Protein AF-0000000084552727 (afdb_homodimer)

Sequence (628 aa):
MKMIDLHCDTIGRLMYTGDKVNLRKNNFSVDVEKLVKSDSMAQFFALYVDLQQVDDPLKYALDMLDRFYNEIQANSDKLRLATNYQELIENTTNNKISAFLTVEEGGVIQGKLSNLRNFYRLGVRLMTLTWNYTNEIGFPNCKSELQNKGLTEFGIDCVREMNNLGMIIDVSHLSDGGFYDVAKYSNKPFVASHSNSRQICHHPRNLNDDMIRVLAEKGGVTGINFEKSFLNNKGRSFAQDIVKHIKHIINIGGSEVVALGTDFDGIDDKGLEIDNIGDMDKLLVALNNEGFSDDIIEKIFYKNALRVIKEVMKMKMIDLHCDTIGRLMYTGDKVNLRKNNFSVDVEKLVKSDSMAQFFALYVDLQQVDDPLKYALDMLDRFYNEIQANSDKLRLATNYQELIENTTNNKISAFLTVEEGGVIQGKLSNLRNFYRLGVRLMTLTWNYTNEIGFPNCKSELQNKGLTEFGIDCVREMNNLGMIIDVSHLSDGGFYDVAKYSNKPFVASHSNSRQICHHPRNLNDDMIRVLAEKGGVTGINFEKSFLNNKGRSFAQDIVKHIKHIINIGGSEVVALGTDFDGIDDKGLEIDNIGDMDKLLVALNNEGFSDDIIEKIFYKNALRVIKEVMK

Foldseek 3Di:
DEFEALEAAVLVVCVVVDPPDAQCDDPFQHHQVLCVLLNYLEYEHELEDDPVPDPALLVSSVVSLVNVVVRCVVVVVAEDEDQFLVVSVVCVVVNHHYYAYEYEALLNLVLDVVSVVVVVVSRHQEYEHHACQAHQFAHFQQDPVRQQTATDPSNLVNLVVSQVQLHAYAPQRPHPNNLVSSLVRHLAQHENSEEFECVQAPDSRHDYLVSLQSNLVRLYAYAYEQAVNRQYDPQADALLSSVVRQVVSCVRRNLLHAEHHHHTPNHDQPRYPSRHSNVCVRNVVNCVVVPDDPVSVCSHGHVSVSVRRHGRGD/DEFEALEAAVLVVCVVVDPPDAQCDDPFQHHQVLCVLLNYLEYEHELEDDPVVDPALLVSSVVSLVNVVVRCVVVVVAEDEDQFLVVSVVCVVVNHHYYAYEYEALLNLVLDVVSVVVVVVSRHQEYEHHACQAHQFAHFQQDPVRQQTATDPSNLVNLVVSQVQLHAYAPQRPHPNNLVSSLVRHLAQHEPSEEFECVQAPDSRHDYLVSLQSNLVRLYAYAYEQAPNRQYDPQADALLSSLVRQVVSCVRRNLLHAEHHHHTPNHDQPRYPSRHSSVCVRNVVNCVVVPDDPVSVCSHGHVSVSVRRNGRGD

Nearest PDB structures (foldseek):
  1itq-assembly1_B  TM=9.344E-01  e=2.991E-28  Homo sapiens
  5lwz-assembly1_A  TM=9.500E-01  e=1.019E-26  Aspergillus fumigatus Af293
  5lx7-assembly1_A-2  TM=9.498E-01  e=1.630E-26  Aspergillus fumigatus
  5lx4-assembly1_A-2  TM=9.483E-01  e=2.320E-26  Aspergillus fumigatus
  5lx1-assembly1_A-2  TM=9.515E-01  e=7.092E-26  Aspergillus fumigatus

InterPro domains:
  IPR008257 Peptidase M19 [PF01244] (1-311)
  IPR008257 Peptidase M19 [PS51365] (1-314)
  IPR008257 Peptidase M19 [PTHR10443] (2-313)
  IPR008257 Peptidase M19 [cd01301] (4-308)
  IPR032466 Metal-dependent hydrolase [SSF51556] (1-313)

Structure (mmCIF, N/CA/C/O backbone):
data_AF-0000000084552727-model_v1
#
loop_
_entity.id
_entity.type
_entity.pdbx_description
1 polymer 'Membrane dipeptidase family protein'
#
loop_
_atom_site.group_PDB
_atom_site.id
_atom_site.type_symbol
_atom_site.label_atom_id
_atom_site.label_alt_id
_atom_site.label_comp_id
_atom_site.label_asym_id
_atom_site.label_entity_id
_atom_site.label_seq_id
_atom_site.pdbx_PDB_ins_code
_atom_site.Cartn_x
_atom_site.Cartn_y
_atom_site.Cartn_z
_atom_site.occupancy
_atom_site.B_iso_or_equiv
_atom_site.auth_seq_id
_atom_site.auth_comp_id
_atom_site.auth_asym_id
_atom_site.auth_atom_id
_atom_site.pdbx_PDB_model_num
ATOM 1 N N . MET A 1 1 ? -5.488 -33.656 1.888 1 90.31 1 MET A N 1
ATOM 2 C CA . MET A 1 1 ? -4.082 -33.281 1.76 1 90.31 1 MET A CA 1
ATOM 3 C C . MET A 1 1 ? -3.93 -31.781 1.555 1 90.31 1 MET A C 1
ATOM 5 O O . MET A 1 1 ? -4.609 -31.203 0.709 1 90.31 1 MET A O 1
ATOM 9 N N . LYS A 1 2 ? -3.033 -31.172 2.367 1 96.75 2 LYS A N 1
ATOM 10 C CA . LYS A 1 2 ? -2.791 -29.75 2.213 1 96.75 2 LYS A CA 1
ATOM 11 C C . LYS A 1 2 ? -2.158 -29.438 0.858 1 96.75 2 LYS A C 1
ATOM 13 O O . LYS A 1 2 ? -1.464 -30.281 0.286 1 96.75 2 LYS A O 1
ATOM 18 N N . MET A 1 3 ? -2.455 -28.25 0.39 1 98.44 3 MET A N 1
ATOM 19 C CA . MET A 1 3 ? -1.839 -27.875 -0.882 1 98.44 3 MET A CA 1
ATOM 20 C C . MET A 1 3 ? -1.602 -26.375 -0.96 1 98.44 3 MET A C 1
ATOM 22 O O . MET A 1 3 ? -2.299 -25.594 -0.305 1 98.44 3 MET A O 1
ATOM 26 N N . ILE A 1 4 ? -0.582 -25.984 -1.678 1 98.94 4 ILE A N 1
ATOM 27 C CA . ILE A 1 4 ? -0.293 -24.594 -2.059 1 98.94 4 ILE A CA 1
ATOM 28 C C . ILE A 1 4 ? -0.26 -24.484 -3.58 1 98.94 4 ILE A C 1
ATOM 30 O O . ILE A 1 4 ? 0.496 -25.188 -4.25 1 98.94 4 ILE A O 1
ATOM 34 N N . ASP A 1 5 ? -1.157 -23.719 -4.129 1 98.94 5 ASP A N 1
ATOM 35 C CA . ASP A 1 5 ? -1.187 -23.422 -5.555 1 98.94 5 ASP A CA 1
ATOM 36 C C . ASP A 1 5 ? -0.564 -22.062 -5.844 1 98.94 5 ASP A C 1
ATOM 38 O O . ASP A 1 5 ? -1.095 -21.031 -5.426 1 98.94 5 ASP A O 1
ATOM 42 N N . LEU A 1 6 ? 0.496 -21.984 -6.633 1 98.94 6 LEU A N 1
ATOM 43 C CA . LEU A 1 6 ? 1.349 -20.812 -6.766 1 98.94 6 LEU A CA 1
ATOM 44 C C . LEU A 1 6 ? 0.744 -19.812 -7.742 1 98.94 6 LEU A C 1
ATOM 46 O O . LEU A 1 6 ? 1.274 -18.703 -7.918 1 98.94 6 LEU A O 1
ATOM 50 N N . HIS A 1 7 ? -0.435 -20.234 -8.383 1 98.94 7 HIS A N 1
ATOM 51 C CA . HIS A 1 7 ? -0.88 -19.25 -9.367 1 98.94 7 HIS A CA 1
ATOM 52 C C . HIS A 1 7 ? -2.34 -19.484 -9.75 1 98.94 7 HIS A C 1
ATOM 54 O O . HIS A 1 7 ? -2.732 -20.594 -10.078 1 98.94 7 HIS A O 1
ATOM 60 N N . CYS A 1 8 ? -3.084 -18.484 -9.695 1 98.88 8 CYS A N 1
ATOM 61 C CA . CYS A 1 8 ? -4.387 -18.422 -10.352 1 98.88 8 CYS A CA 1
ATOM 62 C C . CYS A 1 8 ? -4.707 -17 -10.805 1 98.88 8 CYS A C 1
ATOM 64 O O . CYS A 1 8 ? -4.133 -16.047 -10.297 1 98.88 8 CYS A O 1
ATOM 66 N N . ASP A 1 9 ? -5.586 -16.891 -11.75 1 98.75 9 ASP A N 1
ATOM 67 C CA . ASP A 1 9 ? -5.938 -15.594 -12.305 1 98.75 9 ASP A CA 1
ATOM 68 C C . ASP A 1 9 ? -7.371 -15.211 -11.953 1 98.75 9 ASP A C 1
ATOM 70 O O . ASP A 1 9 ? -8.047 -14.531 -12.727 1 98.75 9 ASP A O 1
ATOM 74 N N . THR A 1 10 ? -7.844 -15.602 -10.859 1 98.81 10 THR A N 1
ATOM 75 C CA . THR A 1 10 ? -9.242 -15.461 -10.477 1 98.81 10 THR A CA 1
ATOM 76 C C . THR A 1 10 ? -9.609 -13.992 -10.273 1 98.81 10 THR A C 1
ATOM 78 O O . THR A 1 10 ? -10.727 -13.578 -10.594 1 98.81 10 THR A O 1
ATOM 81 N N . ILE A 1 11 ? -8.742 -13.18 -9.75 1 98.81 11 ILE A N 1
ATOM 82 C CA . ILE A 1 11 ? -9.031 -11.773 -9.508 1 98.81 11 ILE A CA 1
ATOM 83 C C . ILE A 1 11 ? -9.344 -11.078 -10.836 1 98.81 11 ILE A C 1
ATOM 85 O O . ILE A 1 11 ? -10.258 -10.258 -10.906 1 98.81 11 ILE A O 1
ATOM 89 N N . GLY A 1 12 ? -8.539 -11.453 -11.875 1 98.06 12 GLY A N 1
ATOM 90 C CA . GLY A 1 12 ? -8.82 -10.898 -13.188 1 98.06 12 GLY A CA 1
ATOM 91 C C . GLY A 1 12 ? -10.219 -11.219 -13.688 1 98.06 12 GLY A C 1
ATOM 92 O O . GLY A 1 12 ? -10.891 -10.359 -14.25 1 98.06 12 GLY A O 1
ATOM 93 N N . ARG A 1 13 ? -10.672 -12.414 -13.469 1 97.56 13 ARG A N 1
ATOM 94 C CA . ARG A 1 13 ? -12.016 -12.812 -13.875 1 97.56 13 ARG A CA 1
ATOM 95 C C . ARG A 1 13 ? -13.078 -12.023 -13.117 1 97.56 13 ARG A C 1
ATOM 97 O O . ARG A 1 13 ? -14.086 -11.609 -13.703 1 97.56 13 ARG A O 1
ATOM 104 N N . LEU A 1 14 ? -12.828 -11.852 -11.852 1 98.19 14 LEU A N 1
ATOM 105 C CA . LEU A 1 14 ? -13.766 -11.102 -11.016 1 98.19 14 LEU A CA 1
ATOM 106 C C . LEU A 1 14 ? -13.875 -9.656 -11.484 1 98.19 14 LEU A C 1
ATOM 108 O O . LEU A 1 14 ? -14.953 -9.062 -11.445 1 98.19 14 LEU A O 1
ATOM 112 N N . MET A 1 15 ? -12.766 -9.047 -11.953 1 97.06 15 MET A N 1
ATOM 113 C CA . MET A 1 15 ? -12.766 -7.668 -12.43 1 97.06 15 MET A CA 1
ATOM 114 C C . MET A 1 15 ? -13.719 -7.508 -13.617 1 97.06 15 MET A C 1
ATOM 116 O O . MET A 1 15 ? -14.422 -6.496 -13.719 1 97.06 15 MET A O 1
ATOM 120 N N . TYR A 1 16 ? -13.789 -8.477 -14.438 1 92.88 16 TYR A N 1
ATOM 121 C CA . TYR A 1 16 ? -14.578 -8.406 -15.664 1 92.88 16 TYR A CA 1
ATOM 122 C C . TYR A 1 16 ? -16.078 -8.477 -15.359 1 92.88 16 TYR A C 1
ATOM 124 O O . TYR A 1 16 ? -16.891 -8.008 -16.141 1 92.88 16 TYR A O 1
ATOM 132 N N . THR A 1 17 ? -16.406 -9.039 -14.18 1 92.31 17 THR A N 1
ATOM 133 C CA . THR A 1 17 ? -17.812 -9.25 -13.852 1 92.31 17 THR A CA 1
ATOM 134 C C . THR A 1 17 ? -18.328 -8.148 -12.922 1 92.31 17 THR A C 1
ATOM 136 O O . THR A 1 17 ? -19.516 -8.094 -12.609 1 92.31 17 THR A O 1
ATOM 139 N N . GLY A 1 18 ? -17.453 -7.348 -12.508 1 88.44 18 GLY A N 1
ATOM 140 C CA . GLY A 1 18 ? -17.844 -6.305 -11.578 1 88.44 18 GLY A CA 1
ATOM 141 C C . GLY A 1 18 ? -18.312 -6.84 -10.234 1 88.44 18 GLY A C 1
ATOM 142 O O . GLY A 1 18 ? -17.641 -7.668 -9.625 1 88.44 18 GLY A O 1
ATOM 143 N N . ASP A 1 19 ? -19.516 -6.367 -9.773 1 86.81 19 ASP A N 1
ATOM 144 C CA . ASP A 1 19 ? -20.016 -6.773 -8.461 1 86.81 19 ASP A CA 1
ATOM 145 C C . ASP A 1 19 ? -20.984 -7.941 -8.586 1 86.81 19 ASP A C 1
ATOM 147 O O . ASP A 1 19 ? -21.562 -8.383 -7.586 1 86.81 19 ASP A O 1
ATOM 151 N N . LYS A 1 20 ? -21.141 -8.578 -9.734 1 92.69 20 LYS A N 1
ATOM 152 C CA . LYS A 1 20 ? -22.125 -9.625 -10 1 92.69 20 LYS A CA 1
ATOM 153 C C . LYS A 1 20 ? -21.625 -10.977 -9.469 1 92.69 20 LYS A C 1
ATOM 155 O O . LYS A 1 20 ? -22.438 -11.836 -9.117 1 92.69 20 LYS A O 1
ATOM 160 N N . VAL A 1 21 ? -20.297 -11.141 -9.516 1 96.88 21 VAL A N 1
ATOM 161 C CA . VAL A 1 21 ? -19.688 -12.391 -9.078 1 96.88 21 VAL A CA 1
ATOM 162 C C . VAL A 1 21 ? -18.656 -12.109 -7.988 1 96.88 21 VAL A C 1
ATOM 164 O O . VAL A 1 21 ? -17.922 -11.117 -8.062 1 96.88 21 VAL A O 1
ATOM 167 N N . ASN A 1 22 ? -18.656 -12.906 -6.961 1 98.19 22 ASN A N 1
ATOM 168 C CA . ASN A 1 22 ? -17.688 -12.734 -5.879 1 98.19 22 ASN A CA 1
ATOM 169 C C . ASN A 1 22 ? -16.875 -14 -5.652 1 98.19 22 ASN A C 1
ATOM 171 O O . ASN A 1 22 ? -17.094 -15.016 -6.312 1 98.19 22 ASN A O 1
ATOM 175 N N . LEU A 1 23 ? -15.93 -13.969 -4.758 1 98.75 23 LEU A N 1
ATOM 176 C CA . LEU A 1 23 ? -14.938 -15.016 -4.578 1 98.75 23 LEU A CA 1
ATOM 177 C C . LEU A 1 23 ? -15.5 -16.156 -3.73 1 98.75 23 LEU A C 1
ATOM 179 O O . LEU A 1 23 ? -14.938 -17.25 -3.705 1 98.75 23 LEU A O 1
ATOM 183 N N . ARG A 1 24 ? -16.578 -15.953 -3.002 1 98.75 24 ARG A N 1
ATOM 184 C CA . ARG A 1 24 ? -17.109 -16.969 -2.102 1 98.75 24 ARG A CA 1
ATOM 185 C C . ARG A 1 24 ? -17.531 -18.219 -2.869 1 98.75 24 ARG A C 1
ATOM 187 O O . ARG A 1 24 ? -17.094 -19.328 -2.533 1 98.75 24 ARG A O 1
ATOM 194 N N . LYS A 1 25 ? -18.375 -18 -3.824 1 98.31 25 LYS A N 1
ATOM 195 C CA . LYS A 1 25 ? -18.875 -19.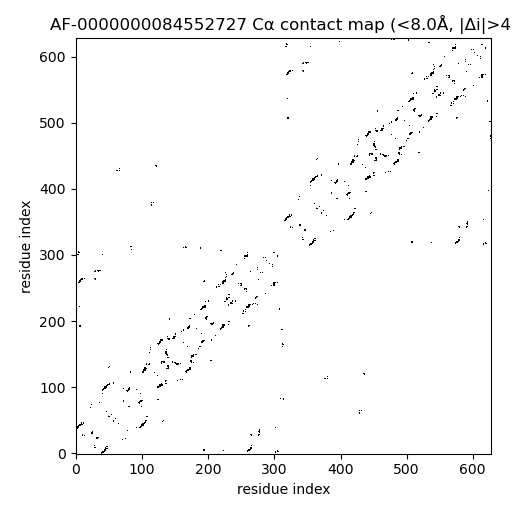031 -4.727 1 98.31 25 LYS A CA 1
ATOM 196 C C . LYS A 1 25 ? -19.109 -18.469 -6.125 1 98.31 25 LYS A C 1
ATOM 198 O O . LYS A 1 25 ? -19.781 -17.438 -6.289 1 98.31 25 LYS A O 1
ATOM 203 N N . ASN A 1 26 ? -18.531 -19.125 -7.074 1 98.25 26 ASN A N 1
ATOM 204 C CA . ASN A 1 26 ? -18.656 -18.688 -8.461 1 98.25 26 ASN A CA 1
ATOM 205 C C . ASN A 1 26 ? -18.562 -19.844 -9.438 1 98.25 26 ASN A C 1
ATOM 207 O O . ASN A 1 26 ? -18.5 -21.016 -9.023 1 98.25 26 ASN A O 1
ATOM 211 N N . ASN A 1 27 ? -18.609 -19.516 -10.82 1 96.38 27 ASN A N 1
ATOM 212 C CA . ASN A 1 27 ? -18.531 -20.547 -11.844 1 96.38 27 ASN A CA 1
ATOM 213 C C . ASN A 1 27 ? -17.141 -20.625 -12.461 1 96.38 27 ASN A C 1
ATOM 215 O O . ASN A 1 27 ? -16.969 -21.156 -13.555 1 96.38 27 ASN A O 1
ATOM 219 N N . PHE A 1 28 ? -16.141 -20.016 -11.727 1 98 28 PHE A N 1
ATOM 220 C CA . PHE A 1 28 ? -14.766 -20.094 -12.188 1 98 28 PHE A CA 1
ATOM 221 C C . PHE A 1 28 ? -14.07 -21.328 -11.625 1 98 28 PHE A C 1
ATOM 223 O O . PHE A 1 28 ? -14.727 -22.219 -11.086 1 98 28 PHE A O 1
ATOM 230 N N . SER A 1 29 ? -12.789 -21.453 -11.852 1 98.69 29 SER A N 1
ATOM 231 C CA . SER A 1 29 ? -12.039 -22.625 -11.414 1 98.69 29 SER A CA 1
ATOM 232 C C . SER A 1 29 ? -11.648 -22.516 -9.945 1 98.69 29 SER A C 1
ATOM 234 O O . SER A 1 29 ? -11.336 -23.516 -9.297 1 98.69 29 SER A O 1
ATOM 236 N N . VAL A 1 30 ? -11.617 -21.297 -9.43 1 98.81 30 VAL A N 1
ATOM 237 C CA . VAL A 1 30 ? -11.227 -21.078 -8.039 1 98.81 30 VAL A CA 1
ATOM 238 C C . VAL A 1 30 ? -12.266 -20.219 -7.336 1 98.81 30 VAL A C 1
ATOM 240 O O . VAL A 1 30 ? -12.688 -19.188 -7.867 1 98.81 30 VAL A O 1
ATOM 243 N N . ASP A 1 31 ? -12.758 -20.625 -6.242 1 98.81 31 ASP A N 1
ATOM 244 C CA . ASP A 1 31 ? -13.516 -19.844 -5.277 1 98.81 31 ASP A CA 1
ATOM 245 C C . ASP A 1 31 ? -13.312 -20.359 -3.857 1 98.81 31 ASP A C 1
ATOM 247 O O . ASP A 1 31 ? -12.555 -21.312 -3.643 1 98.81 31 ASP A O 1
ATOM 251 N N . VAL A 1 32 ? -13.859 -19.766 -2.879 1 98.88 32 VAL A N 1
ATOM 252 C CA . VAL A 1 32 ? -13.578 -20.078 -1.482 1 98.88 32 VAL A CA 1
ATOM 253 C C . VAL A 1 32 ? -14.117 -21.469 -1.152 1 98.88 32 VAL A C 1
ATOM 255 O O . VAL A 1 32 ? -13.453 -22.25 -0.471 1 98.88 32 VAL A O 1
ATOM 258 N N . GLU A 1 33 ? -15.258 -21.797 -1.602 1 98.81 33 GLU A N 1
ATOM 259 C CA . GLU A 1 33 ? -15.844 -23.094 -1.318 1 98.81 33 GLU A CA 1
ATOM 260 C C . GLU A 1 33 ? -15 -24.219 -1.917 1 98.81 33 GLU A C 1
ATOM 262 O O . GLU A 1 33 ? -14.805 -25.266 -1.285 1 98.81 33 GLU A O 1
ATOM 267 N N . LYS A 1 34 ? -14.516 -24.031 -3.107 1 98.88 34 LYS A N 1
ATOM 268 C CA . LYS A 1 34 ? -13.664 -25.016 -3.76 1 98.88 34 LYS A CA 1
ATOM 269 C C . LYS A 1 34 ? -12.32 -25.141 -3.045 1 98.88 34 LYS A C 1
ATOM 271 O O . LYS A 1 34 ? -11.773 -26.234 -2.926 1 98.88 34 LYS A O 1
ATOM 276 N N . LEU A 1 35 ? -11.758 -24.016 -2.611 1 98.88 35 LEU A N 1
ATOM 277 C CA . LEU A 1 35 ? -10.516 -24.047 -1.847 1 98.88 35 LEU A CA 1
ATOM 278 C C . LEU A 1 35 ? -10.688 -24.844 -0.558 1 98.88 35 LEU A C 1
ATOM 280 O O . LEU A 1 35 ? -9.805 -25.625 -0.187 1 98.88 35 LEU A O 1
ATOM 284 N N . VAL A 1 36 ? -11.797 -24.609 0.071 1 98.69 36 VAL A N 1
ATOM 285 C CA . VAL A 1 36 ? -12.094 -25.328 1.305 1 98.69 36 VAL A CA 1
ATOM 286 C C . VAL A 1 36 ? -12.242 -26.812 1.008 1 98.69 36 VAL A C 1
ATOM 288 O O . VAL A 1 36 ? -11.688 -27.656 1.72 1 98.69 36 VAL A O 1
ATOM 291 N N . LYS A 1 37 ? -12.953 -27.094 -0.035 1 97.94 37 LYS A N 1
ATOM 292 C CA . LYS A 1 37 ? -13.188 -28.484 -0.426 1 97.94 37 LYS A CA 1
ATOM 293 C C . LYS A 1 37 ? -11.867 -29.219 -0.663 1 97.94 37 LYS A C 1
ATOM 295 O O . LYS A 1 37 ? -11.75 -30.406 -0.34 1 97.94 37 LYS A O 1
ATOM 300 N N . SER A 1 38 ? -10.898 -28.562 -1.151 1 97.44 38 SER A N 1
ATOM 301 C CA . SER A 1 38 ? -9.625 -29.188 -1.509 1 97.44 38 SER A CA 1
ATOM 302 C C . SER A 1 38 ? -8.633 -29.125 -0.347 1 97.44 38 SER A C 1
ATOM 304 O O . SER A 1 38 ? -7.461 -29.453 -0.51 1 97.44 38 SER A O 1
ATOM 306 N N . ASP A 1 39 ? -9.039 -28.609 0.768 1 97.25 39 ASP A N 1
ATOM 307 C CA . ASP A 1 39 ? -8.188 -28.453 1.946 1 97.25 39 ASP A CA 1
ATOM 308 C C . ASP A 1 39 ? -6.957 -27.609 1.633 1 97.25 39 ASP A C 1
ATOM 310 O O . ASP A 1 39 ? -5.836 -27.984 2.002 1 97.25 39 ASP A O 1
ATOM 314 N N . SER A 1 40 ? -7.168 -26.531 0.927 1 98.75 40 SER A N 1
ATOM 315 C CA . SER A 1 40 ? -6.074 -25.656 0.532 1 98.75 40 SER A CA 1
ATOM 316 C C . SER A 1 40 ? -5.445 -24.969 1.745 1 98.75 40 SER A C 1
ATOM 318 O O . SER A 1 40 ? -6.152 -24.531 2.652 1 98.75 40 SER A O 1
ATOM 320 N N . MET A 1 41 ? -4.121 -25.031 1.732 1 98.75 41 MET A N 1
ATOM 321 C CA . MET A 1 41 ? -3.338 -24.312 2.727 1 98.75 41 MET A CA 1
ATOM 322 C C . MET A 1 41 ? -3.121 -22.859 2.297 1 98.75 41 MET A C 1
ATOM 324 O O . MET A 1 41 ? -3.168 -21.953 3.125 1 98.75 41 MET A O 1
ATOM 328 N N . ALA A 1 42 ? -2.854 -22.656 1.022 1 98.94 42 ALA A N 1
ATOM 329 C CA . ALA A 1 42 ? -2.613 -21.312 0.494 1 98.94 42 ALA A CA 1
ATOM 330 C C . ALA A 1 42 ? -2.934 -21.25 -0.997 1 98.94 42 ALA A C 1
ATOM 332 O O . ALA A 1 42 ? -2.799 -22.234 -1.712 1 98.94 42 ALA A O 1
ATOM 333 N N . GLN A 1 43 ? -3.379 -20.125 -1.448 1 98.94 43 GLN A N 1
ATOM 334 C CA . GLN A 1 43 ? -3.586 -19.781 -2.852 1 98.94 43 GLN A CA 1
ATOM 335 C C . GLN A 1 43 ? -2.891 -18.469 -3.207 1 98.94 43 GLN A C 1
ATOM 337 O O . GLN A 1 43 ? -3.057 -17.469 -2.516 1 98.94 43 GLN A O 1
ATOM 342 N N . PHE A 1 44 ? -2.029 -18.5 -4.234 1 98.94 44 PHE A N 1
ATOM 343 C CA . PHE A 1 44 ? -1.439 -17.297 -4.777 1 98.94 44 PHE A CA 1
ATOM 344 C C . PHE A 1 44 ? -2.348 -16.672 -5.836 1 98.94 44 PHE A C 1
ATOM 346 O O . PHE A 1 44 ? -2.541 -17.25 -6.91 1 98.94 44 PHE A O 1
ATOM 353 N N . PHE A 1 45 ? -2.9 -15.531 -5.527 1 98.94 45 PHE A N 1
ATOM 354 C CA . PHE A 1 45 ? -3.773 -14.797 -6.438 1 98.94 45 PHE A CA 1
ATOM 355 C C . PHE A 1 45 ? -2.98 -13.781 -7.246 1 98.94 45 PHE A C 1
ATOM 357 O O . PHE A 1 45 ? -2.422 -12.836 -6.688 1 98.94 45 PHE A O 1
ATOM 364 N N . ALA A 1 46 ? -3.012 -13.922 -8.555 1 98.94 46 ALA A N 1
ATOM 365 C CA . ALA A 1 46 ? -2.24 -13.023 -9.414 1 98.94 46 ALA A CA 1
ATOM 366 C C . ALA A 1 46 ? -3.076 -11.82 -9.844 1 98.94 46 ALA A C 1
ATOM 368 O O . ALA A 1 46 ? -4.242 -11.969 -10.211 1 98.94 46 ALA A O 1
ATOM 369 N N . LEU A 1 47 ? -2.502 -10.664 -9.711 1 98.88 47 LEU A N 1
ATOM 370 C CA . LEU A 1 47 ? -2.969 -9.508 -10.461 1 98.88 47 LEU A CA 1
ATOM 371 C C . LEU A 1 47 ? -2.404 -9.508 -11.875 1 98.88 47 LEU A C 1
ATOM 373 O O . LEU A 1 47 ? -1.381 -8.867 -12.141 1 98.88 47 LEU A O 1
ATOM 377 N N . TYR A 1 48 ? -3.08 -10.211 -12.719 1 98.75 48 TYR A N 1
ATOM 378 C CA . TYR A 1 48 ? -2.645 -10.328 -14.102 1 98.75 48 TYR A CA 1
ATOM 379 C C . TYR A 1 48 ? -3.078 -9.117 -14.922 1 98.75 48 TYR A C 1
ATOM 381 O O . TYR A 1 48 ? -4.262 -8.781 -14.961 1 98.75 48 TYR A O 1
ATOM 389 N N . VAL A 1 49 ? -2.102 -8.484 -15.578 1 98.62 49 VAL A N 1
ATOM 390 C CA . VAL A 1 49 ? -2.387 -7.32 -16.406 1 98.62 49 VAL A CA 1
ATOM 391 C C . VAL A 1 49 ? -1.912 -7.578 -17.844 1 98.62 49 VAL A C 1
ATOM 393 O O . VAL A 1 49 ? -0.746 -7.914 -18.062 1 98.62 49 VAL A O 1
ATOM 396 N N . ASP A 1 50 ? -2.789 -7.523 -18.797 1 98.12 50 ASP A N 1
ATOM 397 C CA . ASP A 1 50 ? -2.441 -7.527 -20.203 1 98.12 50 ASP A CA 1
ATOM 398 C C . ASP A 1 50 ? -2.066 -6.125 -20.688 1 98.12 50 ASP A C 1
ATOM 400 O O . ASP A 1 50 ? -2.936 -5.266 -20.844 1 98.12 50 ASP A O 1
ATOM 404 N N . LEU A 1 51 ? -0.816 -5.855 -20.953 1 98 51 LEU A N 1
ATOM 405 C CA . LEU A 1 51 ? -0.299 -4.523 -21.25 1 98 51 LEU A CA 1
ATOM 406 C C . LEU A 1 51 ? -0.993 -3.924 -22.469 1 98 51 LEU A C 1
ATOM 408 O O . LEU A 1 51 ? -1.089 -2.701 -22.594 1 98 51 LEU A O 1
ATOM 412 N N . GLN A 1 52 ? -1.495 -4.719 -23.344 1 97.44 52 GLN A N 1
ATOM 413 C CA . GLN A 1 52 ? -2.082 -4.215 -24.578 1 97.44 52 GLN A CA 1
ATOM 414 C C . GLN A 1 52 ? -3.58 -3.971 -24.406 1 97.44 52 GLN A C 1
ATOM 416 O O . GLN A 1 52 ? -4.223 -3.402 -25.297 1 97.44 52 GLN A O 1
ATOM 421 N N . GLN A 1 53 ? -4.113 -4.336 -23.312 1 97 53 GLN A N 1
ATOM 422 C CA . GLN A 1 53 ? -5.559 -4.23 -23.141 1 97 53 GLN A CA 1
ATOM 423 C C . GLN A 1 53 ? -5.918 -3.168 -22.109 1 97 53 GLN A C 1
ATOM 425 O O . GLN A 1 53 ? -7.09 -3.006 -21.75 1 97 53 GLN A O 1
ATOM 430 N N . VAL A 1 54 ? -4.926 -2.518 -21.531 1 97.06 54 VAL A N 1
ATOM 431 C CA . VAL A 1 54 ? -5.195 -1.484 -20.531 1 97.06 54 VAL A CA 1
ATOM 432 C C . VAL A 1 54 ? -4.43 -0.212 -20.891 1 97.06 54 VAL A C 1
ATOM 434 O O . VAL A 1 54 ? -3.324 -0.277 -21.438 1 97.06 54 VAL A O 1
ATOM 437 N N . ASP A 1 55 ? -4.961 0.948 -20.609 1 96.5 55 ASP A N 1
ATOM 438 C CA . ASP A 1 55 ? -4.332 2.234 -20.891 1 96.5 55 ASP A CA 1
ATOM 439 C C . ASP A 1 55 ? -3.152 2.484 -19.953 1 96.5 55 ASP A C 1
ATOM 441 O O . ASP A 1 55 ? -2.098 2.951 -20.391 1 96.5 55 ASP A O 1
ATOM 445 N N . ASP A 1 56 ? -3.352 2.193 -18.719 1 98.19 56 ASP A N 1
ATOM 446 C CA . ASP A 1 56 ? -2.324 2.365 -17.688 1 98.19 56 ASP A CA 1
ATOM 447 C C . ASP A 1 56 ? -2.215 1.127 -16.812 1 98.19 56 ASP A C 1
ATOM 449 O O . ASP A 1 56 ? -3.031 0.928 -15.906 1 98.19 56 ASP A O 1
ATOM 453 N N . PRO A 1 57 ? -1.178 0.349 -17 1 98.62 57 PRO A N 1
ATOM 454 C CA . PRO A 1 57 ? -1.062 -0.934 -16.297 1 98.62 57 PRO A CA 1
ATOM 455 C C . PRO A 1 57 ? -0.933 -0.774 -14.781 1 98.62 57 PRO A C 1
ATOM 457 O O . PRO A 1 57 ? -1.432 -1.609 -14.023 1 98.62 57 PRO A O 1
ATOM 460 N N . LEU A 1 58 ? -0.23 0.26 -14.344 1 98.81 58 LEU A N 1
ATOM 461 C CA . LEU A 1 58 ? -0.094 0.496 -12.906 1 98.81 58 LEU A CA 1
ATOM 462 C C . LEU A 1 58 ? -1.455 0.743 -12.266 1 98.81 58 LEU A C 1
ATOM 464 O O . LEU A 1 58 ? -1.79 0.123 -11.25 1 98.81 58 LEU A O 1
ATOM 468 N N . LYS A 1 59 ? -2.25 1.635 -12.844 1 98.62 59 LYS A N 1
ATOM 469 C CA . LYS A 1 59 ? -3.559 1.984 -12.305 1 98.62 59 LYS A CA 1
ATOM 470 C C . LYS A 1 59 ? -4.5 0.784 -12.32 1 98.62 59 LYS A C 1
ATOM 472 O O . LYS A 1 59 ? -5.273 0.576 -11.383 1 98.62 59 LYS A O 1
ATOM 477 N N . TYR A 1 60 ? -4.41 0.023 -13.391 1 98.62 60 TYR A N 1
ATOM 478 C CA . TYR A 1 60 ? -5.262 -1.158 -13.477 1 98.62 60 TYR A CA 1
ATOM 479 C C . TYR A 1 60 ? -4.898 -2.174 -12.406 1 98.62 60 TYR A C 1
ATOM 481 O O . TYR A 1 60 ? -5.781 -2.754 -11.766 1 98.62 60 TYR A O 1
ATOM 489 N N . ALA A 1 61 ? -3.621 -2.393 -12.195 1 98.88 61 ALA A N 1
ATOM 490 C CA . ALA A 1 61 ? -3.168 -3.318 -11.164 1 98.88 61 ALA A CA 1
ATOM 491 C C . ALA A 1 61 ? -3.633 -2.869 -9.781 1 98.88 61 ALA A C 1
ATOM 493 O O . ALA A 1 61 ? -4.016 -3.695 -8.945 1 98.88 61 ALA A O 1
ATOM 494 N N . LEU A 1 62 ? -3.615 -1.585 -9.547 1 98.88 62 LEU A N 1
ATOM 495 C CA . LEU A 1 62 ? -4.062 -1.046 -8.266 1 98.88 62 LEU A CA 1
ATOM 496 C C . LEU A 1 62 ? -5.559 -1.266 -8.078 1 98.88 62 LEU A C 1
ATOM 498 O O . LEU A 1 62 ? -6.016 -1.521 -6.961 1 98.88 62 LEU A O 1
ATOM 502 N N . ASP A 1 63 ? -6.305 -1.154 -9.148 1 98.62 63 ASP A N 1
ATOM 503 C CA . ASP A 1 63 ? -7.727 -1.47 -9.078 1 98.62 63 ASP A CA 1
ATOM 504 C C . ASP A 1 63 ? -7.949 -2.945 -8.758 1 98.62 63 ASP A C 1
ATOM 506 O O . ASP A 1 63 ? -8.828 -3.287 -7.961 1 98.62 63 ASP A O 1
ATOM 510 N N . MET A 1 64 ? -7.176 -3.807 -9.359 1 98.81 64 MET A N 1
ATOM 511 C CA . MET A 1 64 ? -7.258 -5.238 -9.078 1 98.81 64 MET A CA 1
ATOM 512 C C . MET A 1 64 ? -6.91 -5.531 -7.625 1 98.81 64 MET A C 1
ATOM 514 O O . MET A 1 64 ? -7.539 -6.379 -6.988 1 98.81 64 MET A O 1
ATOM 518 N N . LEU A 1 65 ? -5.879 -4.836 -7.172 1 98.88 65 LEU A N 1
ATOM 519 C CA . LEU A 1 65 ? -5.434 -4.984 -5.789 1 98.88 65 LEU A CA 1
ATOM 520 C C . LEU A 1 65 ? -6.57 -4.68 -4.82 1 98.88 65 LEU A C 1
ATOM 522 O O . LEU A 1 65 ? -6.793 -5.426 -3.863 1 98.88 65 LEU A O 1
ATOM 526 N N . ASP A 1 66 ? -7.273 -3.602 -5.086 1 98.81 66 ASP A N 1
ATOM 527 C CA . ASP A 1 66 ? -8.406 -3.238 -4.246 1 98.81 66 ASP A CA 1
ATOM 528 C C . ASP A 1 66 ? -9.484 -4.324 -4.273 1 98.81 66 ASP A C 1
ATOM 530 O O . ASP A 1 66 ? -10.07 -4.648 -3.24 1 98.81 66 ASP A O 1
ATOM 534 N N . ARG A 1 67 ? -9.75 -4.875 -5.453 1 98.75 67 ARG A N 1
ATOM 535 C CA . ARG A 1 67 ? -10.711 -5.969 -5.582 1 98.75 67 ARG A CA 1
ATOM 536 C C . ARG A 1 67 ? -10.281 -7.172 -4.75 1 98.75 67 ARG A C 1
ATOM 538 O O . ARG A 1 67 ? -11.102 -7.773 -4.055 1 98.75 67 ARG A O 1
ATOM 545 N N . PHE A 1 68 ? -9.031 -7.496 -4.785 1 98.88 68 PHE A N 1
ATOM 546 C CA . PHE A 1 68 ? -8.469 -8.586 -4 1 98.88 68 PHE A CA 1
ATOM 547 C C . PHE A 1 68 ? -8.742 -8.383 -2.516 1 98.88 68 PHE A C 1
ATOM 549 O O . PHE A 1 68 ? -9.281 -9.273 -1.853 1 98.88 68 PHE A O 1
ATOM 556 N N . TYR A 1 69 ? -8.398 -7.242 -2.014 1 98.88 69 TYR A N 1
ATOM 557 C CA . TYR A 1 69 ? -8.547 -6.984 -0.584 1 98.88 69 TYR A CA 1
ATOM 558 C C . TYR A 1 69 ? -10.008 -6.988 -0.172 1 98.88 69 TYR A C 1
ATOM 560 O O . TYR A 1 69 ? -10.359 -7.465 0.913 1 98.88 69 TYR A O 1
ATOM 568 N N . ASN A 1 70 ? -10.906 -6.457 -1.02 1 98.38 70 ASN A N 1
ATOM 569 C CA . ASN A 1 70 ? -12.336 -6.508 -0.729 1 98.38 70 ASN A CA 1
ATOM 570 C C . ASN A 1 70 ? -12.836 -7.945 -0.625 1 98.38 70 ASN A C 1
ATOM 572 O O . ASN A 1 70 ? -13.633 -8.266 0.257 1 98.38 70 ASN A O 1
ATOM 576 N N . GLU A 1 71 ? -12.32 -8.812 -1.506 1 98.75 71 GLU A N 1
ATOM 577 C CA . GLU A 1 71 ? -12.719 -10.219 -1.497 1 98.75 71 GLU A CA 1
ATOM 578 C C . GLU A 1 71 ? -12.195 -10.93 -0.253 1 98.75 71 GLU A C 1
ATOM 580 O O . GLU A 1 71 ? -12.914 -11.727 0.355 1 98.75 71 GLU A O 1
ATOM 585 N N . ILE A 1 72 ? -10.953 -10.648 0.109 1 98.75 72 ILE A N 1
ATOM 586 C CA . ILE A 1 72 ? -10.375 -11.273 1.296 1 98.75 72 ILE A CA 1
ATOM 587 C C . ILE A 1 72 ? -11.164 -10.859 2.533 1 98.75 72 ILE A C 1
ATOM 589 O O . ILE A 1 72 ? -11.5 -11.695 3.375 1 98.75 72 ILE A O 1
ATOM 593 N N . GLN A 1 73 ? -11.492 -9.578 2.602 1 98.38 73 GLN A N 1
ATOM 594 C CA . GLN A 1 73 ? -12.258 -9.078 3.736 1 98.38 73 GLN A CA 1
ATOM 595 C C . GLN A 1 73 ? -13.641 -9.734 3.803 1 98.38 73 GLN A C 1
ATOM 597 O O . GLN A 1 73 ? -14.094 -10.133 4.875 1 98.38 73 GLN A O 1
ATOM 602 N N . ALA A 1 74 ? -14.297 -9.828 2.686 1 98.38 74 ALA A N 1
ATOM 603 C CA . ALA A 1 74 ? -15.641 -10.406 2.621 1 98.38 74 ALA A CA 1
ATOM 604 C C . ALA A 1 74 ? -15.625 -11.883 3.021 1 98.38 74 ALA A C 1
ATOM 606 O O . ALA A 1 74 ? -16.656 -12.43 3.426 1 98.38 74 ALA A O 1
ATOM 607 N N . ASN A 1 75 ? -14.484 -12.531 2.908 1 98.81 75 ASN A N 1
ATOM 608 C CA . ASN A 1 75 ? -14.359 -13.953 3.211 1 98.81 75 ASN A CA 1
ATOM 609 C C . ASN A 1 75 ? -13.391 -14.195 4.363 1 98.81 75 ASN A C 1
ATOM 611 O O . ASN A 1 75 ? -12.68 -15.211 4.383 1 98.81 75 ASN A O 1
ATOM 615 N N . SER A 1 76 ? -13.328 -13.258 5.273 1 98.56 76 SER A N 1
ATOM 616 C CA . SER A 1 76 ? -12.359 -13.281 6.367 1 98.56 76 SER A CA 1
ATOM 617 C C . SER A 1 76 ? -12.594 -14.477 7.285 1 98.56 76 SER A C 1
ATOM 619 O O . SER A 1 76 ? -11.719 -14.836 8.078 1 98.56 76 SER A O 1
ATOM 621 N N . ASP A 1 77 ? -13.734 -15.086 7.168 1 98.69 77 ASP A N 1
ATOM 622 C CA . ASP A 1 77 ? -14.016 -16.281 7.961 1 98.69 77 ASP A CA 1
ATOM 623 C C . ASP A 1 77 ? -13.203 -17.469 7.473 1 98.69 77 ASP A C 1
ATOM 625 O O . ASP A 1 77 ? -12.938 -18.406 8.234 1 98.69 77 ASP A O 1
ATOM 629 N N . LYS A 1 78 ? -12.711 -17.438 6.184 1 98.88 78 LYS A N 1
ATOM 630 C CA . LYS A 1 78 ? -12.023 -18.594 5.613 1 98.88 78 LYS A CA 1
ATOM 631 C C . LYS A 1 78 ? -10.656 -18.203 5.055 1 98.88 78 LYS A C 1
ATOM 633 O O . LYS A 1 78 ? -9.758 -19.047 4.945 1 98.88 78 LYS A O 1
ATOM 638 N N . LEU A 1 79 ? -10.547 -16.953 4.66 1 98.88 79 LEU A N 1
ATOM 639 C CA . LEU A 1 79 ? -9.328 -16.484 4.02 1 98.88 79 LEU A CA 1
ATOM 640 C C . LEU A 1 79 ? -8.641 -15.422 4.871 1 98.88 79 LEU A C 1
ATOM 642 O O . LEU A 1 79 ? -9.297 -14.672 5.586 1 98.88 79 LEU A O 1
ATOM 646 N N . ARG A 1 80 ? -7.387 -15.383 4.754 1 98.88 80 ARG A N 1
ATOM 647 C CA . ARG A 1 80 ? -6.598 -14.32 5.371 1 98.88 80 ARG A CA 1
ATOM 648 C C . ARG A 1 80 ? -5.309 -14.078 4.594 1 98.88 80 ARG A C 1
ATOM 650 O O . ARG A 1 80 ? -4.668 -15.023 4.129 1 98.88 80 ARG A O 1
ATOM 657 N N . LEU A 1 81 ? -4.945 -12.883 4.434 1 98.88 81 LEU A N 1
ATOM 658 C CA . LEU A 1 81 ? -3.699 -12.516 3.77 1 98.88 81 LEU A CA 1
ATOM 659 C C . LEU A 1 81 ? -2.498 -13.102 4.5 1 98.88 81 LEU A C 1
ATOM 661 O O . LEU A 1 81 ? -2.455 -13.109 5.73 1 98.88 81 LEU A O 1
ATOM 665 N N . ALA A 1 82 ? -1.56 -13.602 3.82 1 98.88 82 ALA A N 1
ATOM 666 C CA . ALA A 1 82 ? -0.232 -13.922 4.34 1 98.88 82 ALA A CA 1
ATOM 667 C C . ALA A 1 82 ? 0.858 -13.258 3.504 1 98.88 82 ALA A C 1
ATOM 669 O O . ALA A 1 82 ? 0.754 -13.195 2.275 1 98.88 82 ALA A O 1
ATOM 670 N N . THR A 1 83 ? 1.892 -12.812 4.211 1 98.88 83 THR A N 1
ATOM 671 C CA . THR A 1 83 ? 2.996 -12.164 3.506 1 98.88 83 THR A CA 1
ATOM 672 C C . THR A 1 83 ? 4.324 -12.82 3.877 1 98.88 83 THR A C 1
ATOM 674 O O . THR A 1 83 ? 5.387 -12.367 3.436 1 98.88 83 THR A O 1
ATOM 677 N N . ASN A 1 84 ? 4.285 -13.797 4.715 1 98.75 84 ASN A N 1
ATOM 678 C CA . ASN A 1 84 ? 5.48 -14.547 5.09 1 98.75 84 ASN A CA 1
ATOM 679 C C . ASN A 1 84 ? 5.125 -15.914 5.664 1 98.75 84 ASN A C 1
ATOM 681 O O . ASN A 1 84 ? 3.947 -16.266 5.766 1 98.75 84 ASN A O 1
ATOM 685 N N . TYR A 1 85 ? 6.18 -16.625 5.988 1 98.81 85 TYR A N 1
ATOM 686 C CA . TYR A 1 85 ? 6.043 -18 6.477 1 98.81 85 TYR A CA 1
ATOM 687 C C . TYR A 1 85 ? 5.266 -18.031 7.789 1 98.81 85 TYR A C 1
ATOM 689 O O . TYR A 1 85 ? 4.375 -18.859 7.965 1 98.81 85 TYR A O 1
ATOM 697 N N . GLN A 1 86 ? 5.52 -17.156 8.727 1 98.81 86 GLN A N 1
ATOM 698 C CA . GLN A 1 86 ? 4.891 -17.156 10.039 1 98.81 86 GLN A CA 1
ATOM 699 C C . GLN A 1 86 ? 3.391 -16.906 9.93 1 98.81 86 GLN A C 1
ATOM 701 O O . GLN A 1 86 ? 2.596 -17.578 10.602 1 98.81 86 GLN A O 1
ATOM 706 N N . GLU A 1 87 ? 3.074 -15.984 9.102 1 98.88 87 GLU A N 1
ATOM 707 C CA . GLU A 1 87 ? 1.658 -15.688 8.906 1 98.88 87 GLU A CA 1
ATOM 708 C C . GLU A 1 87 ? 0.937 -16.859 8.25 1 98.88 87 GLU A C 1
ATOM 710 O O . GLU A 1 87 ? -0.215 -17.156 8.586 1 98.88 87 GLU A O 1
ATOM 715 N N . LEU A 1 88 ? 1.585 -17.484 7.289 1 98.88 88 LEU A N 1
ATOM 716 C CA . LEU A 1 88 ? 1.018 -18.672 6.652 1 98.88 88 LEU A CA 1
ATOM 717 C C . LEU A 1 88 ? 0.722 -19.75 7.684 1 98.88 88 LEU A C 1
ATOM 719 O O . LEU A 1 88 ? -0.368 -20.328 7.691 1 98.88 88 LEU A O 1
ATOM 723 N N . ILE A 1 89 ? 1.672 -20.016 8.602 1 98.75 89 ILE A N 1
ATOM 724 C CA . ILE A 1 89 ? 1.521 -21.062 9.609 1 98.75 89 ILE A CA 1
ATOM 725 C C . ILE A 1 89 ? 0.426 -20.656 10.602 1 98.75 89 ILE A C 1
ATOM 727 O O . ILE A 1 89 ? -0.412 -21.484 10.969 1 98.75 89 ILE A O 1
ATOM 731 N N . GLU A 1 90 ? 0.435 -19.391 11 1 98.81 90 GLU A N 1
ATOM 732 C CA . GLU A 1 90 ? -0.605 -18.891 11.898 1 98.81 90 GLU A CA 1
ATOM 733 C C . GLU A 1 90 ? -1.991 -19.062 11.289 1 98.81 90 GLU A C 1
ATOM 735 O O . GLU A 1 90 ? -2.93 -19.484 11.969 1 98.81 90 GLU A O 1
ATOM 740 N N . ASN A 1 91 ? -2.109 -18.719 10.023 1 98.88 91 ASN A N 1
ATOM 741 C CA . ASN A 1 91 ? -3.389 -18.891 9.336 1 98.88 91 ASN A CA 1
ATOM 742 C C . ASN A 1 91 ? -3.822 -20.344 9.328 1 98.88 91 ASN A C 1
ATOM 744 O O . ASN A 1 91 ? -4.977 -20.656 9.617 1 98.88 91 ASN A O 1
ATOM 748 N N . THR A 1 92 ? -2.879 -21.156 9 1 98.56 92 THR A N 1
ATOM 749 C CA . THR A 1 92 ? -3.166 -22.594 8.953 1 98.56 92 THR A CA 1
ATOM 750 C C . THR A 1 92 ? -3.623 -23.094 10.312 1 98.56 92 THR A C 1
ATOM 752 O O . THR A 1 92 ? -4.598 -23.844 10.406 1 98.56 92 THR A O 1
ATOM 755 N N . THR A 1 93 ? -2.969 -22.656 11.359 1 98.25 93 THR A N 1
ATOM 756 C CA . THR A 1 93 ? -3.295 -23.062 12.727 1 98.25 93 THR A CA 1
ATOM 757 C C . THR A 1 93 ? -4.684 -22.562 13.117 1 98.25 93 THR A C 1
ATOM 759 O O . THR A 1 93 ? -5.383 -23.219 13.898 1 98.25 93 THR A O 1
ATOM 762 N N . ASN A 1 94 ? -5.098 -21.484 12.555 1 98.38 94 ASN A N 1
ATOM 763 C CA . ASN A 1 94 ? -6.395 -20.891 12.859 1 98.38 94 ASN A CA 1
ATOM 764 C C . ASN A 1 94 ? -7.461 -21.328 11.859 1 98.38 94 ASN A C 1
ATOM 766 O O . ASN A 1 94 ? -8.516 -20.688 11.75 1 98.38 94 ASN A O 1
ATOM 770 N N . ASN A 1 95 ? -7.137 -22.328 11.031 1 98.06 95 ASN A N 1
ATOM 771 C CA . ASN A 1 95 ? -8.062 -22.906 10.07 1 98.06 95 ASN A CA 1
ATOM 772 C C . ASN A 1 95 ? -8.484 -21.906 9.008 1 98.06 95 ASN A C 1
ATOM 774 O O . ASN A 1 95 ? -9.664 -21.812 8.664 1 98.06 95 ASN A O 1
ATOM 778 N N . LYS A 1 96 ? -7.551 -21.078 8.625 1 98.75 96 LYS A N 1
ATOM 779 C CA . LYS A 1 96 ? -7.734 -20.141 7.52 1 98.75 96 LYS A CA 1
ATOM 780 C C . LYS A 1 96 ? -6.82 -20.484 6.348 1 98.75 96 LYS A C 1
ATOM 782 O O . LYS A 1 96 ? -5.684 -20.906 6.543 1 98.75 96 LYS A O 1
ATOM 787 N N . ILE A 1 97 ? -7.355 -20.328 5.184 1 98.94 97 ILE A N 1
ATOM 788 C CA . ILE A 1 97 ? -6.555 -20.453 3.969 1 98.94 97 ILE A CA 1
ATOM 789 C C . ILE A 1 97 ? -5.793 -19.156 3.715 1 98.94 97 ILE A C 1
ATOM 791 O O . ILE A 1 97 ? -6.379 -18.078 3.73 1 98.94 97 ILE A O 1
ATOM 795 N N . SER A 1 98 ? -4.48 -19.25 3.543 1 98.94 98 SER A N 1
ATOM 796 C CA . SER A 1 98 ? -3.662 -18.078 3.271 1 98.94 98 SER A CA 1
ATOM 797 C C . SER A 1 98 ? -3.844 -17.594 1.836 1 98.94 98 SER A C 1
ATOM 799 O O . SER A 1 98 ? -3.736 -18.375 0.894 1 98.94 98 SER A O 1
ATOM 801 N N . ALA A 1 99 ? -4.156 -16.375 1.665 1 98.94 99 ALA A N 1
ATOM 802 C CA . ALA A 1 99 ? -4.168 -15.703 0.364 1 98.94 99 ALA A CA 1
ATOM 803 C C . ALA A 1 99 ? -2.885 -14.906 0.146 1 98.94 99 ALA A C 1
ATOM 805 O O . ALA A 1 99 ? -2.615 -13.945 0.869 1 98.94 99 ALA A O 1
ATOM 806 N N . PHE A 1 100 ? -2.055 -15.336 -0.776 1 98.94 100 PHE A N 1
ATOM 807 C CA . PHE A 1 100 ? -0.888 -14.57 -1.19 1 98.94 100 PHE A CA 1
ATOM 808 C C . PHE A 1 100 ? -1.209 -13.711 -2.408 1 98.94 100 PHE A C 1
ATOM 810 O O . PHE A 1 100 ? -1.913 -14.148 -3.318 1 98.94 100 PHE A O 1
ATOM 817 N N . LEU A 1 101 ? -0.705 -12.508 -2.391 1 98.94 101 LEU A N 1
ATOM 818 C CA . LEU A 1 101 ? -0.914 -11.57 -3.482 1 98.94 101 LEU A CA 1
ATOM 819 C C . LEU A 1 101 ? 0.304 -11.516 -4.398 1 98.94 101 LEU A C 1
ATOM 821 O O . LEU A 1 101 ? 1.437 -11.391 -3.926 1 98.94 101 LEU A O 1
ATOM 825 N N . THR A 1 102 ? 0.103 -11.672 -5.695 1 98.94 102 THR A N 1
ATOM 826 C CA . THR A 1 102 ? 1.19 -11.648 -6.664 1 98.94 102 THR A CA 1
ATOM 827 C C . THR A 1 102 ? 0.847 -10.742 -7.844 1 98.94 102 THR A C 1
ATOM 829 O O . THR A 1 102 ? -0.302 -10.328 -8 1 98.94 102 THR A O 1
ATOM 832 N N . VAL A 1 103 ? 1.839 -10.336 -8.578 1 98.94 103 VAL A N 1
ATOM 833 C CA . VAL A 1 103 ? 1.659 -9.594 -9.82 1 98.94 103 VAL A CA 1
ATOM 834 C C . VAL A 1 103 ? 2.146 -10.438 -11 1 98.94 103 VAL A C 1
ATOM 836 O O . VAL A 1 103 ? 3.211 -11.055 -10.93 1 98.94 103 VAL A O 1
ATOM 839 N N . GLU A 1 104 ? 1.281 -10.594 -11.984 1 98.94 104 GLU A N 1
ATOM 840 C CA . GLU A 1 104 ? 1.718 -11.203 -13.234 1 98.94 104 GLU A CA 1
ATOM 841 C C . GLU A 1 104 ? 1.846 -10.164 -14.344 1 98.94 104 GLU A C 1
ATOM 843 O O . GLU A 1 104 ? 0.84 -9.68 -14.867 1 98.94 104 GLU A O 1
ATOM 848 N N . GLU A 1 105 ? 3.064 -9.891 -14.836 1 98.75 105 GLU A N 1
ATOM 849 C CA . GLU A 1 105 ? 3.49 -8.844 -15.758 1 98.75 105 GLU A CA 1
ATOM 850 C C . GLU A 1 105 ? 4.156 -7.688 -15.008 1 98.75 105 GLU A C 1
ATOM 852 O O . GLU A 1 105 ? 3.488 -6.73 -14.609 1 98.75 105 GLU A O 1
ATOM 857 N N . GLY A 1 106 ? 5.496 -7.754 -14.938 1 98.81 106 GLY A N 1
ATOM 858 C CA . GLY A 1 106 ? 6.285 -6.77 -14.211 1 98.81 106 GLY A CA 1
ATOM 859 C C . GLY A 1 106 ? 6.23 -5.387 -14.844 1 98.81 106 GLY A C 1
ATOM 860 O O . GLY A 1 106 ? 6.594 -4.395 -14.203 1 98.81 106 GLY A O 1
ATOM 861 N N . GLY A 1 107 ? 5.691 -5.301 -16.078 1 98.69 107 GLY A N 1
ATOM 862 C CA . GLY A 1 107 ? 5.523 -4.012 -16.75 1 98.69 107 GLY A CA 1
ATOM 863 C C . GLY A 1 107 ? 4.637 -3.059 -15.969 1 98.69 107 GLY A C 1
ATOM 864 O O . GLY A 1 107 ? 4.641 -1.853 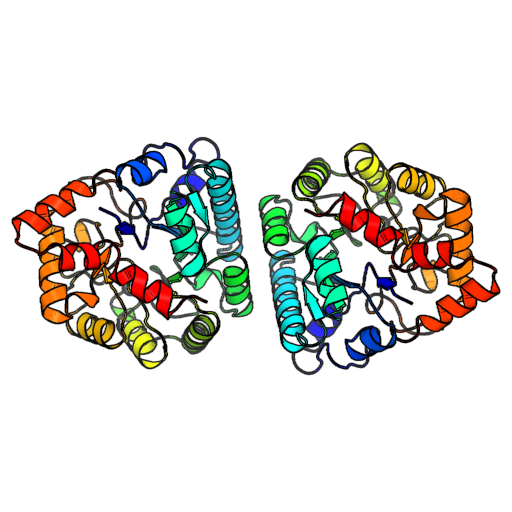-16.219 1 98.69 107 GLY A O 1
ATOM 865 N N . VAL A 1 108 ? 3.922 -3.527 -14.984 1 98.75 108 VAL A N 1
ATOM 866 C CA . VAL A 1 108 ? 3.008 -2.719 -14.188 1 98.75 108 VAL A CA 1
ATOM 867 C C . VAL A 1 108 ? 3.801 -1.718 -13.352 1 98.75 108 VAL A C 1
ATOM 869 O O . VAL A 1 108 ? 3.281 -0.666 -12.969 1 98.75 108 VAL A O 1
ATOM 872 N N . ILE A 1 109 ? 5.102 -2.023 -13.062 1 98.75 109 ILE A N 1
ATOM 873 C CA . ILE A 1 109 ? 5.863 -1.125 -12.211 1 98.75 109 ILE A CA 1
ATOM 874 C C . ILE A 1 109 ? 6.508 -0.027 -13.055 1 98.75 109 ILE A C 1
ATOM 876 O O . ILE A 1 109 ? 7.141 0.885 -12.523 1 98.75 109 ILE A O 1
ATOM 880 N N . GLN A 1 110 ? 6.395 -0.094 -14.406 1 98.38 110 GLN A N 1
ATOM 881 C CA . GLN A 1 110 ? 6.703 0.957 -15.367 1 98.38 110 GLN A CA 1
ATOM 882 C C . GLN A 1 110 ? 8.141 1.443 -15.211 1 98.38 110 GLN A C 1
ATOM 884 O O . GLN A 1 110 ? 8.398 2.648 -15.195 1 98.38 110 GLN A O 1
ATOM 889 N N . GLY A 1 111 ? 9.039 0.515 -15.031 1 98.56 111 GLY A N 1
ATOM 890 C CA . GLY A 1 111 ? 10.461 0.812 -15 1 98.56 111 GLY A CA 1
ATOM 891 C C . GLY A 1 111 ? 10.883 1.592 -13.773 1 98.56 111 GLY A C 1
ATOM 892 O O . GLY A 1 111 ? 11.906 2.287 -13.789 1 98.56 111 GLY A O 1
ATOM 893 N N . LYS A 1 112 ? 10.109 1.523 -12.672 1 98.56 112 LYS A N 1
ATOM 894 C CA . LYS A 1 112 ? 10.438 2.242 -11.445 1 98.56 112 LYS A CA 1
ATOM 895 C C . LYS A 1 112 ? 10.492 1.292 -10.25 1 98.56 112 LYS A C 1
ATOM 897 O O . LYS A 1 112 ? 9.484 0.669 -9.898 1 98.56 112 LYS A O 1
ATOM 902 N N . LEU A 1 113 ? 11.609 1.295 -9.555 1 98.75 113 LEU A N 1
ATOM 903 C CA . LEU A 1 113 ? 11.75 0.473 -8.352 1 98.75 113 LEU A CA 1
ATOM 904 C C . LEU A 1 113 ? 10.844 0.983 -7.238 1 98.75 113 LEU A C 1
ATOM 906 O O . LEU A 1 113 ? 10.414 0.21 -6.379 1 98.75 113 LEU A O 1
ATOM 910 N N . SER A 1 114 ? 10.469 2.295 -7.223 1 98.75 114 SER A N 1
ATOM 911 C CA . SER A 1 114 ? 9.539 2.834 -6.242 1 98.75 114 SER A CA 1
ATOM 912 C C . SER A 1 114 ? 8.188 2.129 -6.32 1 98.75 114 SER A C 1
ATOM 914 O O . SER A 1 114 ? 7.586 1.811 -5.293 1 98.75 114 SER A O 1
ATOM 916 N N . ASN A 1 115 ? 7.742 1.866 -7.59 1 98.88 115 ASN A N 1
ATOM 917 C CA . ASN A 1 115 ? 6.488 1.144 -7.766 1 98.88 115 ASN A CA 1
ATOM 918 C C . ASN A 1 115 ? 6.59 -0.29 -7.25 1 98.88 115 ASN A C 1
ATOM 920 O O . ASN A 1 115 ? 5.648 -0.808 -6.648 1 98.88 115 ASN A O 1
ATOM 924 N N . LEU A 1 116 ? 7.742 -0.943 -7.477 1 98.94 116 LEU A N 1
ATOM 925 C CA . LEU A 1 116 ? 7.973 -2.281 -6.945 1 98.94 116 LEU A CA 1
ATOM 926 C C . LEU A 1 116 ? 7.863 -2.291 -5.422 1 98.94 116 LEU A C 1
ATOM 928 O O . LEU A 1 116 ? 7.16 -3.127 -4.852 1 98.94 116 LEU A O 1
ATOM 932 N N . ARG A 1 117 ? 8.516 -1.343 -4.758 1 98.94 117 ARG A N 1
ATOM 933 C CA . ARG A 1 117 ? 8.5 -1.254 -3.303 1 98.94 117 ARG A CA 1
ATOM 934 C C . ARG A 1 117 ? 7.094 -0.952 -2.789 1 98.94 117 ARG A C 1
ATOM 936 O O . ARG A 1 117 ? 6.68 -1.476 -1.752 1 98.94 117 ARG A O 1
ATOM 943 N N . ASN A 1 118 ? 6.387 -0.125 -3.531 1 98.94 118 ASN A N 1
ATOM 944 C CA . ASN A 1 118 ? 5.02 0.178 -3.125 1 98.94 118 ASN A CA 1
ATOM 945 C C . ASN A 1 118 ? 4.117 -1.05 -3.225 1 98.94 118 ASN A C 1
ATOM 947 O O . ASN A 1 118 ? 3.271 -1.277 -2.359 1 98.94 118 ASN A O 1
ATOM 951 N N . PHE A 1 119 ? 4.277 -1.871 -4.285 1 98.94 119 PHE A N 1
ATOM 952 C CA . PHE A 1 119 ? 3.518 -3.111 -4.387 1 98.94 119 PHE A CA 1
ATOM 953 C C . PHE A 1 119 ? 3.891 -4.066 -3.258 1 98.94 119 PHE A C 1
ATOM 955 O O . PHE A 1 119 ? 3.033 -4.777 -2.729 1 98.94 119 PHE A O 1
ATOM 962 N N . TYR A 1 120 ? 5.203 -4.086 -2.896 1 98.94 120 TYR A N 1
ATOM 963 C CA . TYR A 1 120 ? 5.621 -4.879 -1.745 1 98.94 120 TYR A CA 1
ATOM 964 C C . TYR A 1 120 ? 4.906 -4.422 -0.479 1 98.94 120 TYR A C 1
ATOM 966 O O . TYR A 1 120 ? 4.387 -5.246 0.278 1 98.94 120 TYR A O 1
ATOM 974 N N . ARG A 1 121 ? 4.824 -3.086 -0.268 1 98.81 121 ARG A N 1
ATOM 975 C CA . ARG A 1 121 ? 4.152 -2.525 0.902 1 98.81 121 ARG A CA 1
ATOM 976 C C . ARG A 1 121 ? 2.666 -2.863 0.896 1 98.81 121 ARG A C 1
ATOM 978 O O . ARG A 1 121 ? 2.064 -3.062 1.954 1 98.81 121 ARG A O 1
ATOM 985 N N . LEU A 1 122 ? 2.123 -3.016 -0.315 1 98.94 122 LEU A N 1
ATOM 986 C CA . LEU A 1 122 ? 0.705 -3.316 -0.472 1 98.94 122 LEU A CA 1
ATOM 987 C C . LEU A 1 122 ? 0.443 -4.809 -0.292 1 98.94 122 LEU A C 1
ATOM 989 O O . LEU A 1 122 ? -0.7 -5.258 -0.399 1 98.94 122 LEU A O 1
ATOM 993 N N . GLY A 1 123 ? 1.485 -5.656 -0.13 1 98.81 123 GLY A N 1
ATOM 994 C CA . GLY A 1 123 ? 1.293 -7.043 0.262 1 98.81 123 GLY A CA 1
ATOM 995 C C . GLY A 1 123 ? 1.742 -8.031 -0.797 1 98.81 123 GLY A C 1
ATOM 996 O O . GLY A 1 123 ? 1.701 -9.242 -0.58 1 98.81 123 GLY A O 1
ATOM 997 N N . VAL A 1 124 ? 2.199 -7.492 -1.966 1 98.94 124 VAL A N 1
ATOM 998 C CA . VAL A 1 124 ? 2.637 -8.383 -3.035 1 98.94 124 VAL A CA 1
ATOM 999 C C . VAL A 1 124 ? 3.92 -9.094 -2.621 1 98.94 124 VAL A C 1
ATOM 1001 O O . VAL A 1 124 ? 4.852 -8.469 -2.109 1 98.94 124 VAL A O 1
ATOM 1004 N N . ARG A 1 125 ? 3.994 -10.367 -2.834 1 98.94 125 ARG A N 1
ATOM 1005 C CA . ARG A 1 125 ? 5.16 -11.109 -2.357 1 98.94 125 ARG A CA 1
ATOM 1006 C C . ARG A 1 125 ? 5.75 -11.969 -3.467 1 98.94 125 ARG A C 1
ATOM 1008 O O . ARG A 1 125 ? 6.73 -12.688 -3.248 1 98.94 125 ARG A O 1
ATOM 1015 N N . LEU A 1 126 ? 5.141 -11.977 -4.66 1 98.94 126 LEU A N 1
ATOM 1016 C CA . LEU A 1 126 ? 5.645 -12.633 -5.859 1 98.94 126 LEU A CA 1
ATOM 1017 C C . LEU A 1 126 ? 5.324 -11.812 -7.105 1 98.94 126 LEU A C 1
ATOM 1019 O O . LEU A 1 126 ? 4.227 -11.266 -7.227 1 98.94 126 LEU A O 1
ATOM 1023 N N . MET A 1 127 ? 6.32 -11.648 -7.98 1 98.94 127 MET A N 1
ATOM 1024 C CA . MET A 1 127 ? 6.051 -10.945 -9.234 1 98.94 127 MET A CA 1
ATOM 1025 C C . MET A 1 127 ? 6.633 -11.711 -10.422 1 98.94 127 MET A C 1
ATOM 1027 O O . MET A 1 127 ? 7.824 -12.023 -10.438 1 98.94 127 MET A O 1
ATOM 1031 N N . THR A 1 128 ? 5.719 -12.047 -11.32 1 98.94 128 THR A N 1
ATOM 1032 C CA . THR A 1 128 ? 6.156 -12.539 -12.625 1 98.94 128 THR A CA 1
ATOM 1033 C C . THR A 1 128 ? 6.758 -11.406 -13.453 1 98.94 128 THR A C 1
ATOM 1035 O O . THR A 1 128 ? 6.117 -10.367 -13.656 1 98.94 128 THR A O 1
ATOM 1038 N N . LEU A 1 129 ? 7.922 -11.594 -13.977 1 98.88 129 LEU A N 1
ATOM 1039 C CA . LEU A 1 129 ? 8.719 -10.492 -14.516 1 98.88 129 LEU A CA 1
ATOM 1040 C C . LEU A 1 129 ? 8.141 -10.016 -15.852 1 98.88 129 LEU A C 1
ATOM 1042 O O . LEU A 1 129 ? 8.148 -8.82 -16.141 1 98.88 129 LEU A O 1
ATOM 1046 N N . THR A 1 130 ? 7.691 -10.977 -16.625 1 98.69 130 THR A N 1
ATOM 1047 C CA . THR A 1 130 ? 7.055 -10.695 -17.906 1 98.69 130 THR A CA 1
ATOM 1048 C C . THR A 1 130 ? 5.809 -11.555 -18.094 1 98.69 130 THR A C 1
ATOM 1050 O O . THR A 1 130 ? 5.594 -12.516 -17.344 1 98.69 130 THR A O 1
ATOM 1053 N N . TRP A 1 131 ? 5.016 -11.109 -18.984 1 98.06 131 TRP A N 1
ATOM 1054 C CA . TRP A 1 131 ? 4.023 -12.008 -19.578 1 98.06 131 TRP A CA 1
ATOM 1055 C C . TRP A 1 131 ? 4.312 -12.242 -21.062 1 98.06 131 TRP A C 1
ATOM 1057 O O . TRP A 1 131 ? 5.355 -12.805 -21.406 1 98.06 131 TRP A O 1
ATOM 1067 N N . ASN A 1 132 ? 3.531 -11.727 -21.922 1 97.81 132 ASN A N 1
ATOM 1068 C CA . ASN A 1 132 ? 3.695 -12.078 -23.328 1 97.81 132 ASN A CA 1
ATOM 1069 C C . ASN A 1 132 ? 4.242 -10.914 -24.141 1 97.81 132 ASN A C 1
ATOM 1071 O O . ASN A 1 132 ? 4.246 -10.953 -25.375 1 97.81 132 ASN A O 1
ATOM 1075 N N . TYR A 1 133 ? 4.68 -9.797 -23.469 1 97.69 133 TYR A N 1
ATOM 1076 C CA . TYR A 1 133 ? 5.219 -8.625 -24.141 1 97.69 133 TYR A CA 1
ATOM 1077 C C . TYR A 1 133 ? 6.574 -8.234 -23.562 1 97.69 133 TYR A C 1
ATOM 1079 O O . TYR A 1 133 ? 6.863 -8.523 -22.406 1 97.69 133 TYR A O 1
ATOM 1087 N N . THR A 1 134 ? 7.383 -7.613 -24.469 1 98.31 134 THR A N 1
ATOM 1088 C CA . THR A 1 134 ? 8.586 -6.965 -23.953 1 98.31 134 THR A CA 1
ATOM 1089 C C . THR A 1 134 ? 8.227 -5.82 -23 1 98.31 134 THR A C 1
ATOM 1091 O O . THR A 1 134 ? 7.297 -5.055 -23.281 1 98.31 134 THR A O 1
ATOM 1094 N N . ASN A 1 135 ? 8.883 -5.734 -21.859 1 98.56 135 ASN A N 1
ATOM 1095 C CA . ASN A 1 135 ? 8.719 -4.605 -20.953 1 98.56 135 ASN A CA 1
ATOM 1096 C C . ASN A 1 135 ? 10.062 -4.105 -20.422 1 98.56 135 ASN A C 1
ATOM 1098 O O . ASN A 1 135 ? 11.117 -4.453 -20.969 1 98.56 135 ASN A O 1
ATOM 1102 N N . GLU A 1 136 ? 10.109 -3.242 -19.453 1 98.75 136 GLU A N 1
ATOM 1103 C CA . GLU A 1 136 ? 11.328 -2.605 -18.969 1 98.75 136 GLU A CA 1
ATOM 1104 C C . GLU A 1 136 ? 12.266 -3.621 -18.328 1 98.75 136 GLU A C 1
ATOM 1106 O O . GLU A 1 136 ? 13.461 -3.365 -18.172 1 98.75 136 GLU A O 1
ATOM 1111 N N . ILE A 1 137 ? 11.734 -4.828 -17.969 1 98.88 137 ILE A N 1
ATOM 1112 C CA . ILE A 1 137 ? 12.484 -5.812 -17.188 1 98.88 137 ILE A CA 1
ATOM 1113 C C . ILE A 1 137 ? 13.18 -6.797 -18.125 1 98.88 137 ILE A C 1
ATOM 1115 O O . ILE A 1 137 ? 14.32 -7.195 -17.891 1 98.88 137 ILE A O 1
ATOM 1119 N N . GLY A 1 138 ? 12.391 -7.18 -19.156 1 98.81 138 GLY A N 1
ATOM 1120 C CA . GLY A 1 138 ? 12.977 -8.164 -20.062 1 98.81 138 GLY A CA 1
ATOM 1121 C C . GLY A 1 138 ? 12.055 -8.57 -21.188 1 98.81 138 GLY A C 1
ATOM 1122 O O . GLY A 1 138 ? 11.297 -7.746 -21.703 1 98.81 138 GLY A O 1
ATOM 1123 N N . PHE A 1 139 ? 12.289 -9.82 -21.672 1 98.75 139 PHE A N 1
ATOM 1124 C CA . PHE A 1 139 ? 11.648 -10.312 -22.891 1 98.75 139 PHE A CA 1
ATOM 1125 C C . PHE A 1 139 ? 10.859 -11.578 -22.609 1 98.75 139 PHE A C 1
ATOM 1127 O O . PHE A 1 139 ? 11.258 -12.398 -21.781 1 98.75 139 PHE A O 1
ATOM 1134 N N . PRO A 1 140 ? 9.734 -11.75 -23.266 1 98.19 140 PRO A N 1
ATOM 1135 C CA . PRO A 1 140 ? 8.906 -12.945 -23.062 1 98.19 140 PRO A CA 1
ATOM 1136 C C . PRO A 1 140 ? 9.422 -14.156 -23.844 1 98.19 140 PRO A C 1
ATOM 1138 O O . PRO A 1 140 ? 10.305 -14.016 -24.703 1 98.19 140 PRO A O 1
ATOM 1141 N N . ASN A 1 141 ? 8.875 -15.258 -23.547 1 97.19 141 ASN A N 1
ATOM 1142 C CA . ASN A 1 141 ? 9.305 -16.484 -24.219 1 97.19 141 ASN A CA 1
ATOM 1143 C C . ASN A 1 141 ? 8.398 -16.797 -25.406 1 97.19 141 ASN A C 1
ATOM 1145 O O . ASN A 1 141 ? 8.711 -17.703 -26.203 1 97.19 141 ASN A O 1
ATOM 1149 N N . CYS A 1 142 ? 7.328 -16.094 -25.609 1 93.19 142 CYS A N 1
ATOM 1150 C CA . CYS A 1 142 ? 6.316 -16.469 -26.594 1 93.19 142 CYS A CA 1
ATOM 1151 C C . CYS A 1 142 ? 6.773 -16.141 -28 1 93.19 142 CYS A C 1
ATOM 1153 O O . CYS A 1 142 ? 6.16 -16.578 -28.984 1 93.19 142 CYS A O 1
ATOM 1155 N N . LYS A 1 143 ? 7.801 -15.32 -28.156 1 94.44 143 LYS A N 1
ATOM 1156 C CA . LYS A 1 143 ? 8.367 -14.961 -29.453 1 94.44 143 LYS A CA 1
ATOM 1157 C C . LYS A 1 143 ? 9.758 -15.562 -29.641 1 94.44 143 LYS A C 1
ATOM 1159 O O . LYS A 1 143 ? 10.68 -15.25 -28.891 1 94.44 143 LYS A O 1
ATOM 1164 N N . SER A 1 144 ? 9.867 -16.281 -30.656 1 94.12 144 SER A N 1
ATOM 1165 C CA . SER A 1 144 ? 11.102 -17.016 -30.891 1 94.12 144 SER A CA 1
ATOM 1166 C C . SER A 1 144 ? 12.305 -16.078 -31 1 94.12 144 SER A C 1
ATOM 1168 O O . SER A 1 144 ? 13.398 -16.406 -30.531 1 94.12 144 SER A O 1
ATOM 1170 N N . GLU A 1 145 ? 12.125 -14.93 -31.562 1 96.5 145 GLU A N 1
ATOM 1171 C CA . GLU A 1 145 ? 13.219 -13.992 -31.781 1 96.5 145 GLU A CA 1
ATOM 1172 C C . GLU A 1 145 ? 13.703 -13.383 -30.469 1 96.5 145 GLU A C 1
ATOM 1174 O O . GLU A 1 145 ? 14.789 -12.789 -30.422 1 96.5 145 GLU A O 1
ATOM 1179 N N . LEU A 1 146 ? 12.875 -13.555 -29.438 1 97 146 LEU A N 1
ATOM 1180 C CA . LEU A 1 146 ? 13.203 -12.93 -28.156 1 97 146 LEU A CA 1
ATOM 1181 C C . LEU A 1 146 ? 13.664 -13.977 -27.156 1 97 146 LEU A C 1
ATOM 1183 O O . LEU A 1 146 ? 14.094 -13.633 -26.047 1 97 146 LEU A O 1
ATOM 1187 N N . GLN A 1 147 ? 13.594 -15.203 -27.469 1 95.44 147 GLN A N 1
ATOM 1188 C CA . GLN A 1 147 ? 13.727 -16.312 -26.531 1 95.44 147 GLN A CA 1
ATOM 1189 C C . GLN A 1 147 ? 15.094 -16.297 -25.844 1 95.44 147 GLN A C 1
ATOM 1191 O O . GLN A 1 147 ? 15.211 -16.641 -24.672 1 95.44 147 GLN A O 1
ATOM 1196 N N . ASN A 1 148 ? 16.109 -15.867 -26.547 1 96.44 148 ASN A N 1
ATOM 1197 C CA . ASN A 1 148 ? 17.453 -15.953 -25.984 1 96.44 148 ASN A CA 1
ATOM 1198 C C . ASN A 1 148 ? 17.906 -14.625 -25.391 1 96.44 148 ASN A C 1
ATOM 1200 O O . ASN A 1 148 ? 19.016 -14.523 -24.844 1 96.44 148 ASN A O 1
ATOM 1204 N N . LYS A 1 149 ? 17.047 -13.656 -25.469 1 98.25 149 LYS A N 1
ATOM 1205 C CA . LYS A 1 149 ? 17.406 -12.359 -24.891 1 98.25 149 LYS A CA 1
ATOM 1206 C C . LYS A 1 149 ? 17.312 -12.383 -23.375 1 98.25 149 LYS A C 1
ATOM 1208 O O . LYS A 1 149 ? 16.422 -13 -22.797 1 98.25 149 LYS A O 1
ATOM 1213 N N . GLY A 1 150 ? 18.281 -11.75 -22.719 1 98.25 150 GLY A N 1
ATOM 1214 C CA . GLY A 1 150 ? 18.359 -11.711 -21.266 1 98.25 150 GLY A CA 1
ATOM 1215 C C . GLY A 1 150 ? 17.625 -10.531 -20.656 1 98.25 150 GLY A C 1
ATOM 1216 O O . GLY A 1 150 ? 16.891 -9.836 -21.359 1 98.25 150 GLY A O 1
ATOM 1217 N N . LEU A 1 151 ? 17.797 -10.344 -19.391 1 98.88 151 LEU A N 1
ATOM 1218 C CA . LEU A 1 151 ? 17.219 -9.203 -18.688 1 98.88 151 LEU A CA 1
ATOM 1219 C C . LEU A 1 151 ? 17.844 -7.898 -19.156 1 98.88 151 LEU A C 1
ATOM 1221 O O . LEU A 1 151 ? 19.016 -7.871 -19.562 1 98.88 151 LEU A O 1
ATOM 1225 N N . THR A 1 152 ? 17.062 -6.836 -19.125 1 98.88 152 THR A N 1
ATOM 1226 C CA . THR A 1 152 ? 17.625 -5.504 -19.297 1 98.88 152 THR A CA 1
ATOM 1227 C C . THR A 1 152 ? 18.422 -5.098 -18.047 1 98.88 152 THR A C 1
ATOM 1229 O O . THR A 1 152 ? 18.406 -5.809 -17.047 1 98.88 152 THR A O 1
ATOM 1232 N N . GLU A 1 153 ? 19.109 -3.953 -18.125 1 98.75 153 GLU A N 1
ATOM 1233 C CA . GLU A 1 153 ? 19.781 -3.426 -16.938 1 98.75 153 GLU A CA 1
ATOM 1234 C C . GLU A 1 153 ? 18.781 -3.176 -15.812 1 98.75 153 GLU A C 1
ATOM 1236 O O . GLU A 1 153 ? 19.062 -3.502 -14.656 1 98.75 153 GLU A O 1
ATOM 1241 N N . PHE A 1 154 ? 17.656 -2.623 -16.141 1 98.88 154 PHE A N 1
ATOM 1242 C CA . PHE A 1 154 ? 16.609 -2.41 -15.141 1 98.88 154 PHE A CA 1
ATOM 1243 C C . PHE A 1 154 ? 16.125 -3.74 -14.578 1 98.88 154 PHE A C 1
ATOM 1245 O O . PHE A 1 154 ? 15.82 -3.838 -13.391 1 98.88 154 PHE A O 1
ATOM 1252 N N . GLY A 1 155 ? 16.016 -4.734 -15.469 1 98.94 155 GLY A N 1
ATOM 1253 C CA . GLY A 1 155 ? 15.617 -6.055 -15.008 1 98.94 155 GLY A CA 1
ATOM 1254 C C . GLY A 1 155 ? 16.547 -6.617 -13.945 1 98.94 155 GLY A C 1
ATOM 1255 O O . GLY A 1 155 ? 16.094 -7.227 -12.977 1 98.94 155 GLY A O 1
ATOM 1256 N N . ILE A 1 156 ? 17.828 -6.402 -14.125 1 98.94 156 ILE A N 1
ATOM 1257 C CA . ILE A 1 156 ? 18.797 -6.863 -13.148 1 98.94 156 ILE A CA 1
ATOM 1258 C C . ILE A 1 156 ? 18.625 -6.109 -11.836 1 98.94 156 ILE A C 1
ATOM 1260 O O . ILE A 1 156 ? 18.625 -6.715 -10.758 1 98.94 156 ILE A O 1
ATOM 1264 N N . ASP A 1 157 ? 18.391 -4.805 -11.883 1 98.88 157 ASP A N 1
ATOM 1265 C CA . ASP A 1 157 ? 18.109 -4.004 -10.695 1 98.88 157 ASP A CA 1
ATOM 1266 C C . ASP A 1 157 ? 16.859 -4.496 -9.992 1 98.88 157 ASP A C 1
ATOM 1268 O O . ASP A 1 157 ? 16.797 -4.52 -8.758 1 98.88 157 ASP A O 1
ATOM 1272 N N . CYS A 1 158 ? 15.867 -4.855 -10.766 1 98.88 158 CYS A N 1
ATOM 1273 C CA . CYS A 1 158 ? 14.617 -5.371 -10.219 1 98.88 158 CYS A CA 1
ATOM 1274 C C . CYS A 1 158 ? 14.852 -6.664 -9.453 1 98.88 158 CYS A C 1
ATOM 1276 O O . CYS A 1 158 ? 14.344 -6.828 -8.336 1 98.88 158 CYS A O 1
ATOM 1278 N N . VAL A 1 159 ? 15.609 -7.562 -10.016 1 98.94 159 VAL A N 1
ATOM 1279 C CA . VAL A 1 159 ? 15.938 -8.836 -9.383 1 98.94 159 VAL A CA 1
ATOM 1280 C C . VAL A 1 159 ? 16.625 -8.586 -8.039 1 98.94 159 VAL A C 1
ATOM 1282 O O . VAL A 1 159 ? 16.234 -9.156 -7.02 1 98.94 159 VAL A O 1
ATOM 1285 N N . ARG A 1 160 ? 17.562 -7.688 -8.031 1 98.88 160 ARG A N 1
ATOM 1286 C CA . ARG A 1 160 ? 18.297 -7.371 -6.809 1 98.88 160 ARG A CA 1
ATOM 1287 C C . ARG A 1 160 ? 17.375 -6.777 -5.754 1 98.88 160 ARG A C 1
ATOM 1289 O O . ARG A 1 160 ? 17.453 -7.148 -4.578 1 98.88 160 ARG A O 1
ATOM 1296 N N . GLU A 1 161 ? 16.516 -5.906 -6.172 1 98.88 161 GLU A N 1
ATOM 1297 C CA . GLU A 1 161 ? 15.617 -5.262 -5.227 1 98.88 161 GLU A CA 1
ATOM 1298 C C . GLU A 1 161 ? 14.586 -6.254 -4.68 1 98.88 161 GLU A C 1
ATOM 1300 O O . GLU A 1 161 ? 14.234 -6.203 -3.5 1 98.88 161 GLU A O 1
ATOM 1305 N N . MET A 1 162 ? 14.086 -7.121 -5.539 1 98.94 162 MET A N 1
ATOM 1306 C CA . MET A 1 162 ? 13.148 -8.141 -5.074 1 98.94 162 MET A CA 1
ATOM 1307 C C . MET A 1 162 ? 13.805 -9.039 -4.027 1 98.94 162 MET A C 1
ATOM 1309 O O . MET A 1 162 ? 13.164 -9.422 -3.043 1 98.94 162 MET A O 1
ATOM 1313 N N . ASN A 1 163 ? 15.086 -9.391 -4.258 1 98.88 163 ASN A N 1
ATOM 1314 C CA . ASN A 1 163 ? 15.828 -10.133 -3.248 1 98.88 163 ASN A CA 1
ATOM 1315 C C . ASN A 1 163 ? 15.922 -9.359 -1.936 1 98.88 163 ASN A C 1
ATOM 1317 O O . ASN A 1 163 ? 15.695 -9.922 -0.862 1 98.88 163 ASN A O 1
ATOM 1321 N N . ASN A 1 164 ? 16.219 -8.094 -2.027 1 98.69 164 ASN A N 1
ATOM 1322 C CA . ASN A 1 164 ? 16.328 -7.246 -0.845 1 98.69 164 ASN A CA 1
ATOM 1323 C C . ASN A 1 164 ? 15.023 -7.188 -0.063 1 98.69 164 ASN A C 1
ATOM 1325 O O . ASN A 1 164 ? 15.031 -7.191 1.169 1 98.69 164 ASN A O 1
ATOM 1329 N N . LEU A 1 165 ? 13.906 -7.172 -0.737 1 98.75 165 LEU A N 1
ATOM 1330 C CA . LEU A 1 165 ? 12.586 -6.996 -0.138 1 98.75 165 LEU A CA 1
ATOM 1331 C C . LEU A 1 165 ? 12.062 -8.312 0.419 1 98.75 165 LEU A C 1
ATOM 1333 O O . LEU A 1 165 ? 11.172 -8.32 1.269 1 98.75 165 LEU A O 1
ATOM 1337 N N . GLY A 1 166 ? 12.586 -9.453 -0.108 1 98.81 166 GLY A N 1
ATOM 1338 C CA . GLY A 1 166 ? 12.016 -10.75 0.222 1 98.81 166 GLY A CA 1
ATOM 1339 C C . GLY A 1 166 ? 10.805 -11.102 -0.619 1 98.81 166 GLY A C 1
ATOM 1340 O O . GLY A 1 166 ? 9.836 -11.656 -0.109 1 98.81 166 GLY A O 1
ATOM 1341 N N . MET A 1 167 ? 10.859 -10.734 -1.859 1 98.81 167 MET A N 1
ATOM 1342 C CA . MET A 1 167 ? 9.836 -11.086 -2.84 1 98.81 167 MET A CA 1
ATOM 1343 C C . MET A 1 167 ? 10.281 -12.258 -3.701 1 98.81 167 MET A C 1
ATOM 1345 O O . MET A 1 167 ? 11.438 -12.32 -4.121 1 98.81 167 MET A O 1
ATOM 1349 N N . ILE A 1 168 ? 9.398 -13.133 -3.965 1 98.94 168 ILE A N 1
ATOM 1350 C CA . ILE A 1 168 ? 9.711 -14.258 -4.844 1 98.94 168 ILE A CA 1
ATOM 1351 C C . ILE A 1 168 ? 9.75 -13.781 -6.293 1 98.94 168 ILE A C 1
ATOM 1353 O O . ILE A 1 168 ? 8.844 -13.078 -6.746 1 98.94 168 ILE A O 1
ATOM 1357 N N . ILE A 1 169 ? 10.844 -14.117 -6.938 1 99 169 ILE A N 1
ATOM 1358 C CA . ILE A 1 169 ? 10.992 -13.836 -8.359 1 99 169 ILE A CA 1
ATOM 1359 C C . ILE A 1 169 ? 10.398 -14.977 -9.18 1 99 169 ILE A C 1
ATOM 1361 O O . ILE A 1 169 ? 10.742 -16.141 -8.977 1 99 169 ILE A O 1
ATOM 1365 N N . ASP A 1 170 ? 9.461 -14.688 -10.047 1 99 170 ASP A N 1
ATOM 1366 C CA . ASP A 1 170 ? 8.789 -15.672 -10.891 1 99 170 ASP A CA 1
ATOM 1367 C C . ASP A 1 170 ? 9.234 -15.531 -12.344 1 99 170 ASP A C 1
ATOM 1369 O O . ASP A 1 170 ? 9 -14.5 -12.977 1 99 170 ASP A O 1
ATOM 1373 N N . VAL A 1 171 ? 9.773 -16.578 -12.922 1 98.94 171 VAL A N 1
ATOM 1374 C CA . VAL A 1 171 ? 10.375 -16.531 -14.25 1 98.94 171 VAL A CA 1
ATOM 1375 C C . VAL A 1 171 ? 9.414 -17.125 -15.273 1 98.94 171 VAL A C 1
ATOM 1377 O O . VAL A 1 171 ? 9.773 -17.297 -16.438 1 98.94 171 VAL A O 1
ATOM 1380 N N . SER A 1 172 ? 8.172 -17.453 -14.797 1 98.75 172 SER A N 1
ATOM 1381 C CA . SER A 1 172 ? 7.184 -17.859 -15.789 1 98.75 172 SER A CA 1
ATOM 1382 C C . SER A 1 172 ? 7.02 -16.812 -16.875 1 98.75 172 SER A C 1
ATOM 1384 O O . SER A 1 172 ? 7.078 -15.609 -16.594 1 98.75 172 SER A O 1
ATOM 1386 N N . HIS A 1 173 ? 6.836 -17.234 -18.172 1 98.69 173 HIS A N 1
ATOM 1387 C CA . HIS A 1 173 ? 6.648 -16.391 -19.344 1 98.69 173 HIS A CA 1
ATOM 1388 C C . HIS A 1 173 ? 7.965 -15.766 -19.797 1 98.69 173 HIS A C 1
ATOM 1390 O O . HIS A 1 173 ? 8.055 -15.219 -20.891 1 98.69 173 HIS A O 1
ATOM 1396 N N . LEU A 1 174 ? 9.023 -15.828 -19 1 98.81 174 LEU A N 1
ATOM 1397 C CA . LEU A 1 174 ? 10.281 -15.133 -19.266 1 98.81 174 LEU A CA 1
ATOM 1398 C C . LEU A 1 174 ? 11.086 -15.859 -20.344 1 98.81 174 LEU A C 1
ATOM 1400 O O . LEU A 1 174 ? 11.062 -17.094 -20.406 1 98.81 174 LEU A O 1
ATOM 1404 N N . SER A 1 175 ? 11.797 -15.156 -21.172 1 98.75 175 SER A N 1
ATOM 1405 C CA . SER A 1 175 ? 12.703 -15.75 -22.156 1 98.75 175 SER A CA 1
ATOM 1406 C C . SER A 1 175 ? 13.711 -16.672 -21.484 1 98.75 175 SER A C 1
ATOM 1408 O O . SER A 1 175 ? 13.992 -16.531 -20.281 1 98.75 175 SER A O 1
ATOM 1410 N N . ASP A 1 176 ? 14.25 -17.641 -22.281 1 98.69 176 ASP A N 1
ATOM 1411 C CA . ASP A 1 176 ? 15.289 -18.531 -21.766 1 98.69 176 ASP A CA 1
ATOM 1412 C C . ASP A 1 176 ? 16.5 -17.719 -21.266 1 98.69 176 ASP A C 1
ATOM 1414 O O . ASP A 1 176 ? 17.031 -18 -20.203 1 98.69 176 ASP A O 1
ATOM 1418 N N . GLY A 1 177 ? 16.906 -16.766 -22.109 1 98.81 177 GLY A N 1
ATOM 1419 C CA . GLY A 1 177 ? 18 -15.898 -21.672 1 98.81 177 GLY A CA 1
ATOM 1420 C C . GLY A 1 177 ? 17.719 -15.195 -20.359 1 98.81 177 GLY A C 1
ATOM 1421 O O . GLY A 1 177 ? 18.594 -15.078 -19.516 1 98.81 177 GLY A O 1
ATOM 1422 N N . GLY A 1 178 ? 16.484 -14.688 -20.203 1 98.88 178 GLY A N 1
ATOM 1423 C CA . GLY A 1 178 ? 16.078 -14.062 -18.953 1 98.88 178 GLY A CA 1
ATOM 1424 C C . GLY A 1 178 ? 16.125 -15.016 -17.766 1 98.88 178 GLY A C 1
ATOM 1425 O O . GLY A 1 178 ? 16.516 -14.625 -16.672 1 98.88 178 GLY A O 1
ATOM 1426 N N . PHE A 1 179 ? 15.703 -16.266 -18 1 98.88 179 PHE A N 1
ATOM 1427 C CA . PHE A 1 179 ? 15.773 -17.297 -16.969 1 98.88 179 PHE A CA 1
ATOM 1428 C C . PHE A 1 179 ? 17.203 -17.438 -16.438 1 98.88 179 PHE A C 1
ATOM 1430 O O . PHE A 1 179 ? 17.438 -17.422 -15.234 1 98.88 179 PHE A O 1
ATOM 1437 N N . TYR A 1 180 ? 18.094 -17.547 -17.297 1 98.94 180 TYR A N 1
ATOM 1438 C CA . TYR A 1 180 ? 19.484 -17.766 -16.906 1 98.94 180 TYR A CA 1
ATOM 1439 C C . TYR A 1 180 ? 20.062 -16.531 -16.234 1 98.94 180 TYR A C 1
ATOM 1441 O O . TYR A 1 180 ? 20.906 -16.641 -15.336 1 98.94 180 TYR A O 1
ATOM 1449 N N . ASP A 1 181 ? 19.625 -15.344 -16.688 1 98.94 181 ASP A N 1
ATOM 1450 C CA . ASP A 1 181 ? 20.062 -14.125 -16 1 98.94 181 ASP A CA 1
ATOM 1451 C C . ASP A 1 181 ? 19.547 -14.078 -14.57 1 98.94 181 ASP A C 1
ATOM 1453 O O . ASP A 1 181 ? 20.266 -13.688 -13.656 1 98.94 181 ASP A O 1
ATOM 1457 N N . VAL A 1 182 ? 18.266 -14.453 -14.336 1 98.94 182 VAL A N 1
ATOM 1458 C CA . VAL A 1 182 ? 17.75 -14.5 -12.977 1 98.94 182 VAL A CA 1
ATOM 1459 C C . VAL A 1 182 ? 18.578 -15.477 -12.141 1 98.94 182 VAL A C 1
ATOM 1461 O O . VAL A 1 182 ? 18.922 -15.18 -10.992 1 98.94 182 VAL A O 1
ATOM 1464 N N . ALA A 1 183 ? 18.906 -16.625 -12.719 1 98.94 183 ALA A N 1
ATOM 1465 C CA . ALA A 1 183 ? 19.734 -17.609 -12.023 1 98.94 183 ALA A CA 1
ATOM 1466 C C . ALA A 1 183 ? 21.094 -17.016 -11.656 1 98.94 183 ALA A C 1
ATOM 1468 O O . ALA A 1 183 ? 21.625 -17.297 -10.578 1 98.94 183 ALA A O 1
ATOM 1469 N N . LYS A 1 184 ? 21.562 -16.266 -12.555 1 98.88 184 LYS A N 1
ATOM 1470 C CA . LYS A 1 184 ? 22.891 -15.664 -12.375 1 98.88 184 LYS A CA 1
ATOM 1471 C C . LYS A 1 184 ? 22.859 -14.586 -11.297 1 98.88 184 LYS A C 1
ATOM 1473 O O . LYS A 1 184 ? 23.766 -14.508 -10.469 1 98.88 184 LYS A O 1
ATOM 1478 N N . TYR A 1 185 ? 21.781 -13.781 -11.203 1 98.88 185 TYR A N 1
ATOM 1479 C CA . TYR A 1 185 ? 21.828 -12.539 -10.43 1 98.88 185 TYR A CA 1
ATOM 1480 C C . TYR A 1 185 ? 21.047 -12.672 -9.133 1 98.88 185 TYR A C 1
ATOM 1482 O O . TYR A 1 185 ? 21.234 -11.875 -8.211 1 98.88 185 TYR A O 1
ATOM 1490 N N . SER A 1 186 ? 20.125 -13.609 -9.039 1 98.88 186 SER A N 1
ATOM 1491 C CA . SER A 1 186 ? 19.375 -13.758 -7.801 1 98.88 186 SER A CA 1
ATOM 1492 C C . SER A 1 186 ? 20.203 -14.445 -6.719 1 98.88 186 SER A C 1
ATOM 1494 O O . SER A 1 186 ? 20.875 -15.438 -6.988 1 98.88 186 SER A O 1
ATOM 1496 N N . ASN A 1 187 ? 20.125 -13.961 -5.562 1 98.62 187 ASN A N 1
ATOM 1497 C CA . ASN A 1 187 ? 20.828 -14.594 -4.461 1 98.62 187 ASN A CA 1
ATOM 1498 C C . ASN A 1 187 ? 19.891 -15.375 -3.551 1 98.62 187 ASN A C 1
ATOM 1500 O O . ASN A 1 187 ? 20.281 -15.789 -2.459 1 98.62 187 ASN A O 1
ATOM 1504 N N . LYS A 1 188 ? 18.672 -15.523 -3.924 1 98.81 188 LYS A N 1
ATOM 1505 C CA . LYS A 1 188 ? 17.625 -16.328 -3.281 1 98.81 188 LYS A CA 1
ATOM 1506 C C . LYS A 1 188 ? 16.969 -17.281 -4.277 1 98.81 188 LYS A C 1
ATOM 1508 O O . LYS A 1 188 ? 17.062 -17.062 -5.492 1 98.81 188 LYS A O 1
ATOM 1513 N N . PRO A 1 189 ? 16.328 -18.312 -3.744 1 98.94 189 PRO A N 1
ATOM 1514 C CA . PRO A 1 189 ? 15.547 -19.156 -4.645 1 98.94 189 PRO A CA 1
ATOM 1515 C C . PRO A 1 189 ? 14.492 -18.375 -5.434 1 98.94 189 PRO A C 1
ATOM 1517 O O . PRO A 1 189 ? 13.875 -17.453 -4.895 1 98.94 189 PRO A O 1
ATOM 1520 N N . PHE A 1 190 ? 14.414 -18.641 -6.707 1 98.94 190 PHE A N 1
ATOM 1521 C CA . PHE A 1 190 ? 13.336 -18.125 -7.551 1 98.94 190 PHE A CA 1
ATOM 1522 C C . PHE A 1 190 ? 12.453 -19.25 -8.055 1 98.94 190 PHE A C 1
ATOM 1524 O O . PHE A 1 190 ? 12.758 -20.422 -7.832 1 98.94 190 PHE A O 1
ATOM 1531 N N . VAL A 1 191 ? 11.297 -18.891 -8.695 1 99 191 VAL A N 1
ATOM 1532 C CA . VAL A 1 191 ? 10.367 -19.938 -9.062 1 99 191 VAL A CA 1
ATOM 1533 C C . VAL A 1 191 ? 9.945 -19.781 -10.523 1 99 191 VAL A C 1
ATOM 1535 O O . VAL A 1 191 ? 10.102 -18.703 -11.094 1 99 191 VAL A O 1
ATOM 1538 N N . ALA A 1 192 ? 9.57 -20.797 -11.141 1 98.94 192 ALA A N 1
ATOM 1539 C CA . ALA A 1 192 ? 8.602 -20.812 -12.234 1 98.94 192 ALA A CA 1
ATOM 1540 C C . ALA A 1 192 ? 7.211 -21.188 -11.734 1 98.94 192 ALA A C 1
ATOM 1542 O O . ALA A 1 192 ? 6.875 -22.375 -11.656 1 98.94 192 ALA A O 1
ATOM 1543 N N . SER A 1 193 ? 6.422 -20.219 -11.43 1 98.94 193 SER A N 1
ATOM 1544 C CA . SER A 1 193 ? 5.203 -20.422 -10.656 1 98.94 193 SER A CA 1
ATOM 1545 C C . SER A 1 193 ? 4.246 -21.375 -11.367 1 98.94 193 SER A C 1
ATOM 1547 O O . SER A 1 193 ? 3.438 -22.047 -10.734 1 98.94 193 SER A O 1
ATOM 1549 N N . HIS A 1 194 ? 4.312 -21.391 -12.734 1 98.88 194 HIS A N 1
ATOM 1550 C CA . HIS A 1 194 ? 3.412 -22.25 -13.492 1 98.88 194 HIS A CA 1
ATOM 1551 C C . HIS A 1 194 ? 4.012 -22.625 -14.836 1 98.88 194 HIS A C 1
ATOM 1553 O O . HIS A 1 194 ? 3.639 -22.062 -15.875 1 98.88 194 HIS A O 1
ATOM 1559 N N . SER A 1 195 ? 4.855 -23.594 -14.805 1 98.81 195 SER A N 1
ATOM 1560 C CA . SER A 1 195 ? 5.562 -24.094 -15.977 1 98.81 195 SER A CA 1
ATOM 1561 C C . SER A 1 195 ? 5.727 -25.609 -15.906 1 98.81 195 SER A C 1
ATOM 1563 O O . SER A 1 195 ? 5.805 -26.188 -14.812 1 98.81 195 SER A O 1
ATOM 1565 N N . ASN A 1 196 ? 5.805 -26.266 -17.062 1 98.81 196 ASN A N 1
ATOM 1566 C CA . ASN A 1 196 ? 5.973 -27.703 -17.172 1 98.81 196 ASN A CA 1
ATOM 1567 C C . ASN A 1 196 ? 7.301 -28.062 -17.828 1 98.81 196 ASN A C 1
ATOM 1569 O O . ASN A 1 196 ? 8.281 -27.344 -17.688 1 98.81 196 ASN A O 1
ATOM 1573 N N . SER A 1 197 ? 7.41 -29.344 -18.359 1 98.81 197 SER A N 1
ATOM 1574 C CA . SER A 1 197 ? 8.641 -29.812 -18.984 1 98.81 197 SER A CA 1
ATOM 1575 C C . SER A 1 197 ? 8.57 -29.719 -20.5 1 98.81 197 SER A C 1
ATOM 1577 O O . SER A 1 197 ? 7.664 -30.266 -21.125 1 98.81 197 SER A O 1
ATOM 1579 N N . ARG A 1 198 ? 9.562 -29.047 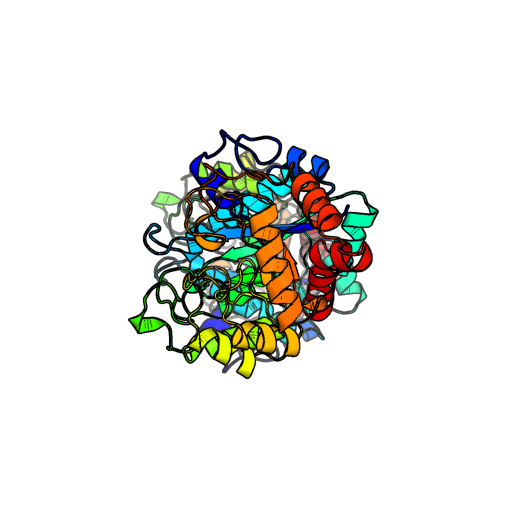-21.062 1 98.44 198 ARG A N 1
ATOM 1580 C CA . ARG A 1 198 ? 9.625 -28.891 -22.516 1 98.44 198 ARG A CA 1
ATOM 1581 C C . ARG A 1 198 ? 9.945 -30.219 -23.188 1 98.44 198 ARG A C 1
ATOM 1583 O O . ARG A 1 198 ? 9.602 -30.422 -24.359 1 98.44 198 ARG A O 1
ATOM 1590 N N . GLN A 1 199 ? 10.625 -31.156 -22.484 1 98.44 199 GLN A N 1
ATOM 1591 C CA . GLN A 1 199 ? 10.93 -32.469 -23.016 1 98.44 199 GLN A CA 1
ATOM 1592 C C . GLN A 1 199 ? 9.656 -33.281 -23.234 1 98.44 199 GLN A C 1
ATOM 1594 O O . GLN A 1 199 ? 9.539 -34.031 -24.219 1 98.44 199 GLN A O 1
ATOM 1599 N N . ILE A 1 200 ? 8.688 -33.219 -22.359 1 98.56 200 ILE A N 1
ATOM 1600 C CA . ILE A 1 200 ? 7.441 -33.969 -22.453 1 98.56 200 ILE A CA 1
ATOM 1601 C C . ILE A 1 200 ? 6.508 -33.312 -23.469 1 98.56 200 ILE A C 1
ATOM 1603 O O . ILE A 1 200 ? 5.867 -34 -24.266 1 98.56 200 ILE A O 1
ATOM 1607 N N . CYS A 1 201 ? 6.379 -32.031 -23.406 1 98.31 201 CYS A N 1
ATOM 1608 C CA . CYS A 1 201 ? 5.59 -31.234 -24.344 1 98.31 201 CYS A CA 1
ATOM 1609 C C . CYS A 1 201 ? 6.359 -30 -24.797 1 98.31 201 CYS A C 1
ATOM 1611 O O . CYS A 1 201 ? 6.574 -29.078 -24.016 1 98.31 201 CYS A O 1
ATOM 1613 N N . HIS A 1 202 ? 6.66 -29.969 -26.125 1 96.94 202 HIS A N 1
ATOM 1614 C CA . HIS A 1 202 ? 7.504 -28.906 -26.672 1 96.94 202 HIS A CA 1
ATOM 1615 C C . HIS A 1 202 ? 6.715 -27.625 -26.859 1 96.94 202 HIS A C 1
ATOM 1617 O O . HIS A 1 202 ? 6.211 -27.344 -27.953 1 96.94 202 HIS A O 1
ATOM 1623 N N . HIS A 1 203 ? 6.684 -26.812 -25.859 1 96.62 203 HIS A N 1
ATOM 1624 C CA . HIS A 1 203 ? 6.082 -25.484 -25.812 1 96.62 203 HIS A CA 1
ATOM 1625 C C . HIS A 1 203 ? 7.02 -24.484 -25.156 1 96.62 203 HIS A C 1
ATOM 1627 O O . HIS A 1 203 ? 7.695 -24.797 -24.172 1 96.62 203 HIS A O 1
ATOM 1633 N N . PRO A 1 204 ? 7.141 -23.25 -25.672 1 96.12 204 PRO A N 1
ATOM 1634 C CA . PRO A 1 204 ? 8.086 -22.281 -25.141 1 96.12 204 PRO A CA 1
ATOM 1635 C C . PRO A 1 204 ? 7.801 -21.922 -23.672 1 96.12 204 PRO A C 1
ATOM 1637 O O . PRO A 1 204 ? 8.703 -21.484 -22.953 1 96.12 204 PRO A O 1
ATOM 1640 N N . ARG A 1 205 ? 6.637 -22.125 -23.172 1 97.62 205 ARG A N 1
ATOM 1641 C CA . ARG A 1 205 ? 6.23 -21.859 -21.797 1 97.62 205 ARG A CA 1
ATOM 1642 C C . ARG A 1 205 ? 6.805 -22.891 -20.844 1 97.62 205 ARG A C 1
ATOM 1644 O O . ARG A 1 205 ? 6.793 -22.688 -19.625 1 97.62 205 ARG A O 1
ATOM 1651 N N . ASN A 1 206 ? 7.203 -24.031 -21.375 1 98.62 206 ASN A N 1
ATOM 1652 C CA . ASN A 1 206 ? 7.758 -25.109 -20.562 1 98.62 206 ASN A CA 1
ATOM 1653 C C . ASN A 1 206 ? 9.273 -24.969 -20.406 1 98.62 206 ASN A C 1
ATOM 1655 O O . ASN A 1 206 ? 9.93 -24.344 -21.25 1 98.62 206 ASN A O 1
ATOM 1659 N N . LEU A 1 207 ? 9.805 -25.547 -19.344 1 98.81 207 LEU A N 1
ATOM 1660 C CA . LEU A 1 207 ? 11.227 -25.484 -19.031 1 98.81 207 LEU A CA 1
ATOM 1661 C C . LEU A 1 207 ? 11.992 -26.609 -19.703 1 98.81 207 LEU A C 1
ATOM 1663 O O . LEU A 1 207 ? 11.508 -27.75 -19.75 1 98.81 207 LEU A O 1
ATOM 1667 N N . ASN A 1 208 ? 13.156 -26.328 -20.297 1 98.62 208 ASN A N 1
ATOM 1668 C CA . ASN A 1 208 ? 14.016 -27.422 -20.75 1 98.62 208 ASN A CA 1
ATOM 1669 C C . ASN A 1 208 ? 14.75 -28.078 -19.594 1 98.62 208 ASN A C 1
ATOM 1671 O O . ASN A 1 208 ? 14.695 -27.594 -18.453 1 98.62 208 ASN A O 1
ATOM 1675 N N . ASP A 1 209 ? 15.391 -29.219 -19.859 1 98.88 209 ASP A N 1
ATOM 1676 C CA . ASP A 1 209 ? 15.984 -30.016 -18.781 1 98.88 209 ASP A CA 1
ATOM 1677 C C . ASP A 1 209 ? 17.078 -29.234 -18.062 1 98.88 209 ASP A C 1
ATOM 1679 O O . ASP A 1 209 ? 17.234 -29.359 -16.844 1 98.88 209 ASP A O 1
ATOM 1683 N N . ASP A 1 210 ? 17.844 -28.484 -18.781 1 98.88 210 ASP A N 1
ATOM 1684 C CA . ASP A 1 210 ? 18.891 -27.688 -18.156 1 98.88 210 ASP A CA 1
ATOM 1685 C C . ASP A 1 210 ? 18.297 -26.641 -17.203 1 98.88 210 ASP A C 1
ATOM 1687 O O . ASP A 1 210 ? 18.812 -26.438 -16.109 1 98.88 210 ASP A O 1
ATOM 1691 N N . MET A 1 211 ? 17.25 -25.969 -17.609 1 98.88 211 MET A N 1
ATOM 1692 C CA . MET A 1 211 ? 16.562 -25 -16.766 1 98.88 211 MET A CA 1
ATOM 1693 C C . MET A 1 211 ? 16.031 -25.656 -15.492 1 98.88 211 MET A C 1
ATOM 1695 O O . MET A 1 211 ? 16.125 -25.078 -14.406 1 98.88 211 MET A O 1
ATOM 1699 N N . ILE A 1 212 ? 15.508 -26.844 -15.609 1 98.94 212 ILE A N 1
ATOM 1700 C CA . ILE A 1 212 ? 15 -27.578 -14.453 1 98.94 212 ILE A CA 1
ATOM 1701 C C . ILE A 1 212 ? 16.141 -27.844 -13.477 1 98.94 212 ILE A C 1
ATOM 1703 O O . ILE A 1 212 ? 15.984 -27.656 -12.266 1 98.94 212 ILE A O 1
ATOM 1707 N N . ARG A 1 213 ? 17.281 -28.297 -14 1 98.88 213 ARG A N 1
ATOM 1708 C CA . ARG A 1 213 ? 18.438 -28.562 -13.156 1 98.88 213 ARG A CA 1
ATOM 1709 C C . ARG A 1 213 ? 18.906 -27.281 -12.453 1 98.88 213 ARG A C 1
ATOM 1711 O O . ARG A 1 213 ? 19.156 -27.297 -11.242 1 98.88 213 ARG A O 1
ATOM 1718 N N . VAL A 1 214 ? 19 -26.188 -13.219 1 98.94 214 VAL A N 1
ATOM 1719 C CA . VAL A 1 214 ? 19.453 -24.922 -12.672 1 98.94 214 VAL A CA 1
ATOM 1720 C C . VAL A 1 214 ? 18.484 -24.438 -11.594 1 98.94 214 VAL A C 1
ATOM 1722 O O . VAL A 1 214 ? 18.906 -24 -10.523 1 98.94 214 VAL A O 1
ATOM 1725 N N . LEU A 1 215 ? 17.219 -24.547 -11.867 1 98.94 215 LEU A N 1
ATOM 1726 C CA . LEU A 1 215 ? 16.188 -24.156 -10.906 1 98.94 215 LEU A CA 1
ATOM 1727 C C . LEU A 1 215 ? 16.328 -24.953 -9.602 1 98.94 215 LEU A C 1
ATOM 1729 O O . LEU A 1 215 ? 16.281 -24.375 -8.516 1 98.94 215 LEU A O 1
ATOM 1733 N N . ALA A 1 216 ? 16.516 -26.219 -9.727 1 98.88 216 ALA A N 1
ATOM 1734 C CA . ALA A 1 216 ? 16.688 -27.094 -8.57 1 98.88 216 ALA A CA 1
ATOM 1735 C C . ALA A 1 216 ? 17.938 -26.719 -7.781 1 98.88 216 ALA A C 1
ATOM 1737 O O . ALA A 1 216 ? 17.906 -26.641 -6.551 1 98.88 216 ALA A O 1
ATOM 1738 N N . GLU A 1 217 ? 19 -26.5 -8.508 1 98.69 217 GLU A N 1
ATOM 1739 C CA . GLU A 1 217 ? 20.281 -26.156 -7.883 1 98.69 217 GLU A CA 1
ATOM 1740 C C . GLU A 1 217 ? 20.156 -24.844 -7.102 1 98.69 217 GLU A C 1
ATOM 1742 O O . GLU A 1 217 ? 20.828 -24.672 -6.074 1 98.69 217 GLU A O 1
ATOM 1747 N N . LYS A 1 218 ? 19.344 -23.953 -7.555 1 98.75 218 LYS A N 1
ATOM 1748 C CA . LYS A 1 218 ? 19.172 -22.641 -6.938 1 98.75 218 LYS A CA 1
ATOM 1749 C C . LYS A 1 218 ? 18.141 -22.688 -5.809 1 98.75 218 LYS A C 1
ATOM 1751 O O . LYS A 1 218 ? 17.859 -21.672 -5.184 1 98.75 218 LYS A O 1
ATOM 1756 N N . GLY A 1 219 ? 17.562 -23.844 -5.586 1 98.81 219 GLY A N 1
ATOM 1757 C CA . GLY A 1 219 ? 16.641 -24.016 -4.48 1 98.81 219 GLY A CA 1
ATOM 1758 C C . GLY A 1 219 ? 15.211 -23.609 -4.828 1 98.81 219 GLY A C 1
ATOM 1759 O O . GLY A 1 219 ? 14.367 -23.469 -3.941 1 98.81 219 GLY A O 1
ATOM 1760 N N . GLY A 1 220 ? 14.93 -23.359 -6.105 1 98.88 220 GLY A N 1
ATOM 1761 C CA . GLY A 1 220 ? 13.617 -22.922 -6.555 1 98.88 220 GLY A CA 1
ATOM 1762 C C . GLY A 1 220 ? 12.672 -24.078 -6.832 1 98.88 220 GLY A C 1
ATOM 1763 O O . GLY A 1 220 ? 13 -25.234 -6.551 1 98.88 220 GLY A O 1
ATOM 1764 N N . VAL A 1 221 ? 11.477 -23.75 -7.289 1 98.94 221 VAL A N 1
ATOM 1765 C CA . VAL A 1 221 ? 10.477 -24.75 -7.637 1 98.94 221 VAL A CA 1
ATOM 1766 C C . VAL A 1 221 ? 9.758 -24.344 -8.922 1 98.94 221 VAL A C 1
ATOM 1768 O O . VAL A 1 221 ? 9.75 -23.172 -9.297 1 98.94 221 VAL A O 1
ATOM 1771 N N . THR A 1 222 ? 9.234 -25.281 -9.617 1 98.94 222 THR A N 1
ATOM 1772 C CA . THR A 1 222 ? 8.297 -25.062 -10.711 1 98.94 222 THR A CA 1
ATOM 1773 C C . THR A 1 222 ? 6.914 -25.609 -10.359 1 98.94 222 THR A C 1
ATOM 1775 O O . THR A 1 222 ? 6.773 -26.781 -10 1 98.94 222 THR A O 1
ATOM 1778 N N . GLY A 1 223 ? 5.914 -24.719 -10.359 1 98.94 223 GLY A N 1
ATOM 1779 C CA . GLY A 1 223 ? 4.531 -25.141 -10.234 1 98.94 223 GLY A CA 1
ATOM 1780 C C . GLY A 1 223 ? 3.969 -25.719 -11.516 1 98.94 223 GLY A C 1
ATOM 1781 O O . GLY A 1 223 ? 4.02 -25.078 -12.57 1 98.94 223 GLY A O 1
ATOM 1782 N N . ILE A 1 224 ? 3.408 -26.875 -11.445 1 98.88 224 ILE A N 1
ATOM 1783 C CA . ILE A 1 224 ? 2.896 -27.562 -12.633 1 98.88 224 ILE A CA 1
ATOM 1784 C C . ILE A 1 224 ? 1.653 -26.844 -13.148 1 98.88 224 ILE A C 1
ATOM 1786 O O . ILE A 1 224 ? 0.682 -26.656 -12.406 1 98.88 224 ILE A O 1
ATOM 1790 N N . ASN A 1 225 ? 1.729 -26.438 -14.375 1 98.75 225 ASN A N 1
ATOM 1791 C CA . ASN A 1 225 ? 0.647 -25.734 -15.055 1 98.75 225 ASN A CA 1
ATOM 1792 C C . ASN A 1 225 ? -0.354 -26.719 -15.672 1 98.75 225 ASN A C 1
ATOM 1794 O O . ASN A 1 225 ? 0.038 -27.719 -16.281 1 98.75 225 ASN A O 1
ATOM 1798 N N . PHE A 1 226 ? -1.639 -26.422 -15.609 1 98.62 226 PHE A N 1
ATOM 1799 C CA . PHE A 1 226 ? -2.668 -27.375 -15.992 1 98.62 226 PHE A CA 1
ATOM 1800 C C . PHE A 1 226 ? -3.193 -27.078 -17.391 1 98.62 226 PHE A C 1
ATOM 1802 O O . PHE A 1 226 ? -4.082 -27.781 -17.891 1 98.62 226 PHE A O 1
ATOM 1809 N N . GLU A 1 227 ? -2.674 -26.062 -18.062 1 98.06 227 GLU A N 1
ATOM 1810 C CA . GLU A 1 227 ? -3.064 -25.781 -19.438 1 98.06 227 GLU A CA 1
ATOM 1811 C C . GLU A 1 227 ? -2.801 -26.969 -20.344 1 98.06 227 GLU A C 1
ATOM 1813 O O . GLU A 1 227 ? -1.657 -27.406 -20.484 1 98.06 227 GLU A O 1
ATOM 1818 N N . LYS A 1 228 ? -3.799 -27.406 -21.031 1 97.5 228 LYS A N 1
ATOM 1819 C CA . LYS A 1 228 ? -3.723 -28.656 -21.797 1 97.5 228 LYS A CA 1
ATOM 1820 C C . LYS A 1 228 ? -2.639 -28.562 -22.875 1 97.5 228 LYS A C 1
ATOM 1822 O O . LYS A 1 228 ? -1.941 -29.547 -23.125 1 97.5 228 LYS A O 1
ATOM 1827 N N . SER A 1 229 ? -2.453 -27.406 -23.516 1 97 229 SER A N 1
ATOM 1828 C CA . SER A 1 229 ? -1.481 -27.266 -24.594 1 97 229 SER A CA 1
ATOM 1829 C C . SER A 1 229 ? -0.054 -27.281 -24.047 1 97 229 SER A C 1
ATOM 1831 O O . SER A 1 229 ? 0.9 -27.422 -24.812 1 97 229 SER A O 1
ATOM 1833 N N . PHE A 1 230 ? 0.129 -27.078 -22.75 1 97.94 230 PHE A N 1
ATOM 1834 C CA . PHE A 1 230 ? 1.44 -27.172 -22.109 1 97.94 230 PHE A CA 1
ATOM 1835 C C . PHE A 1 230 ? 1.711 -28.594 -21.641 1 97.94 230 PHE A C 1
ATOM 1837 O O . PHE A 1 230 ? 2.854 -28.953 -21.344 1 97.94 230 PHE A O 1
ATOM 1844 N N . LEU A 1 231 ? 0.638 -29.391 -21.547 1 98.31 231 LEU A N 1
ATOM 1845 C CA . LEU A 1 231 ? 0.732 -30.75 -21.031 1 98.31 231 LEU A CA 1
ATOM 1846 C C . LEU A 1 231 ? 0.913 -31.75 -22.172 1 98.31 231 LEU A C 1
ATOM 1848 O O . LEU A 1 231 ? 1.682 -32.719 -22.047 1 98.31 231 LEU A O 1
ATOM 1852 N N . ASN A 1 232 ? 0.146 -31.5 -23.219 1 96.62 232 ASN A N 1
ATOM 1853 C CA . ASN A 1 232 ? 0.233 -32.375 -24.391 1 96.62 232 ASN A CA 1
ATOM 1854 C C . ASN A 1 232 ? -0.305 -31.688 -25.641 1 96.62 232 ASN A C 1
ATOM 1856 O O . ASN A 1 232 ? -0.662 -30.516 -25.609 1 96.62 232 ASN A O 1
ATOM 1860 N N . ASN A 1 233 ? -0.247 -32.344 -26.734 1 92.75 233 ASN A N 1
ATOM 1861 C CA . ASN A 1 233 ? -0.706 -31.781 -28 1 92.75 233 ASN A CA 1
ATOM 1862 C C . ASN A 1 233 ? -1.985 -32.469 -28.484 1 92.75 233 ASN A C 1
ATOM 1864 O O . ASN A 1 233 ? -2.178 -32.656 -29.672 1 92.75 233 ASN A O 1
ATOM 1868 N N . LYS A 1 234 ? -2.961 -32.812 -27.594 1 94.62 234 LYS A N 1
ATOM 1869 C CA . LYS A 1 234 ? -4.105 -33.625 -27.969 1 94.62 234 LYS A CA 1
ATOM 1870 C C . LYS A 1 234 ? -5.414 -32.875 -27.797 1 94.62 234 LYS A C 1
ATOM 1872 O O . LYS A 1 234 ? -6.488 -33.375 -28.109 1 94.62 234 LYS A O 1
ATOM 1877 N N . GLY A 1 235 ? -5.383 -31.656 -27.25 1 92.25 235 GLY A N 1
ATOM 1878 C CA . GLY A 1 235 ? -6.574 -30.844 -27.094 1 92.25 235 GLY A CA 1
ATOM 1879 C C . GLY A 1 235 ? -7.359 -31.172 -25.828 1 92.25 235 GLY A C 1
ATOM 1880 O O . GLY A 1 235 ? -8.367 -30.531 -25.531 1 92.25 235 GLY A O 1
ATOM 1881 N N . ARG A 1 236 ? -6.996 -32.156 -25.125 1 96.06 236 ARG A N 1
ATOM 1882 C CA . ARG A 1 236 ? -7.527 -32.531 -23.812 1 96.06 236 ARG A CA 1
ATOM 1883 C C . ARG A 1 236 ? -6.414 -33 -22.891 1 96.06 236 ARG A C 1
ATOM 1885 O O . ARG A 1 236 ? -5.363 -33.438 -23.344 1 96.06 236 ARG A O 1
ATOM 1892 N N . SER A 1 237 ? -6.617 -32.781 -21.609 1 95.12 237 SER A N 1
ATOM 1893 C CA . SER A 1 237 ? -5.605 -33.25 -20.656 1 95.12 237 SER A CA 1
ATOM 1894 C C . SER A 1 237 ? -6.238 -34.031 -19.516 1 95.12 237 SER A C 1
ATOM 1896 O O . SER A 1 237 ? -7.387 -33.75 -19.141 1 95.12 237 SER A O 1
ATOM 1898 N N . PHE A 1 238 ? -5.516 -35 -19.047 1 97.12 238 PHE A N 1
ATOM 1899 C CA . PHE A 1 238 ? -5.887 -35.844 -17.906 1 97.12 238 PHE A CA 1
ATOM 1900 C C . PHE A 1 238 ? -4.859 -35.719 -16.781 1 97.12 238 PHE A C 1
ATOM 1902 O O . PHE A 1 238 ? -3.76 -35.219 -17 1 97.12 238 PHE A O 1
ATOM 1909 N N . ALA A 1 239 ? -5.262 -36.219 -15.617 1 98.25 239 ALA A N 1
ATOM 1910 C CA . ALA A 1 239 ? -4.359 -36.25 -14.469 1 98.25 239 ALA A CA 1
ATOM 1911 C C . ALA A 1 239 ? -3.053 -36.969 -14.805 1 98.25 239 ALA A C 1
ATOM 1913 O O . ALA A 1 239 ? -1.98 -36.562 -14.344 1 98.25 239 ALA A O 1
ATOM 1914 N N . GLN A 1 240 ? -3.199 -37.906 -15.641 1 97.88 240 GLN A N 1
ATOM 1915 C CA . GLN A 1 240 ? -2.037 -38.719 -15.992 1 97.88 240 GLN A CA 1
ATOM 1916 C C . GLN A 1 240 ? -1.019 -37.906 -16.781 1 97.88 240 GLN A C 1
ATOM 1918 O O . GLN A 1 240 ? 0.188 -38.125 -16.672 1 97.88 240 GLN A O 1
ATOM 1923 N N . ASP A 1 241 ? -1.45 -37 -17.609 1 98.38 241 ASP A N 1
ATOM 1924 C CA . ASP A 1 241 ? -0.542 -36.094 -18.344 1 98.38 241 ASP A CA 1
ATOM 1925 C C . ASP A 1 241 ? 0.25 -35.219 -17.391 1 98.38 241 ASP A C 1
ATOM 1927 O O . ASP A 1 241 ? 1.428 -34.938 -17.625 1 98.38 241 ASP A O 1
ATOM 1931 N N . ILE A 1 242 ? -0.416 -34.75 -16.344 1 98.75 242 ILE A N 1
ATOM 1932 C CA . ILE A 1 242 ? 0.23 -33.969 -15.305 1 98.75 242 ILE A CA 1
ATOM 1933 C C . ILE A 1 242 ? 1.31 -34.781 -14.609 1 98.75 242 ILE A C 1
ATOM 1935 O O . ILE A 1 242 ? 2.439 -34.312 -14.438 1 98.75 242 ILE A O 1
ATOM 1939 N N . VAL A 1 243 ? 1.008 -36 -14.32 1 98.75 243 VAL A N 1
ATOM 1940 C CA . VAL A 1 243 ? 1.906 -36.906 -13.609 1 98.75 243 VAL A CA 1
ATOM 1941 C C . VAL A 1 243 ? 3.148 -37.188 -14.461 1 98.75 243 VAL A C 1
ATOM 1943 O O . VAL A 1 243 ? 4.258 -37.281 -13.93 1 98.75 243 VAL A O 1
ATOM 1946 N N . LYS A 1 244 ? 2.965 -37.281 -15.789 1 98.62 244 LYS A N 1
ATOM 1947 C CA . LYS A 1 244 ? 4.094 -37.5 -16.688 1 98.62 244 LYS A CA 1
ATOM 1948 C C . LYS A 1 244 ? 5.109 -36.375 -16.578 1 98.62 244 LYS A C 1
ATOM 1950 O O . LYS A 1 244 ? 6.316 -36.625 -16.547 1 98.62 244 LYS A O 1
ATOM 1955 N N . HIS A 1 245 ? 4.66 -35.125 -16.562 1 98.88 245 HIS A N 1
ATOM 1956 C CA . HIS A 1 245 ? 5.543 -34 -16.406 1 98.88 245 HIS A CA 1
ATOM 1957 C C . HIS A 1 245 ? 6.23 -34 -15.039 1 98.88 245 HIS A C 1
ATOM 1959 O O . HIS A 1 245 ? 7.438 -33.781 -14.945 1 98.88 245 HIS A O 1
ATOM 1965 N N . ILE A 1 246 ? 5.484 -34.312 -13.969 1 98.88 246 ILE A N 1
ATOM 1966 C CA . ILE A 1 246 ? 6.016 -34.344 -12.609 1 98.88 246 ILE A CA 1
ATOM 1967 C C . ILE A 1 246 ? 7.141 -35.375 -12.531 1 98.88 246 ILE A C 1
ATOM 1969 O O . ILE A 1 246 ? 8.219 -35.094 -12.016 1 98.88 246 ILE A O 1
ATOM 1973 N N . LYS A 1 247 ? 6.879 -36.562 -13.102 1 98.69 247 LYS A N 1
ATOM 1974 C CA . LYS A 1 247 ? 7.855 -37.625 -13.078 1 98.69 247 LYS A CA 1
ATOM 1975 C C . LYS A 1 247 ? 9.148 -37.219 -13.773 1 98.69 247 LYS A C 1
ATOM 1977 O O . LYS A 1 247 ? 10.242 -37.438 -13.25 1 98.69 247 LYS A O 1
ATOM 1982 N N . HIS A 1 248 ? 9.008 -36.656 -14.914 1 98.88 248 HIS A N 1
ATOM 1983 C CA . HIS A 1 248 ? 10.188 -36.219 -15.664 1 98.88 248 HIS A CA 1
ATOM 1984 C C . HIS A 1 248 ? 10.969 -35.156 -14.898 1 98.88 248 HIS A C 1
ATOM 1986 O O . HIS A 1 248 ? 12.195 -35.219 -14.805 1 98.88 248 HIS A O 1
ATOM 1992 N N . ILE A 1 249 ? 10.297 -34.125 -14.359 1 98.94 249 ILE A N 1
ATOM 1993 C CA . ILE A 1 249 ? 10.945 -33.031 -13.656 1 98.94 249 ILE A CA 1
ATOM 1994 C C . ILE A 1 249 ? 11.664 -33.562 -12.422 1 98.94 249 ILE A C 1
ATOM 1996 O O . ILE A 1 249 ? 12.789 -33.156 -12.117 1 98.94 249 ILE A O 1
ATOM 2000 N N . ILE A 1 250 ? 11.055 -34.531 -11.719 1 98.88 250 ILE A N 1
ATOM 2001 C CA . ILE A 1 250 ? 11.695 -35.125 -10.562 1 98.88 250 ILE A CA 1
ATOM 2002 C C . ILE A 1 250 ? 12.945 -35.875 -11 1 98.88 250 ILE A C 1
ATOM 2004 O O . ILE A 1 250 ? 13.984 -35.844 -10.328 1 98.88 250 ILE A O 1
ATOM 2008 N N . ASN A 1 251 ? 12.789 -36.562 -12.125 1 98.75 251 ASN A N 1
ATOM 2009 C CA . ASN A 1 251 ? 13.938 -37.312 -12.648 1 98.75 251 ASN A CA 1
ATOM 2010 C C . ASN A 1 251 ? 15.102 -36.375 -12.961 1 98.75 251 ASN A C 1
ATOM 2012 O O . ASN A 1 251 ? 16.266 -36.75 -12.766 1 98.75 251 ASN A O 1
ATOM 2016 N N . ILE A 1 252 ? 14.859 -35.219 -13.43 1 98.81 252 ILE A N 1
ATOM 2017 C CA . ILE A 1 252 ? 15.883 -34.281 -13.883 1 98.81 252 ILE A CA 1
ATOM 2018 C C . ILE A 1 252 ? 16.406 -33.469 -12.703 1 98.81 252 ILE A C 1
ATOM 2020 O O . ILE A 1 252 ? 17.609 -33.281 -12.555 1 98.81 252 ILE A O 1
ATOM 2024 N N . GLY A 1 253 ? 15.484 -32.969 -11.859 1 98.75 253 GLY A N 1
ATOM 2025 C CA . GLY A 1 253 ? 15.844 -31.969 -10.883 1 98.75 253 GLY A CA 1
ATOM 2026 C C . GLY A 1 253 ? 15.68 -32.438 -9.453 1 98.75 253 GLY A C 1
ATOM 2027 O O . GLY A 1 253 ? 16.031 -31.719 -8.516 1 98.75 253 GLY A O 1
ATOM 2028 N N . GLY A 1 254 ? 15.109 -33.594 -9.227 1 98.69 254 GLY A N 1
ATOM 2029 C CA . GLY A 1 254 ? 14.836 -34.062 -7.879 1 98.69 254 GLY A CA 1
ATOM 2030 C C . GLY A 1 254 ? 13.438 -33.719 -7.395 1 98.69 254 GLY A C 1
ATOM 2031 O O . GLY A 1 254 ? 12.766 -32.844 -7.98 1 98.69 254 GLY A O 1
ATOM 2032 N N . SER A 1 255 ? 13.055 -34.375 -6.332 1 98.62 255 SER A N 1
ATOM 2033 C CA . SER A 1 255 ? 11.688 -34.219 -5.836 1 98.62 255 SER A CA 1
ATOM 2034 C C . SER A 1 255 ? 11.461 -32.875 -5.188 1 98.62 255 SER A C 1
ATOM 2036 O O . SER A 1 255 ? 10.312 -32.469 -4.953 1 98.62 255 SER A O 1
ATOM 2038 N N . GLU A 1 256 ? 12.531 -32.062 -4.918 1 98.75 256 GLU A N 1
ATOM 2039 C CA . GLU A 1 256 ? 12.414 -30.797 -4.195 1 98.75 256 GLU A CA 1
ATOM 2040 C C . GLU A 1 256 ? 12.047 -29.656 -5.133 1 98.75 256 GLU A C 1
ATOM 2042 O O . GLU A 1 256 ? 11.734 -28.547 -4.684 1 98.75 256 GLU A O 1
ATOM 2047 N N . VAL A 1 257 ? 11.961 -29.906 -6.453 1 98.88 257 VAL A N 1
ATOM 2048 C CA . VAL A 1 257 ? 11.852 -28.781 -7.379 1 98.88 257 VAL A CA 1
ATOM 2049 C C . VAL A 1 257 ? 10.43 -28.703 -7.93 1 98.88 257 VAL A C 1
ATOM 2051 O O . VAL A 1 257 ? 10.078 -27.75 -8.633 1 98.88 257 VAL A O 1
ATOM 2054 N N . VAL A 1 258 ? 9.516 -29.609 -7.539 1 98.88 258 VAL A N 1
ATOM 2055 C CA . VAL A 1 258 ? 8.18 -29.641 -8.117 1 98.88 258 VAL A CA 1
ATOM 2056 C C . VAL A 1 258 ? 7.164 -29.094 -7.121 1 98.88 258 VAL A C 1
ATOM 2058 O O . VAL A 1 258 ? 7.219 -29.406 -5.93 1 98.88 258 VAL A O 1
ATOM 2061 N N . ALA A 1 259 ? 6.332 -28.266 -7.535 1 98.94 259 ALA A N 1
ATOM 2062 C CA . ALA A 1 259 ? 5.203 -27.719 -6.789 1 98.94 259 ALA A CA 1
ATOM 2063 C C . ALA A 1 259 ? 3.947 -27.656 -7.652 1 98.94 259 ALA A C 1
ATOM 2065 O O . ALA A 1 259 ? 3.873 -28.312 -8.695 1 98.94 259 ALA A O 1
ATOM 2066 N N . LEU A 1 260 ? 2.914 -27.016 -7.129 1 98.88 260 LEU A N 1
ATOM 2067 C CA . LEU A 1 260 ? 1.689 -26.812 -7.895 1 98.88 260 LEU A CA 1
ATOM 2068 C C . LEU A 1 260 ? 1.568 -25.359 -8.352 1 98.88 260 LEU A C 1
ATOM 2070 O O . LEU A 1 260 ? 1.922 -24.453 -7.613 1 98.88 260 LEU A O 1
ATOM 2074 N N . GLY A 1 261 ? 1.156 -25.094 -9.477 1 98.88 261 GLY A N 1
ATOM 2075 C CA . GLY A 1 261 ? 0.847 -23.844 -10.133 1 98.88 261 GLY A CA 1
ATOM 2076 C C . GLY A 1 261 ? -0.181 -23.969 -11.242 1 98.88 261 GLY A C 1
ATOM 2077 O O . GLY A 1 261 ? 0.154 -23.875 -12.422 1 98.88 261 GLY A O 1
ATOM 2078 N N . THR A 1 262 ? -1.365 -24.125 -10.875 1 98.81 262 THR A N 1
ATOM 2079 C CA . THR A 1 262 ? -2.404 -24.656 -11.75 1 98.81 262 THR A CA 1
ATOM 2080 C C . THR A 1 262 ? -2.674 -23.703 -12.914 1 98.81 262 THR A C 1
ATOM 2082 O O . THR A 1 262 ? -3.014 -24.141 -14.016 1 98.81 262 THR A O 1
ATOM 2085 N N . ASP A 1 263 ? -2.533 -22.422 -12.625 1 98.81 263 ASP A N 1
ATOM 2086 C CA . ASP A 1 263 ? -2.844 -21.375 -13.586 1 98.81 263 ASP A CA 1
ATOM 2087 C C . ASP A 1 263 ? -4.348 -21.297 -13.836 1 98.81 263 ASP A C 1
ATOM 2089 O O . ASP A 1 263 ? -4.781 -20.781 -14.875 1 98.81 263 ASP A O 1
ATOM 2093 N N . PHE A 1 264 ? -5.188 -21.844 -12.914 1 98.75 264 PHE A N 1
ATOM 2094 C CA . PHE A 1 264 ? -6.641 -21.797 -13.039 1 98.75 264 PHE A CA 1
ATOM 2095 C C . PHE A 1 264 ? -7.117 -20.375 -13.266 1 98.75 264 PHE A C 1
ATOM 2097 O O . PHE A 1 264 ? -6.559 -19.438 -12.703 1 98.75 264 PHE A O 1
ATOM 2104 N N . ASP A 1 265 ? -8.18 -20.281 -14.062 1 98.44 265 ASP A N 1
ATOM 2105 C CA . ASP A 1 265 ? -8.844 -19.047 -14.445 1 98.44 265 ASP A CA 1
ATOM 2106 C C . ASP A 1 265 ? -7.945 -18.203 -15.352 1 98.44 265 ASP A C 1
ATOM 2108 O O . ASP A 1 265 ? -8.32 -17.094 -15.75 1 98.44 265 ASP A O 1
ATOM 2112 N N . GLY A 1 266 ? -6.715 -18.672 -15.633 1 97.69 266 GLY A N 1
ATOM 2113 C CA . GLY A 1 266 ? -5.844 -18.109 -16.656 1 97.69 266 GLY A CA 1
ATOM 2114 C C . GLY A 1 266 ? -5.668 -19.031 -17.859 1 97.69 266 GLY A C 1
ATOM 2115 O O . GLY A 1 266 ? -4.949 -18.688 -18.797 1 97.69 266 GLY A O 1
ATOM 2116 N N . ILE A 1 267 ? -6.281 -20.203 -17.828 1 96.62 267 ILE A N 1
ATOM 2117 C CA . ILE A 1 267 ? -6.172 -21.188 -18.906 1 96.62 267 ILE A CA 1
ATOM 2118 C C . ILE A 1 267 ? -7.562 -21.547 -19.422 1 96.62 267 ILE A C 1
ATOM 2120 O O . ILE A 1 267 ? -8.57 -21.188 -18.812 1 96.62 267 ILE A O 1
ATOM 2124 N N . ASP A 1 268 ? -7.598 -22.188 -20.609 1 90.81 268 ASP A N 1
ATOM 2125 C CA . ASP A 1 268 ? -8.844 -22.688 -21.188 1 90.81 268 ASP A CA 1
ATOM 2126 C C . ASP A 1 268 ? -9.375 -23.891 -20.406 1 90.81 268 ASP A C 1
ATOM 2128 O O . ASP A 1 268 ? -8.711 -24.922 -20.328 1 90.81 268 ASP A O 1
ATOM 2132 N N . ASP A 1 269 ? -10.57 -23.781 -19.891 1 86.44 269 ASP A N 1
ATOM 2133 C CA . ASP A 1 269 ? -11.078 -24.812 -18.984 1 86.44 269 ASP A CA 1
ATOM 2134 C C . ASP A 1 269 ? -11.727 -25.953 -19.766 1 86.44 269 ASP A C 1
ATOM 2136 O O . ASP A 1 269 ? -12.117 -26.969 -19.188 1 86.44 269 ASP A O 1
ATOM 2140 N N . LYS A 1 270 ? -11.836 -25.812 -21.047 1 93.38 270 LYS A N 1
ATOM 2141 C CA . LYS A 1 270 ? -12.422 -26.875 -21.844 1 93.38 270 LYS A CA 1
ATOM 2142 C C . LYS A 1 270 ? -11.43 -28.016 -22.078 1 93.38 270 LYS A C 1
ATOM 2144 O O . LYS A 1 270 ? -10.258 -27.766 -22.375 1 93.38 270 LYS A O 1
ATOM 2149 N N . GLY A 1 271 ? -11.922 -29.234 -21.812 1 94.94 271 GLY A N 1
ATOM 2150 C CA . GLY A 1 271 ? -11.109 -30.391 -22.141 1 94.94 271 GLY A CA 1
ATOM 2151 C C . GLY A 1 271 ? -10.164 -30.781 -21.016 1 94.94 271 GLY A C 1
ATOM 2152 O O . GLY A 1 271 ? -9.211 -31.547 -21.234 1 94.94 271 GLY A O 1
ATOM 2153 N N . LEU A 1 272 ? -10.297 -30.234 -19.859 1 97.06 272 LEU A N 1
ATOM 2154 C CA . LEU A 1 272 ? -9.461 -30.562 -18.719 1 97.06 272 LEU A CA 1
ATOM 2155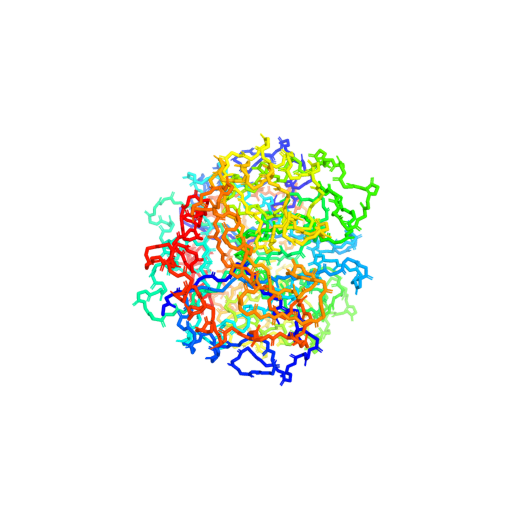 C C . LEU A 1 272 ? -10.164 -31.562 -17.812 1 97.06 272 LEU A C 1
ATOM 2157 O O . LEU A 1 272 ? -11.336 -31.391 -17.469 1 97.06 272 LEU A O 1
ATOM 2161 N N . GLU A 1 273 ? -9.5 -32.625 -17.484 1 97.81 273 GLU A N 1
ATOM 2162 C CA . GLU A 1 273 ? -10.047 -33.531 -16.484 1 97.81 273 GLU A CA 1
ATOM 2163 C C . GLU A 1 273 ? -10.172 -32.844 -15.125 1 97.81 273 GLU A C 1
ATOM 2165 O O . GLU A 1 273 ? -11.156 -33.062 -14.406 1 97.81 273 GLU A O 1
ATOM 2170 N N . ILE A 1 274 ? -9.133 -32.125 -14.734 1 98.12 274 ILE A N 1
ATOM 2171 C CA . ILE A 1 274 ? -9.141 -31.297 -13.531 1 98.12 274 ILE A CA 1
ATOM 2172 C C . ILE A 1 274 ? -9.281 -29.828 -13.914 1 98.12 274 ILE A C 1
ATOM 2174 O O . ILE A 1 274 ? -8.305 -29.188 -14.305 1 98.12 274 ILE A O 1
ATOM 2178 N N . ASP A 1 275 ? -10.508 -29.297 -13.75 1 96.81 275 ASP A N 1
ATOM 2179 C CA . ASP A 1 275 ? -10.727 -27.969 -14.312 1 96.81 275 ASP A CA 1
ATOM 2180 C C . ASP A 1 275 ? -11.023 -26.953 -13.211 1 96.81 275 ASP A C 1
ATOM 2182 O O . ASP A 1 275 ? -11.352 -25.797 -13.5 1 96.81 275 ASP A O 1
ATOM 2186 N N . ASN A 1 276 ? -10.945 -27.344 -11.977 1 98.19 276 ASN A N 1
ATOM 2187 C CA . ASN A 1 276 ? -11.078 -26.422 -10.859 1 98.19 276 ASN A CA 1
ATOM 2188 C C . ASN A 1 276 ? -10.352 -26.922 -9.617 1 98.19 276 ASN A C 1
ATOM 2190 O O . ASN A 1 276 ? -10.039 -28.109 -9.516 1 98.19 276 ASN A O 1
ATOM 2194 N N . ILE A 1 277 ? -10.086 -26.078 -8.648 1 98.62 277 ILE A N 1
ATOM 2195 C CA . ILE A 1 277 ? -9.211 -26.328 -7.508 1 98.62 277 ILE A CA 1
ATOM 2196 C C . ILE A 1 277 ? -9.875 -27.344 -6.566 1 98.62 277 ILE A C 1
ATOM 2198 O O . ILE A 1 277 ? -9.195 -27.984 -5.77 1 98.62 277 ILE A O 1
ATOM 2202 N N . GLY A 1 278 ? -11.172 -27.531 -6.617 1 98.25 278 GLY A N 1
ATOM 2203 C CA . GLY A 1 278 ? -11.906 -28.453 -5.758 1 98.25 278 GLY A CA 1
ATOM 2204 C C . GLY A 1 278 ? -11.727 -29.906 -6.148 1 98.25 278 GLY A C 1
ATOM 2205 O O . GLY A 1 278 ? -12.062 -30.797 -5.379 1 98.25 278 GLY A O 1
ATOM 2206 N N . ASP A 1 279 ? -11.141 -30.156 -7.293 1 97.31 279 ASP A N 1
ATOM 2207 C CA . ASP A 1 279 ? -11.039 -31.516 -7.828 1 97.31 279 ASP A CA 1
ATOM 2208 C C . ASP A 1 279 ? -9.594 -32 -7.812 1 97.31 279 ASP A C 1
ATOM 2210 O O . ASP A 1 279 ? -9.234 -32.938 -8.547 1 97.31 279 ASP A O 1
ATOM 2214 N N . MET A 1 280 ? -8.789 -31.469 -6.914 1 98.19 280 MET A N 1
ATOM 2215 C CA . MET A 1 280 ? -7.363 -31.797 -6.887 1 98.19 280 MET A CA 1
ATOM 2216 C C . MET A 1 280 ? -7.129 -33.188 -6.34 1 98.19 280 MET A C 1
ATOM 2218 O O . MET A 1 280 ? -6.031 -33.75 -6.477 1 98.19 280 MET A O 1
ATOM 2222 N N . ASP A 1 281 ? -8.164 -33.812 -5.766 1 97.56 281 ASP A N 1
ATOM 2223 C CA . ASP A 1 281 ? -8.078 -35.188 -5.336 1 97.56 281 ASP A CA 1
ATOM 2224 C C . ASP A 1 281 ? -7.793 -36.125 -6.52 1 97.56 281 ASP A C 1
ATOM 2226 O O . ASP A 1 281 ? -7.172 -37.188 -6.359 1 97.56 281 ASP A O 1
ATOM 2230 N N . LYS A 1 282 ? -8.234 -35.719 -7.676 1 98.12 282 LYS A N 1
ATOM 2231 C CA . LYS A 1 282 ? -7.973 -36.531 -8.883 1 98.12 282 LYS A CA 1
ATOM 2232 C C . LYS A 1 282 ? -6.473 -36.625 -9.148 1 98.12 282 LYS A C 1
ATOM 2234 O O . LYS A 1 282 ? -5.992 -37.656 -9.609 1 98.12 282 LYS A O 1
ATOM 2239 N N . LEU A 1 283 ? -5.734 -35.562 -8.906 1 98.62 283 LEU A N 1
ATOM 2240 C CA . LEU A 1 283 ? -4.285 -35.594 -9.07 1 98.62 283 LEU A CA 1
ATOM 2241 C C . LEU A 1 283 ? -3.645 -36.5 -8.016 1 98.62 283 LEU A C 1
ATOM 2243 O O . LEU A 1 283 ? -2.711 -37.25 -8.312 1 98.62 283 LEU A O 1
ATOM 2247 N N . LEU A 1 284 ? -4.156 -36.375 -6.77 1 98.12 284 LEU A N 1
ATOM 2248 C CA . LEU A 1 284 ? -3.66 -37.219 -5.684 1 98.12 284 LEU A CA 1
ATOM 2249 C C . LEU A 1 284 ? -3.793 -38.688 -6.027 1 98.12 284 LEU A C 1
ATOM 2251 O O . LEU A 1 284 ? -2.85 -39.469 -5.844 1 98.12 284 LEU A O 1
ATOM 2255 N N . VAL A 1 285 ? -4.922 -39.031 -6.547 1 98.06 285 VAL A N 1
ATOM 2256 C CA . VAL A 1 285 ? -5.203 -40.406 -6.922 1 98.06 285 VAL A CA 1
ATOM 2257 C C . VAL A 1 285 ? -4.246 -40.844 -8.023 1 98.06 285 VAL A C 1
ATOM 2259 O O . VAL A 1 285 ? -3.68 -41.938 -7.965 1 98.06 285 VAL A O 1
ATOM 2262 N N . ALA A 1 286 ? -4.055 -40 -8.992 1 98.5 286 ALA A N 1
ATOM 2263 C CA . ALA A 1 286 ? -3.176 -40.344 -10.109 1 98.5 286 ALA A CA 1
ATOM 2264 C C . ALA A 1 286 ? -1.737 -40.531 -9.641 1 98.5 286 ALA A C 1
ATOM 2266 O O . ALA A 1 286 ? -1.044 -41.438 -10.109 1 98.5 286 ALA A O 1
ATOM 2267 N N . LEU A 1 287 ? -1.265 -39.688 -8.75 1 98.69 287 LEU A N 1
ATOM 2268 C CA . LEU A 1 287 ? 0.087 -39.812 -8.211 1 98.69 287 LEU A CA 1
ATOM 2269 C C . LEU A 1 287 ? 0.247 -41.094 -7.41 1 98.69 287 LEU A C 1
ATOM 2271 O O . LEU A 1 287 ? 1.262 -41.781 -7.535 1 98.69 287 LEU A O 1
ATOM 2275 N N . ASN A 1 288 ? -0.771 -41.406 -6.613 1 97.94 288 ASN A N 1
ATOM 2276 C CA . ASN A 1 288 ? -0.759 -42.656 -5.852 1 97.94 288 ASN A CA 1
ATOM 2277 C C . ASN A 1 288 ? -0.707 -43.875 -6.766 1 97.94 288 ASN A C 1
ATOM 2279 O O . ASN A 1 288 ? 0.037 -44.812 -6.504 1 97.94 288 ASN A O 1
ATOM 2283 N N . ASN A 1 289 ? -1.481 -43.812 -7.781 1 97.69 289 ASN A N 1
ATOM 2284 C CA . ASN A 1 289 ? -1.547 -44.906 -8.727 1 97.69 289 ASN A CA 1
ATOM 2285 C C . ASN A 1 289 ? -0.205 -45.156 -9.414 1 97.69 289 ASN A C 1
ATOM 2287 O O . ASN A 1 289 ? 0.111 -46.281 -9.805 1 97.69 289 ASN A O 1
ATOM 2291 N N . GLU A 1 290 ? 0.553 -44.094 -9.539 1 97.38 290 GLU A N 1
ATOM 2292 C CA . GLU A 1 290 ? 1.861 -44.188 -10.18 1 97.38 290 GLU A CA 1
ATOM 2293 C C . GLU A 1 290 ? 2.934 -44.625 -9.188 1 97.38 290 GLU A C 1
ATOM 2295 O O . GLU A 1 290 ? 4.086 -44.844 -9.562 1 97.38 290 GLU A O 1
ATOM 2300 N N . GLY A 1 291 ? 2.611 -44.688 -7.914 1 97.38 291 GLY A N 1
ATOM 2301 C CA . GLY A 1 291 ? 3.508 -45.281 -6.922 1 97.38 291 GLY A CA 1
ATOM 2302 C C . GLY A 1 291 ? 4.316 -44.219 -6.18 1 97.38 291 GLY A C 1
ATOM 2303 O O . GLY A 1 291 ? 5.309 -44.531 -5.523 1 97.38 291 GLY A O 1
ATOM 2304 N N . PHE A 1 292 ? 3.955 -42.938 -6.285 1 98 292 PHE A N 1
ATOM 2305 C CA . PHE A 1 292 ? 4.652 -41.938 -5.523 1 98 292 PHE A CA 1
ATOM 2306 C C . PHE A 1 292 ? 4.41 -42.094 -4.031 1 98 292 PHE A C 1
ATOM 2308 O O . PHE A 1 292 ? 3.297 -42.406 -3.609 1 98 292 PHE A O 1
ATOM 2315 N N . SER A 1 293 ? 5.449 -41.938 -3.26 1 98 293 SER A N 1
ATOM 2316 C CA . SER A 1 293 ? 5.316 -42.031 -1.809 1 98 293 SER A CA 1
ATOM 2317 C C . SER A 1 293 ? 4.59 -40.812 -1.252 1 98 293 SER A C 1
ATOM 2319 O O . SER A 1 293 ? 4.547 -39.75 -1.896 1 98 293 SER A O 1
ATOM 2321 N N . ASP A 1 294 ? 4.109 -40.969 -0.068 1 97.75 294 ASP A N 1
ATOM 2322 C CA . ASP A 1 294 ? 3.428 -39.875 0.607 1 97.75 294 ASP A CA 1
ATOM 2323 C C . ASP A 1 294 ? 4.359 -38.656 0.783 1 97.75 294 ASP A C 1
ATOM 2325 O O . ASP A 1 294 ? 3.934 -37.531 0.656 1 97.75 294 ASP A O 1
ATOM 2329 N N . ASP A 1 295 ? 5.551 -38.969 1.052 1 98.25 295 ASP A N 1
ATOM 2330 C CA . ASP A 1 295 ? 6.527 -37.906 1.263 1 98.25 295 ASP A CA 1
ATOM 2331 C C . ASP A 1 295 ? 6.695 -37.062 0.005 1 98.25 295 ASP A C 1
ATOM 2333 O O . ASP A 1 295 ? 6.711 -35.844 0.077 1 98.25 295 ASP A O 1
ATOM 2337 N N . ILE A 1 296 ? 6.824 -37.688 -1.09 1 98.62 296 ILE A N 1
ATOM 2338 C CA . ILE A 1 296 ? 7.004 -37 -2.354 1 98.62 296 ILE A CA 1
ATOM 2339 C C . ILE A 1 296 ? 5.727 -36.219 -2.703 1 98.62 296 ILE A C 1
ATOM 2341 O O . ILE A 1 296 ? 5.785 -35.094 -3.148 1 98.62 296 ILE A O 1
ATOM 2345 N N . ILE A 1 297 ? 4.613 -36.875 -2.49 1 98.69 297 ILE A N 1
ATOM 2346 C CA . ILE A 1 297 ? 3.338 -36.219 -2.789 1 98.69 297 ILE A CA 1
ATOM 2347 C C . ILE A 1 297 ? 3.176 -34.969 -1.937 1 98.69 297 ILE A C 1
ATOM 2349 O O . ILE A 1 297 ? 2.742 -33.938 -2.432 1 98.69 297 ILE A O 1
ATOM 2353 N N . GLU A 1 298 ? 3.568 -35 -0.681 1 98.69 298 GLU A N 1
ATOM 2354 C CA . GLU A 1 298 ? 3.486 -33.844 0.19 1 98.69 298 GLU A CA 1
ATOM 2355 C C . GLU A 1 298 ? 4.422 -32.719 -0.282 1 98.69 298 GLU A C 1
ATOM 2357 O O . GLU A 1 298 ? 4.086 -31.547 -0.198 1 98.69 298 GLU A O 1
ATOM 2362 N N . LYS A 1 299 ? 5.574 -33.125 -0.718 1 98.88 299 LYS A N 1
ATOM 2363 C CA . LYS A 1 299 ? 6.492 -32.125 -1.29 1 98.88 299 LYS A CA 1
ATOM 2364 C C . LYS A 1 299 ? 5.848 -31.391 -2.463 1 98.88 299 LYS A C 1
ATOM 2366 O O . LYS A 1 299 ? 5.871 -30.156 -2.518 1 98.88 299 LYS A O 1
ATOM 2371 N N . ILE A 1 300 ? 5.242 -32.156 -3.324 1 98.88 300 ILE A N 1
ATOM 2372 C CA . ILE A 1 300 ? 4.621 -31.594 -4.523 1 98.88 300 ILE A CA 1
ATOM 2373 C C . ILE A 1 300 ? 3.457 -30.688 -4.133 1 98.88 300 ILE A C 1
ATOM 2375 O O . ILE A 1 300 ? 3.328 -29.578 -4.652 1 98.88 300 ILE A O 1
ATOM 2379 N N . PHE A 1 301 ? 2.721 -31.125 -3.174 1 98.81 301 PHE A N 1
ATOM 2380 C CA . PHE A 1 301 ? 1.461 -30.453 -2.867 1 98.81 301 PHE A CA 1
ATOM 2381 C C . PHE A 1 301 ? 1.698 -29.203 -2.029 1 98.81 301 PHE A C 1
ATOM 2383 O O . PHE A 1 301 ? 0.996 -28.203 -2.186 1 98.81 301 PHE A O 1
ATOM 2390 N N . TYR A 1 302 ? 2.701 -29.25 -1.066 1 98.75 302 TYR A N 1
ATOM 2391 C CA . TYR A 1 302 ? 2.76 -28.016 -0.3 1 98.75 302 TYR A CA 1
ATOM 2392 C C . TYR A 1 302 ? 4.148 -27.797 0.291 1 98.75 302 TYR A C 1
ATOM 2394 O O . TYR A 1 302 ? 4.578 -26.656 0.492 1 98.75 302 TYR A O 1
ATOM 2402 N N . LYS A 1 303 ? 4.949 -28.828 0.549 1 98.88 303 LYS A N 1
ATOM 2403 C CA . LYS A 1 303 ? 6.16 -28.672 1.346 1 98.88 303 LYS A CA 1
ATOM 2404 C C . LYS A 1 303 ? 7.234 -27.922 0.57 1 98.88 303 LYS A C 1
ATOM 2406 O O . LYS A 1 303 ? 7.977 -27.109 1.146 1 98.88 303 LYS A O 1
ATOM 2411 N N . ASN A 1 304 ? 7.367 -28.188 -0.71 1 98.94 304 ASN A N 1
ATOM 2412 C CA . ASN A 1 304 ? 8.375 -27.484 -1.5 1 98.94 304 ASN A CA 1
ATOM 2413 C C . ASN A 1 304 ? 8.07 -26 -1.611 1 98.94 304 ASN A C 1
ATOM 2415 O O . ASN A 1 304 ? 8.969 -25.156 -1.468 1 98.94 304 ASN A O 1
ATOM 2419 N N . ALA A 1 305 ? 6.812 -25.688 -1.908 1 98.94 305 ALA A N 1
ATOM 2420 C CA . ALA A 1 305 ? 6.422 -24.281 -1.938 1 98.94 305 ALA A CA 1
ATOM 2421 C C . ALA A 1 305 ? 6.629 -23.625 -0.577 1 98.94 305 ALA A C 1
ATOM 2423 O O . ALA A 1 305 ? 7.098 -22.484 -0.493 1 98.94 305 ALA A O 1
ATOM 2424 N N . LEU A 1 306 ? 6.305 -24.359 0.436 1 98.81 306 LEU A N 1
ATOM 2425 C CA . LEU A 1 306 ? 6.469 -23.891 1.805 1 98.81 306 LEU A CA 1
ATOM 2426 C C . LEU A 1 306 ? 7.926 -23.547 2.096 1 98.81 306 LEU A C 1
ATOM 2428 O O . LEU A 1 306 ? 8.219 -22.547 2.738 1 98.81 306 LEU A O 1
ATOM 2432 N N . ARG A 1 307 ? 8.789 -24.375 1.676 1 98.81 307 ARG A N 1
ATOM 2433 C CA . ARG A 1 307 ? 10.227 -24.156 1.855 1 98.81 307 ARG A CA 1
ATOM 2434 C C . ARG A 1 307 ? 10.672 -22.859 1.197 1 98.81 307 ARG A C 1
ATOM 2436 O O . ARG A 1 307 ? 11.414 -22.078 1.798 1 98.81 307 ARG A O 1
ATOM 2443 N N . VAL A 1 308 ? 10.234 -22.609 -0.022 1 98.94 308 VAL A N 1
ATOM 2444 C CA . VAL A 1 308 ? 10.609 -21.406 -0.751 1 98.94 308 VAL A CA 1
ATOM 2445 C C . VAL A 1 308 ? 10.055 -20.172 -0.037 1 98.94 308 VAL A C 1
ATOM 2447 O O . VAL A 1 308 ? 10.758 -19.172 0.12 1 98.94 308 VAL A O 1
ATOM 2450 N N . ILE A 1 309 ? 8.805 -20.266 0.403 1 98.94 309 ILE A N 1
ATOM 2451 C CA . ILE A 1 309 ? 8.18 -19.172 1.138 1 98.94 309 ILE A CA 1
ATOM 2452 C C . ILE A 1 309 ? 9.008 -18.844 2.375 1 98.94 309 ILE A C 1
ATOM 2454 O O . ILE A 1 309 ? 9.32 -17.672 2.625 1 98.94 309 ILE A O 1
ATOM 2458 N N . LYS A 1 310 ? 9.406 -19.812 3.078 1 98.81 310 LYS A N 1
ATOM 2459 C CA . LYS A 1 310 ? 10.172 -19.656 4.309 1 98.81 310 LYS A CA 1
ATOM 2460 C C . LYS A 1 310 ? 11.539 -19.047 4.027 1 98.81 310 LYS A C 1
ATOM 2462 O O . LYS A 1 310 ? 12.016 -18.188 4.777 1 98.81 310 LYS A O 1
ATOM 2467 N N . GLU A 1 311 ? 12.125 -19.484 2.957 1 98.75 311 GLU A N 1
ATOM 2468 C CA . GLU A 1 311 ? 13.5 -19.078 2.654 1 98.75 311 GLU A CA 1
ATOM 2469 C C . GLU A 1 311 ? 13.547 -17.672 2.078 1 98.75 311 GLU A C 1
ATOM 2471 O O . GLU A 1 311 ? 14.508 -16.938 2.301 1 98.75 311 GLU A O 1
ATOM 2476 N N . VAL A 1 312 ? 12.523 -17.25 1.373 1 98.88 312 VAL A N 1
ATOM 2477 C CA . VAL A 1 312 ? 12.625 -16.016 0.59 1 98.88 312 VAL A CA 1
ATOM 2478 C C . VAL A 1 312 ? 11.898 -14.883 1.313 1 98.88 312 VAL A C 1
ATOM 2480 O O . VAL A 1 312 ? 12.43 -13.781 1.445 1 98.88 312 VAL A O 1
ATOM 2483 N N . MET A 1 313 ? 10.688 -15.172 1.793 1 98.56 313 MET A N 1
ATOM 2484 C CA . MET A 1 313 ? 9.828 -14.094 2.27 1 98.56 313 MET A CA 1
ATOM 2485 C C . MET A 1 313 ? 10.234 -13.648 3.67 1 98.56 313 MET A C 1
ATOM 2487 O O . MET A 1 313 ? 10.609 -14.477 4.5 1 98.56 313 MET A O 1
ATOM 2491 N N . LYS A 1 314 ? 10.125 -12.281 3.857 1 89.12 314 LYS A N 1
ATOM 2492 C CA . LYS A 1 314 ? 10.461 -11.648 5.129 1 89.12 314 LYS A CA 1
ATOM 2493 C C . LYS A 1 314 ? 9.211 -11.117 5.828 1 89.12 314 LYS A C 1
ATOM 2495 O O . LYS A 1 314 ? 8.219 -10.789 5.172 1 89.12 314 LYS A O 1
ATOM 2500 N N . MET B 1 1 ? 8.492 19.906 26.234 1 90.56 1 MET B N 1
ATOM 2501 C CA . MET B 1 1 ? 7.062 19.641 26.094 1 90.56 1 MET B CA 1
ATOM 2502 C C . MET B 1 1 ? 6.777 18.844 24.828 1 90.56 1 MET B C 1
ATOM 2504 O O . MET B 1 1 ? 7.27 19.188 23.75 1 90.56 1 MET B O 1
ATOM 2508 N N . LYS B 1 2 ? 5.977 17.766 25 1 96.88 2 LYS B N 1
ATOM 2509 C CA . LYS B 1 2 ? 5.613 16.953 23.828 1 96.88 2 LYS B CA 1
ATOM 2510 C C . LYS B 1 2 ? 4.762 17.766 22.844 1 96.88 2 LYS B C 1
ATOM 2512 O O . LYS B 1 2 ? 4.047 18.688 23.25 1 96.88 2 LYS B O 1
ATOM 2517 N N . MET B 1 3 ? 4.902 17.406 21.594 1 98.5 3 MET B N 1
ATOM 2518 C CA . MET B 1 3 ? 4.078 18.109 20.625 1 98.5 3 MET B CA 1
ATOM 2519 C C . MET B 1 3 ? 3.727 17.203 19.438 1 98.5 3 MET B C 1
ATOM 2521 O O . MET B 1 3 ? 4.457 16.25 19.141 1 98.5 3 MET B O 1
ATOM 2525 N N . ILE B 1 4 ? 2.578 17.422 18.844 1 98.94 4 ILE B N 1
ATOM 2526 C CA . ILE B 1 4 ? 2.143 16.844 17.578 1 98.94 4 ILE B CA 1
ATOM 2527 C C . ILE B 1 4 ? 1.88 17.938 16.562 1 98.94 4 ILE B C 1
ATOM 2529 O O . ILE B 1 4 ? 1.09 18.859 16.812 1 98.94 4 ILE B O 1
ATOM 2533 N N . ASP B 1 5 ? 2.635 17.953 15.508 1 98.94 5 ASP B N 1
ATOM 2534 C CA . ASP B 1 5 ? 2.43 18.875 14.391 1 98.94 5 ASP B CA 1
ATOM 2535 C C . ASP B 1 5 ? 1.677 18.188 13.25 1 98.94 5 ASP B C 1
ATOM 2537 O O . ASP B 1 5 ? 2.188 17.25 12.633 1 98.94 5 ASP B O 1
ATOM 2541 N N . LEU B 1 6 ? 0.51 18.688 12.867 1 98.94 6 LEU B N 1
ATOM 2542 C CA . LEU B 1 6 ? -0.434 17.984 12 1 98.94 6 LEU B CA 1
ATOM 2543 C C . LEU B 1 6 ? -0.05 18.156 10.531 1 98.94 6 LEU B C 1
ATOM 2545 O O . LEU B 1 6 ? -0.675 17.562 9.648 1 98.94 6 LEU B O 1
ATOM 2549 N N . HIS B 1 7 ? 1.047 18.984 10.289 1 98.94 7 HIS B N 1
ATOM 2550 C CA . HIS B 1 7 ? 1.274 19.172 8.859 1 98.94 7 HIS B CA 1
ATOM 2551 C C . HIS B 1 7 ? 2.674 19.703 8.586 1 98.94 7 HIS B C 1
ATOM 2553 O O . HIS B 1 7 ? 3.098 20.688 9.195 1 98.94 7 HIS B O 1
ATOM 2559 N N . CYS B 1 8 ? 3.344 19.094 7.734 1 98.88 8 CYS B N 1
ATOM 2560 C CA . CYS B 1 8 ? 4.527 19.656 7.094 1 98.88 8 CYS B CA 1
ATOM 2561 C C . CYS B 1 8 ? 4.68 19.141 5.672 1 98.88 8 CYS B C 1
ATOM 2563 O O . CYS B 1 8 ? 4.121 18.094 5.324 1 98.88 8 CYS B O 1
ATOM 2565 N N . ASP B 1 9 ? 5.398 19.859 4.875 1 98.75 9 ASP B N 1
ATOM 2566 C CA . ASP B 1 9 ? 5.57 19.5 3.471 1 98.75 9 ASP B CA 1
ATOM 2567 C C . ASP B 1 9 ? 7.012 19.094 3.184 1 98.75 9 ASP B C 1
ATOM 2569 O O . ASP B 1 9 ? 7.52 19.312 2.082 1 98.75 9 ASP B O 1
ATOM 2573 N N . THR B 1 10 ? 7.668 18.516 4.09 1 98.81 10 THR B N 1
ATOM 2574 C CA . THR B 1 10 ? 9.094 18.234 4.012 1 98.81 10 THR B CA 1
ATOM 2575 C C . THR B 1 10 ? 9.383 17.188 2.947 1 98.81 10 THR B C 1
ATOM 2577 O O . THR B 1 10 ? 10.406 17.25 2.26 1 98.81 10 THR B O 1
ATOM 2580 N N . ILE B 1 11 ? 8.547 16.203 2.764 1 98.81 11 ILE B N 1
ATOM 2581 C CA . ILE B 1 11 ? 8.773 15.156 1.774 1 98.81 11 ILE B CA 1
ATOM 2582 C C . ILE B 1 11 ? 8.836 15.766 0.378 1 98.81 11 ILE B C 1
ATOM 2584 O O . ILE B 1 11 ? 9.672 15.375 -0.441 1 98.81 11 ILE B O 1
ATOM 2588 N N . GLY B 1 12 ? 7.922 16.75 0.144 1 98.06 12 GLY B N 1
ATOM 2589 C CA . GLY B 1 12 ? 7.961 17.438 -1.138 1 98.06 12 GLY B CA 1
ATOM 2590 C C . GLY B 1 12 ? 9.289 18.125 -1.4 1 98.06 12 GLY B C 1
ATOM 2591 O O . GLY B 1 12 ? 9.812 18.062 -2.516 1 98.06 12 GLY B O 1
ATOM 2592 N N . ARG B 1 13 ? 9.852 18.75 -0.405 1 97.56 13 ARG B N 1
ATOM 2593 C CA . ARG B 1 13 ? 11.148 19.406 -0.54 1 97.56 13 ARG B CA 1
ATOM 2594 C C . ARG B 1 13 ? 12.25 18.406 -0.844 1 97.56 13 ARG B C 1
ATOM 2596 O O . ARG B 1 13 ? 13.133 18.672 -1.664 1 97.56 13 ARG B O 1
ATOM 2603 N N . LEU B 1 14 ? 12.18 17.281 -0.161 1 98.19 14 LEU B N 1
ATOM 2604 C CA . LEU B 1 14 ? 13.18 16.234 -0.366 1 98.19 14 LEU B CA 1
ATOM 2605 C C . LEU B 1 14 ? 13.109 15.695 -1.791 1 98.19 14 LEU B C 1
ATOM 2607 O O . LEU B 1 14 ? 14.141 15.375 -2.385 1 98.19 14 LEU B O 1
ATOM 2611 N N . MET B 1 15 ? 11.922 15.586 -2.381 1 97 15 MET B N 1
ATOM 2612 C CA . MET B 1 15 ? 11.758 15.094 -3.746 1 97 15 MET B CA 1
ATOM 2613 C C . MET B 1 15 ? 12.508 15.984 -4.738 1 97 15 MET B C 1
ATOM 2615 O O . MET B 1 15 ? 13.109 15.484 -5.688 1 97 15 MET B O 1
ATOM 2619 N N . TYR B 1 16 ? 12.508 17.234 -4.5 1 92.88 16 TYR B N 1
ATOM 2620 C CA . TYR B 1 16 ? 13.094 18.203 -5.422 1 92.88 16 TYR B CA 1
ATOM 2621 C C . TYR B 1 16 ? 14.617 18.125 -5.402 1 92.88 16 TYR B C 1
ATOM 2623 O O . TYR B 1 16 ? 15.273 18.484 -6.379 1 92.88 16 TYR B O 1
ATOM 2631 N N . THR B 1 17 ? 15.164 17.578 -4.297 1 92.5 17 THR B N 1
ATOM 2632 C CA . THR B 1 17 ? 16.609 17.547 -4.141 1 92.5 17 THR B CA 1
ATOM 2633 C C . THR B 1 17 ? 17.172 16.188 -4.504 1 92.5 17 THR B C 1
ATOM 2635 O O . THR B 1 17 ? 18.391 15.984 -4.516 1 92.5 17 THR B O 1
ATOM 2638 N N . GLY B 1 18 ? 16.328 15.305 -4.758 1 88.69 18 GLY B N 1
ATOM 2639 C CA . GLY B 1 18 ? 16.781 13.953 -5.051 1 88.69 18 GLY B CA 1
ATOM 2640 C C . GLY B 1 18 ? 17.469 13.281 -3.877 1 88.69 18 GLY B C 1
ATOM 2641 O O . GLY B 1 18 ? 16.938 13.266 -2.766 1 88.69 18 GLY B O 1
ATOM 2642 N N . ASP B 1 19 ? 18.703 12.727 -4.125 1 87 19 ASP B N 1
ATOM 2643 C CA . ASP B 1 19 ? 19.406 12 -3.072 1 87 19 ASP B CA 1
ATOM 2644 C C . ASP B 1 19 ? 20.438 12.898 -2.385 1 87 19 ASP B C 1
ATOM 2646 O O . ASP B 1 19 ? 21.188 12.438 -1.521 1 87 19 ASP B O 1
ATOM 2650 N N . LYS B 1 20 ? 20.453 14.195 -2.613 1 92.75 20 LYS B N 1
ATOM 2651 C CA . LYS B 1 20 ? 21.453 15.133 -2.102 1 92.75 20 LYS B CA 1
ATOM 2652 C C . LYS B 1 20 ? 21.141 15.531 -0.662 1 92.75 20 LYS B C 1
ATOM 2654 O O . LYS B 1 20 ? 22.062 15.852 0.106 1 92.75 20 LYS B O 1
ATOM 2659 N N . VAL B 1 21 ? 19.844 15.578 -0.371 1 96.81 21 VAL B N 1
ATOM 2660 C CA . VAL B 1 21 ? 19.391 15.984 0.956 1 96.81 21 VAL B CA 1
ATOM 2661 C C . VAL B 1 21 ? 18.5 14.891 1.558 1 96.81 21 VAL B C 1
ATOM 2663 O O . VAL B 1 21 ? 17.688 14.281 0.857 1 96.81 21 VAL B O 1
ATOM 2666 N N . ASN B 1 22 ? 18.719 14.594 2.807 1 98.19 22 ASN B N 1
ATOM 2667 C CA . ASN B 1 22 ? 17.922 13.578 3.48 1 98.19 22 ASN B CA 1
ATOM 2668 C C . ASN B 1 22 ? 17.234 14.141 4.723 1 98.19 22 ASN B C 1
ATOM 2670 O O . ASN B 1 22 ? 17.422 15.305 5.07 1 98.19 22 ASN B O 1
ATOM 2674 N N . LEU B 1 23 ? 16.453 13.352 5.387 1 98.75 23 LEU B N 1
ATOM 2675 C CA . LEU B 1 23 ? 15.562 13.805 6.461 1 98.75 23 LEU B CA 1
ATOM 2676 C C . LEU B 1 23 ? 16.328 13.898 7.777 1 98.75 23 LEU B C 1
ATOM 2678 O O . LEU B 1 23 ? 15.852 14.531 8.727 1 98.75 23 LEU B O 1
ATOM 2682 N N . ARG B 1 24 ? 17.484 13.289 7.91 1 98.75 24 ARG B N 1
ATOM 2683 C CA . ARG B 1 24 ? 18.203 13.266 9.18 1 98.75 24 ARG B CA 1
ATOM 2684 C C . ARG B 1 24 ? 18.594 14.68 9.617 1 98.75 24 ARG B C 1
ATOM 2686 O O . ARG B 1 24 ? 18.297 15.086 10.75 1 98.75 24 ARG B O 1
ATOM 2693 N N . LYS B 1 25 ? 19.266 15.336 8.734 1 98.31 25 LYS B N 1
ATOM 2694 C CA . LYS B 1 25 ? 19.703 16.719 8.898 1 98.31 25 LYS B CA 1
ATOM 2695 C C . LYS B 1 25 ? 19.688 17.469 7.57 1 98.31 25 LYS B C 1
ATOM 2697 O O . LYS B 1 25 ? 20.25 17 6.582 1 98.31 25 LYS B O 1
ATOM 2702 N N . ASN B 1 26 ? 19.031 18.562 7.59 1 98.31 26 ASN B N 1
ATOM 2703 C CA . ASN B 1 26 ? 18.922 19.375 6.375 1 98.31 26 ASN B CA 1
ATOM 2704 C C . ASN B 1 26 ? 18.75 20.844 6.691 1 98.31 26 ASN B C 1
ATOM 2706 O O . ASN B 1 26 ? 18.844 21.25 7.852 1 98.31 26 ASN B O 1
ATOM 2710 N N . ASN B 1 27 ? 18.578 21.703 5.566 1 96.44 27 ASN B N 1
ATOM 2711 C CA . ASN B 1 27 ? 18.422 23.141 5.746 1 96.44 27 ASN B CA 1
ATOM 2712 C C . ASN B 1 27 ? 16.969 23.578 5.629 1 96.44 27 ASN B C 1
ATOM 2714 O O . ASN B 1 27 ? 16.672 24.75 5.391 1 96.44 27 ASN B O 1
ATOM 2718 N N . PHE B 1 28 ? 16.031 22.562 5.758 1 98 28 PHE B N 1
ATOM 2719 C CA . PHE B 1 28 ? 14.609 22.859 5.734 1 98 28 PHE B CA 1
ATOM 2720 C C . PHE B 1 28 ? 14.102 23.156 7.141 1 98 28 PHE B C 1
ATOM 2722 O O . PHE B 1 28 ? 14.891 23.359 8.062 1 98 28 PHE B O 1
ATOM 2729 N N . SER B 1 29 ? 12.812 23.312 7.297 1 98.69 29 SER B N 1
ATOM 2730 C CA . SER B 1 29 ? 12.211 23.672 8.578 1 98.69 29 SER B CA 1
ATOM 2731 C C . SER B 1 29 ? 12.031 22.422 9.453 1 98.69 29 SER B C 1
ATOM 2733 O O . SER B 1 29 ? 11.883 22.547 10.672 1 98.69 29 SER B O 1
ATOM 2735 N N . VAL B 1 30 ? 12 21.266 8.836 1 98.81 30 VAL B N 1
ATOM 2736 C CA . VAL B 1 30 ? 11.797 20.031 9.578 1 98.81 30 VAL B CA 1
ATOM 2737 C C . VAL B 1 30 ? 12.867 19.016 9.195 1 98.81 30 VAL B C 1
ATOM 2739 O 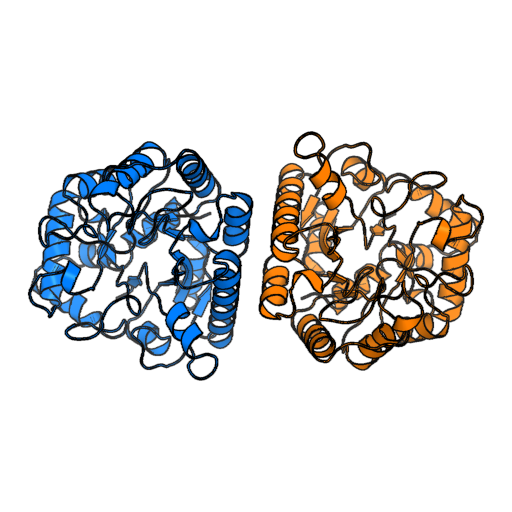O . VAL B 1 30 ? 13.141 18.812 8.008 1 98.81 30 VAL B O 1
ATOM 2742 N N . ASP B 1 31 ? 13.547 18.469 10.109 1 98.81 31 ASP B N 1
ATOM 2743 C CA . ASP B 1 31 ? 14.383 17.281 9.977 1 98.81 31 ASP B CA 1
ATOM 2744 C C . ASP B 1 31 ? 14.422 16.484 11.281 1 98.81 31 ASP B C 1
ATOM 2746 O O . ASP B 1 31 ? 13.773 16.859 12.266 1 98.81 31 ASP B O 1
ATOM 2750 N N . VAL B 1 32 ? 15.07 15.391 11.344 1 98.88 32 VAL B N 1
ATOM 2751 C CA . VAL B 1 32 ? 15.023 14.492 12.492 1 98.88 32 VAL B CA 1
ATOM 2752 C C . VAL B 1 32 ? 15.695 15.148 13.695 1 98.88 32 VAL B C 1
ATOM 2754 O O . VAL B 1 32 ? 15.195 15.07 14.812 1 98.88 32 VAL B O 1
ATOM 2757 N N . GLU B 1 33 ? 16.781 15.781 13.5 1 98.81 33 GLU B N 1
ATOM 2758 C CA . GLU B 1 33 ? 17.5 16.438 14.594 1 98.81 33 GLU B CA 1
ATOM 2759 C C . GLU B 1 33 ? 16.656 17.531 15.227 1 98.81 33 GLU B C 1
ATOM 2761 O O . GLU B 1 33 ? 16.625 17.688 16.453 1 98.81 33 GLU B O 1
ATOM 2766 N N . LYS B 1 34 ? 15.984 18.312 14.406 1 98.88 34 LYS B N 1
ATOM 2767 C CA . LYS B 1 34 ? 15.117 19.375 14.898 1 98.88 34 LYS B CA 1
ATOM 2768 C C . LYS B 1 34 ? 13.906 18.797 15.625 1 98.88 34 LYS B C 1
ATOM 2770 O O . LYS B 1 34 ? 13.461 19.359 16.625 1 98.88 34 LYS B O 1
ATOM 2775 N N . LEU B 1 35 ? 13.336 17.719 15.117 1 98.88 35 LEU B N 1
ATOM 2776 C CA . LEU B 1 35 ? 12.227 17.047 15.781 1 98.88 35 LEU B CA 1
ATOM 2777 C C . LEU B 1 35 ? 12.633 16.562 17.172 1 98.88 35 LEU B C 1
ATOM 2779 O O . LEU B 1 35 ? 11.875 16.703 18.125 1 98.88 35 LEU B O 1
ATOM 2783 N N . VAL B 1 36 ? 13.805 16.016 17.219 1 98.69 36 VAL B N 1
ATOM 2784 C CA . VAL B 1 36 ? 14.32 15.531 18.5 1 98.69 36 VAL B CA 1
ATOM 2785 C C . VAL B 1 36 ? 14.531 16.703 19.453 1 98.69 36 VAL B C 1
ATOM 2787 O O . VAL B 1 36 ? 14.148 16.641 20.609 1 98.69 36 VAL B O 1
ATOM 2790 N N . LYS B 1 37 ? 15.094 17.75 18.922 1 97.94 37 LYS B N 1
ATOM 2791 C CA . LYS B 1 37 ? 15.367 18.938 19.719 1 97.94 37 LYS B CA 1
ATOM 2792 C C . LYS B 1 37 ? 14.086 19.484 20.328 1 97.94 37 LYS B C 1
ATOM 2794 O O . LYS B 1 37 ? 14.102 19.984 21.469 1 97.94 37 LYS B O 1
ATOM 2799 N N . SER B 1 38 ? 13 19.391 19.672 1 97.44 38 SER B N 1
ATOM 2800 C CA . SER B 1 38 ? 11.742 19.969 20.109 1 97.44 38 SER B CA 1
ATOM 2801 C C . SER B 1 38 ? 10.93 18.953 20.922 1 97.44 38 SER B C 1
ATOM 2803 O O . SER B 1 38 ? 9.766 19.203 21.25 1 97.44 38 SER B O 1
ATOM 2805 N N . ASP B 1 39 ? 11.453 17.797 21.156 1 97.25 39 ASP B N 1
ATOM 2806 C CA . ASP B 1 39 ? 10.781 16.734 21.891 1 97.25 39 ASP B CA 1
ATOM 2807 C C . ASP B 1 39 ? 9.461 16.359 21.219 1 97.25 39 ASP B C 1
ATOM 2809 O O . ASP B 1 39 ? 8.43 16.234 21.875 1 97.25 39 ASP B O 1
ATOM 2813 N N . SER B 1 40 ? 9.5 16.234 19.906 1 98.75 40 SER B N 1
ATOM 2814 C CA . SER B 1 40 ? 8.305 15.898 19.141 1 98.75 40 SER B CA 1
ATOM 2815 C C . SER B 1 40 ? 7.812 14.492 19.453 1 98.75 40 SER B C 1
ATOM 2817 O O . SER B 1 40 ? 8.609 13.555 19.562 1 98.75 40 SER B O 1
ATOM 2819 N N . MET B 1 41 ? 6.512 14.453 19.688 1 98.75 41 MET B N 1
ATOM 2820 C CA . MET B 1 41 ? 5.836 13.172 19.859 1 98.75 41 MET B CA 1
ATOM 2821 C C . MET B 1 41 ? 5.457 12.578 18.5 1 98.75 41 MET B C 1
ATOM 2823 O O . MET B 1 41 ? 5.562 11.367 18.297 1 98.75 41 MET B O 1
ATOM 2827 N N . ALA B 1 42 ? 4.984 13.406 17.594 1 98.94 42 ALA B N 1
ATOM 2828 C CA . ALA B 1 42 ? 4.574 12.953 16.266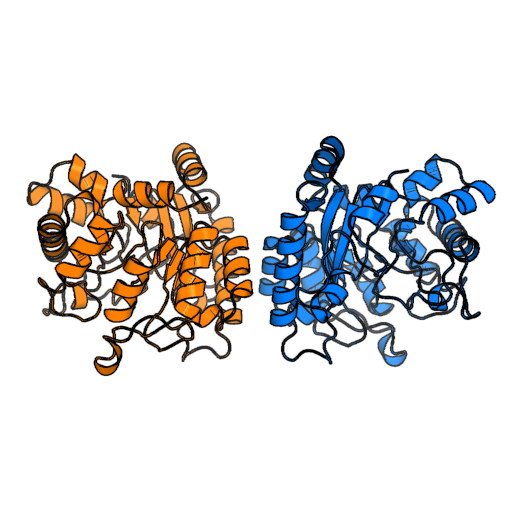 1 98.94 42 ALA B CA 1
ATOM 2829 C C . ALA B 1 42 ? 4.664 14.086 15.242 1 98.94 42 ALA B C 1
ATOM 2831 O O . ALA B 1 42 ? 4.492 15.258 15.594 1 98.94 42 ALA B O 1
ATOM 2832 N N . GLN B 1 43 ? 4.965 13.773 14.039 1 98.94 43 GLN B N 1
ATOM 2833 C CA . GLN B 1 43 ? 4.941 14.664 12.875 1 98.94 43 GLN B CA 1
ATOM 2834 C C . GLN B 1 43 ? 4.109 14.07 11.742 1 98.94 43 GLN B C 1
ATOM 2836 O O . GLN B 1 43 ? 4.309 12.914 11.367 1 98.94 43 GLN B O 1
ATOM 2841 N N . PHE B 1 44 ? 3.109 14.812 11.266 1 98.94 44 PHE B N 1
ATOM 2842 C CA . PHE B 1 44 ? 2.363 14.43 10.078 1 98.94 44 PHE B CA 1
ATOM 2843 C C . PHE B 1 44 ? 3.062 14.922 8.812 1 98.94 44 PHE B C 1
ATOM 2845 O O . PHE B 1 44 ? 3.141 16.125 8.578 1 98.94 44 PHE B O 1
ATOM 2852 N N . PHE B 1 45 ? 3.576 14 8.039 1 98.94 45 PHE B N 1
ATOM 2853 C CA . PHE B 1 45 ? 4.254 14.305 6.785 1 98.94 45 PHE B CA 1
ATOM 2854 C C . PHE B 1 45 ? 3.281 14.234 5.613 1 98.94 45 PHE B C 1
ATOM 2856 O O . PHE B 1 45 ? 2.746 13.164 5.312 1 98.94 45 PHE B O 1
ATOM 2863 N N . ALA B 1 46 ? 3.127 15.336 4.914 1 98.94 46 ALA B N 1
ATOM 2864 C CA . ALA B 1 46 ? 2.176 15.383 3.809 1 98.94 46 ALA B CA 1
ATOM 2865 C C . ALA B 1 46 ? 2.852 15.023 2.488 1 98.94 46 ALA B C 1
ATOM 2867 O O . ALA B 1 46 ? 3.963 15.477 2.209 1 98.94 46 ALA B O 1
ATOM 2868 N N . LEU B 1 47 ? 2.219 14.148 1.76 1 98.88 47 LEU B N 1
ATOM 2869 C CA . LEU B 1 47 ? 2.488 14.031 0.331 1 98.88 47 LEU B CA 1
ATOM 2870 C C . LEU B 1 47 ? 1.723 15.094 -0.455 1 98.88 47 LEU B C 1
ATOM 2872 O O . LEU B 1 47 ? 0.627 14.828 -0.957 1 98.88 47 LEU B O 1
ATOM 2876 N N . TYR B 1 48 ? 2.328 16.234 -0.531 1 98.75 48 TYR B N 1
ATOM 2877 C CA . TYR B 1 48 ? 1.701 17.359 -1.223 1 98.75 48 TYR B CA 1
ATOM 2878 C C . TYR B 1 48 ? 1.921 17.266 -2.729 1 98.75 48 TYR B C 1
ATOM 2880 O O . TYR B 1 48 ? 3.061 17.172 -3.189 1 98.75 48 TYR B O 1
ATOM 2888 N N . VAL B 1 49 ? 0.807 17.312 -3.48 1 98.62 49 VAL B N 1
ATOM 2889 C CA . VAL B 1 49 ? 0.884 17.25 -4.938 1 98.62 49 VAL B CA 1
ATOM 2890 C C . VAL B 1 49 ? 0.223 18.484 -5.543 1 98.62 49 VAL B C 1
ATOM 2892 O O . VAL B 1 49 ? -0.936 18.781 -5.246 1 98.62 49 VAL B O 1
ATOM 2895 N N . ASP B 1 50 ? 0.942 19.25 -6.301 1 98.12 50 ASP B N 1
ATOM 2896 C CA . ASP B 1 50 ? 0.393 20.328 -7.121 1 98.12 50 ASP B CA 1
ATOM 2897 C C . ASP B 1 50 ? -0.141 19.781 -8.445 1 98.12 50 ASP B C 1
ATOM 2899 O O . ASP B 1 50 ? 0.634 19.438 -9.336 1 98.12 50 ASP B O 1
ATOM 2903 N N . LEU B 1 51 ? -1.427 19.734 -8.641 1 98 51 LEU B N 1
ATOM 2904 C CA . LEU B 1 51 ? -2.07 19.078 -9.773 1 98 51 LEU B CA 1
ATOM 2905 C C . LEU B 1 51 ? -1.605 19.703 -11.086 1 98 51 LEU B C 1
ATOM 2907 O O . LEU B 1 51 ? -1.612 19.031 -12.125 1 98 51 LEU B O 1
ATOM 2911 N N . GLN B 1 52 ? -1.188 20.906 -11.078 1 97.38 52 GLN B N 1
ATOM 2912 C CA . GLN B 1 52 ? -0.823 21.594 -12.312 1 97.38 52 GLN B CA 1
ATOM 2913 C C . GLN B 1 52 ? 0.66 21.422 -12.625 1 97.38 52 GLN B C 1
ATOM 2915 O O . GLN B 1 52 ? 1.123 21.797 -13.703 1 97.38 52 GLN B O 1
ATOM 2920 N N . GLN B 1 53 ? 1.362 20.828 -11.742 1 97 53 GLN B N 1
ATOM 2921 C CA . GLN B 1 53 ? 2.807 20.734 -11.93 1 97 53 GLN B CA 1
ATOM 2922 C C . GLN B 1 53 ? 3.234 19.281 -12.164 1 97 53 GLN B C 1
ATOM 2924 O O . GLN B 1 53 ? 4.43 18.984 -12.242 1 97 53 GLN B O 1
ATOM 2929 N N . VAL B 1 54 ? 2.293 18.359 -12.18 1 97.06 54 VAL B N 1
ATOM 2930 C CA . VAL B 1 54 ? 2.629 16.953 -12.406 1 97.06 54 VAL B CA 1
ATOM 2931 C C . VAL B 1 54 ? 1.731 16.375 -13.492 1 97.06 54 VAL B C 1
ATOM 2933 O O . VAL B 1 54 ? 0.565 16.75 -13.617 1 97.06 54 VAL B O 1
ATOM 2936 N N . ASP B 1 55 ? 2.219 15.477 -14.297 1 96.44 55 ASP B N 1
ATOM 2937 C CA . ASP B 1 55 ? 1.468 14.844 -15.375 1 96.44 55 ASP B CA 1
ATOM 2938 C C . ASP B 1 55 ? 0.427 13.875 -14.82 1 96.44 55 ASP B C 1
ATOM 2940 O O . ASP B 1 55 ? -0.71 13.836 -15.289 1 96.44 55 ASP B O 1
ATOM 2944 N N . ASP B 1 56 ? 0.83 13.102 -13.859 1 98.19 56 ASP B N 1
ATOM 2945 C CA . ASP B 1 56 ? -0.042 12.125 -13.219 1 98.19 56 ASP B CA 1
ATOM 2946 C C . ASP B 1 56 ? 0.069 12.211 -11.695 1 98.19 56 ASP B C 1
ATOM 2948 O O . ASP B 1 56 ? 1.023 11.695 -11.109 1 98.19 56 ASP B O 1
ATOM 2952 N N . PRO B 1 57 ? -0.934 12.773 -11.055 1 98.62 57 PRO B N 1
ATOM 2953 C CA . PRO B 1 57 ? -0.853 13.031 -9.609 1 98.62 57 PRO B CA 1
ATOM 2954 C C . PRO B 1 57 ? -0.771 11.75 -8.789 1 98.62 57 PRO B C 1
ATOM 2956 O O . PRO B 1 57 ? -0.109 11.719 -7.746 1 98.62 57 PRO B O 1
ATOM 2959 N N . LEU B 1 58 ? -1.467 10.703 -9.219 1 98.81 58 LEU B N 1
ATOM 2960 C CA . LEU B 1 58 ? -1.406 9.43 -8.5 1 98.81 58 LEU B CA 1
ATOM 2961 C C . LEU B 1 58 ? 0.014 8.875 -8.492 1 98.81 58 LEU B C 1
ATOM 2963 O O . LEU B 1 58 ? 0.538 8.508 -7.441 1 98.81 58 LEU B O 1
ATOM 2967 N N . LYS B 1 59 ? 0.651 8.828 -9.656 1 98.62 59 LYS B N 1
ATOM 2968 C CA . LYS B 1 59 ? 1.999 8.281 -9.789 1 98.62 59 LYS B CA 1
ATOM 2969 C C . LYS B 1 59 ? 3.01 9.117 -9.008 1 98.62 59 LYS B C 1
ATOM 2971 O O . LYS B 1 59 ? 3.926 8.578 -8.383 1 98.62 59 LYS B O 1
ATOM 2976 N N . TYR B 1 60 ? 2.812 10.422 -9.062 1 98.62 60 TYR B N 1
ATOM 2977 C CA . TYR B 1 60 ? 3.721 11.297 -8.328 1 98.62 60 TYR B CA 1
ATOM 2978 C C . TYR B 1 60 ? 3.596 11.078 -6.824 1 98.62 60 TYR B C 1
ATOM 2980 O O . TYR B 1 60 ? 4.602 11.016 -6.113 1 98.62 60 TYR B O 1
ATOM 2988 N N . ALA B 1 61 ? 2.385 10.953 -6.344 1 98.88 61 ALA B N 1
ATOM 2989 C CA . ALA B 1 61 ? 2.156 10.703 -4.922 1 98.88 61 ALA B CA 1
ATOM 2990 C C . ALA B 1 61 ? 2.789 9.391 -4.488 1 98.88 61 ALA B C 1
ATOM 2992 O O . ALA B 1 61 ? 3.346 9.289 -3.393 1 98.88 61 ALA B O 1
ATOM 2993 N N . LEU B 1 62 ? 2.717 8.398 -5.34 1 98.88 62 LEU B N 1
ATOM 2994 C CA . LEU B 1 62 ? 3.307 7.102 -5.035 1 98.88 62 LEU B CA 1
ATOM 2995 C C . LEU B 1 62 ? 4.828 7.199 -4.969 1 98.88 62 LEU B C 1
ATOM 2997 O O . LEU B 1 62 ? 5.461 6.527 -4.152 1 98.88 62 LEU B O 1
ATOM 3001 N N . ASP B 1 63 ? 5.398 8.016 -5.824 1 98.62 63 ASP B N 1
ATOM 3002 C CA . ASP B 1 63 ? 6.832 8.266 -5.75 1 98.62 63 ASP B CA 1
ATOM 3003 C C . ASP B 1 63 ? 7.203 8.953 -4.438 1 98.62 63 ASP B C 1
ATOM 3005 O O . ASP B 1 63 ? 8.211 8.617 -3.812 1 98.62 63 ASP B O 1
ATOM 3009 N N . MET B 1 64 ? 6.41 9.906 -4.023 1 98.81 64 MET B N 1
ATOM 3010 C CA . MET B 1 64 ? 6.633 10.594 -2.758 1 98.81 64 MET B CA 1
ATOM 3011 C C . MET B 1 64 ? 6.523 9.625 -1.585 1 98.81 64 MET B C 1
ATOM 3013 O O . MET B 1 64 ? 7.297 9.711 -0.63 1 98.81 64 MET B O 1
ATOM 3017 N N . LEU B 1 65 ? 5.527 8.766 -1.693 1 98.88 65 LEU B N 1
ATOM 3018 C CA . LEU B 1 65 ? 5.305 7.754 -0.666 1 98.88 65 LEU B CA 1
ATOM 3019 C C . LEU B 1 65 ? 6.547 6.895 -0.472 1 98.88 65 LEU B C 1
ATOM 3021 O O . LEU B 1 65 ? 6.961 6.637 0.662 1 98.88 65 LEU B O 1
ATOM 3025 N N . ASP B 1 66 ? 7.125 6.469 -1.573 1 98.81 66 ASP B N 1
ATOM 3026 C CA . ASP B 1 66 ? 8.344 5.672 -1.505 1 98.81 66 ASP B CA 1
ATOM 3027 C C . ASP B 1 66 ? 9.477 6.449 -0.838 1 98.81 66 ASP B C 1
ATOM 3029 O O . ASP B 1 66 ? 10.234 5.895 -0.041 1 98.81 66 ASP B O 1
ATOM 3033 N N . ARG B 1 67 ? 9.609 7.73 -1.177 1 98.75 67 ARG B N 1
ATOM 3034 C CA . ARG B 1 67 ? 10.609 8.594 -0.552 1 98.75 67 ARG B CA 1
ATOM 3035 C C . ARG B 1 67 ? 10.398 8.672 0.956 1 98.75 67 ARG B C 1
ATOM 3037 O O . ARG B 1 67 ? 11.352 8.57 1.729 1 98.75 67 ARG B O 1
ATOM 3044 N N . PHE B 1 68 ? 9.18 8.812 1.37 1 98.88 68 PHE B N 1
ATOM 3045 C CA . PHE B 1 68 ? 8.812 8.852 2.781 1 98.88 68 PHE B CA 1
ATOM 3046 C C . PHE B 1 68 ? 9.289 7.594 3.498 1 98.88 68 PHE B C 1
ATOM 3048 O O . PHE B 1 68 ? 9.977 7.676 4.516 1 98.88 68 PHE B O 1
ATOM 3055 N N . TYR B 1 69 ? 8.945 6.465 2.973 1 98.88 69 TYR B N 1
ATOM 3056 C CA . TYR B 1 69 ? 9.273 5.207 3.631 1 98.88 69 TYR B CA 1
ATOM 3057 C C . TYR B 1 69 ? 10.781 4.992 3.672 1 98.88 69 TYR B C 1
ATOM 3059 O O . TYR B 1 69 ? 11.312 4.477 4.656 1 98.88 69 TYR B O 1
ATOM 3067 N N . ASN B 1 70 ? 11.5 5.379 2.605 1 98.38 70 ASN B N 1
ATOM 3068 C CA . ASN B 1 70 ? 12.961 5.289 2.613 1 98.38 70 ASN B CA 1
ATOM 3069 C C . ASN B 1 70 ? 13.562 6.148 3.719 1 98.38 70 ASN B C 1
ATOM 3071 O O . ASN B 1 70 ? 14.508 5.723 4.395 1 98.38 70 ASN B O 1
ATOM 3075 N N . GLU B 1 71 ? 12.984 7.332 3.926 1 98.75 71 GLU B N 1
ATOM 3076 C CA . GLU B 1 71 ? 13.484 8.234 4.961 1 98.75 71 GLU B CA 1
ATOM 3077 C C . GLU B 1 71 ? 13.203 7.684 6.355 1 98.75 71 GLU B C 1
ATOM 3079 O O . GLU B 1 71 ? 14.047 7.766 7.246 1 98.75 71 GLU B O 1
ATOM 3084 N N . ILE B 1 72 ? 12.008 7.137 6.547 1 98.75 72 ILE B N 1
ATOM 3085 C CA . ILE B 1 72 ? 11.648 6.562 7.84 1 98.75 72 ILE B CA 1
ATOM 3086 C C . ILE B 1 72 ? 12.586 5.402 8.164 1 98.75 72 ILE B C 1
ATOM 3088 O O . ILE B 1 72 ? 13.102 5.301 9.281 1 98.75 72 ILE B O 1
ATOM 3092 N N . GLN B 1 73 ? 12.836 4.574 7.168 1 98.38 73 GLN B N 1
ATOM 3093 C CA . GLN B 1 73 ? 13.727 3.434 7.363 1 98.38 73 GLN B CA 1
ATOM 3094 C C . GLN B 1 73 ? 15.141 3.893 7.707 1 98.38 73 GLN B C 1
ATOM 3096 O O . GLN B 1 73 ? 15.773 3.342 8.609 1 98.38 73 GLN B O 1
ATOM 3101 N N . ALA B 1 74 ? 15.633 4.867 7 1 98.38 74 ALA B N 1
ATOM 3102 C CA . ALA B 1 74 ? 16.984 5.375 7.211 1 98.38 74 ALA B CA 1
ATOM 3103 C C . ALA B 1 74 ? 17.125 5.988 8.602 1 98.38 74 ALA B C 1
ATOM 3105 O O . ALA B 1 74 ? 18.234 6.09 9.125 1 98.38 74 ALA B O 1
ATOM 3106 N N . ASN B 1 75 ? 16.031 6.414 9.203 1 98.81 75 ASN B N 1
ATOM 3107 C CA . ASN B 1 75 ? 16.047 7.062 10.508 1 98.81 75 ASN B CA 1
ATOM 3108 C C . ASN B 1 75 ? 15.281 6.258 11.547 1 98.81 75 ASN B C 1
ATOM 3110 O O . ASN B 1 75 ? 14.656 6.824 12.445 1 98.81 75 ASN B O 1
ATOM 3114 N N . SER B 1 76 ? 15.289 4.949 11.391 1 98.56 76 SER B N 1
ATOM 3115 C CA . SER B 1 76 ? 14.492 4.055 12.219 1 98.56 76 SER B CA 1
ATOM 3116 C C . SER B 1 76 ? 14.938 4.109 13.68 1 98.56 76 SER B C 1
ATOM 3118 O O . SER B 1 76 ? 14.219 3.66 14.57 1 98.56 76 SER B O 1
ATOM 3120 N N . ASP B 1 77 ? 16.094 4.664 13.906 1 98.69 77 ASP B N 1
ATOM 3121 C CA . ASP B 1 77 ? 16.578 4.816 15.273 1 98.69 77 ASP B CA 1
ATOM 3122 C C . ASP B 1 77 ? 15.781 5.895 16.016 1 98.69 77 ASP B C 1
ATOM 3124 O O . ASP B 1 77 ? 15.695 5.871 17.25 1 98.69 77 ASP B O 1
ATOM 3128 N N . LYS B 1 78 ? 15.102 6.832 15.273 1 98.88 78 LYS B N 1
ATOM 3129 C CA . LYS B 1 78 ? 14.422 7.953 15.914 1 98.88 78 LYS B CA 1
ATOM 3130 C C . LYS B 1 78 ? 12.969 8.047 15.469 1 98.88 78 LYS B C 1
ATOM 3132 O O . LYS B 1 78 ? 12.125 8.594 16.188 1 98.88 78 LYS B O 1
ATOM 3137 N N . LEU B 1 79 ? 12.711 7.547 14.281 1 98.88 79 LEU B N 1
ATOM 3138 C CA . LEU B 1 79 ? 11.375 7.664 13.703 1 98.88 79 LEU B CA 1
ATOM 3139 C C . LEU B 1 79 ? 10.742 6.289 13.508 1 98.88 79 LEU B C 1
ATOM 3141 O O . LEU B 1 79 ? 11.453 5.309 13.258 1 98.88 79 LEU B O 1
ATOM 3145 N N . ARG B 1 80 ? 9.492 6.258 13.586 1 98.88 80 ARG B N 1
ATOM 3146 C CA . ARG B 1 80 ? 8.727 5.059 13.258 1 98.88 80 ARG B CA 1
ATOM 3147 C C . ARG B 1 80 ? 7.324 5.418 12.781 1 98.88 80 ARG B C 1
ATOM 3149 O O . ARG B 1 80 ? 6.691 6.328 13.32 1 98.88 80 ARG B O 1
ATOM 3156 N N . LEU B 1 81 ? 6.859 4.762 11.82 1 98.88 81 LEU B N 1
ATOM 3157 C CA . LEU B 1 81 ? 5.508 4.953 11.305 1 98.88 81 LEU B CA 1
ATOM 3158 C C . LEU B 1 81 ? 4.473 4.676 12.391 1 98.88 81 LEU B C 1
ATOM 3160 O O . LEU B 1 81 ? 4.613 3.721 13.156 1 98.88 81 LEU B O 1
ATOM 3164 N N . ALA B 1 82 ? 3.488 5.457 12.5 1 98.88 82 ALA B N 1
ATOM 3165 C CA . ALA B 1 82 ? 2.277 5.164 13.266 1 98.88 82 ALA B CA 1
ATOM 3166 C C . ALA B 1 82 ? 1.032 5.316 12.391 1 98.88 82 ALA B C 1
ATOM 3168 O O . ALA B 1 82 ? 0.95 6.234 11.57 1 98.88 82 ALA B O 1
ATOM 3169 N N . THR B 1 83 ? 0.078 4.41 12.633 1 98.88 83 THR B N 1
ATOM 3170 C CA . THR B 1 83 ? -1.161 4.473 11.867 1 98.88 83 THR B CA 1
ATOM 3171 C C . THR B 1 83 ? -2.371 4.508 12.797 1 98.88 83 THR B C 1
ATOM 3173 O O . THR B 1 83 ? -3.514 4.488 12.336 1 98.88 83 THR B O 1
ATOM 3176 N N . ASN B 1 84 ? -2.133 4.484 14.07 1 98.75 84 ASN B N 1
ATOM 3177 C CA . ASN B 1 84 ? -3.201 4.582 15.055 1 98.75 84 ASN B CA 1
ATOM 3178 C C . ASN B 1 84 ? -2.668 5.02 16.422 1 98.75 84 ASN B C 1
ATOM 3180 O O . ASN B 1 84 ? -1.467 5.242 16.578 1 98.75 84 ASN B O 1
ATOM 3184 N N . TYR B 1 85 ? -3.605 5.145 17.312 1 98.81 85 TYR B N 1
ATOM 3185 C CA . TYR B 1 85 ? -3.303 5.637 18.656 1 98.81 85 TYR B CA 1
ATOM 3186 C C . TYR B 1 85 ? -2.344 4.699 19.375 1 98.81 85 TYR B C 1
ATOM 3188 O O . TYR B 1 85 ? -1.38 5.148 20 1 98.81 85 TYR B O 1
ATOM 3196 N N . GLN B 1 86 ? -2.518 3.42 19.312 1 98.81 86 GLN B N 1
ATOM 3197 C CA . GLN B 1 86 ? -1.704 2.443 20.031 1 98.81 86 GLN B CA 1
ATOM 3198 C C . GLN B 1 86 ? -0.257 2.473 19.547 1 98.81 86 GLN B C 1
ATOM 3200 O O . GLN B 1 86 ? 0.673 2.434 20.359 1 98.81 86 GLN B O 1
ATOM 3205 N N . GLU B 1 87 ? -0.135 2.549 18.281 1 98.88 87 GLU B N 1
ATOM 3206 C CA . GLU B 1 87 ? 1.214 2.613 17.719 1 98.88 87 GLU B CA 1
ATOM 3207 C C . GLU B 1 87 ? 1.912 3.912 18.125 1 98.88 87 GLU B C 1
ATOM 3209 O O . GLU B 1 87 ? 3.117 3.92 18.375 1 98.88 87 GLU B O 1
ATOM 3214 N N . LEU B 1 88 ? 1.173 5.004 18.109 1 98.88 88 LEU B N 1
ATOM 3215 C CA . LEU B 1 88 ? 1.723 6.281 18.547 1 98.88 88 LEU B CA 1
ATOM 3216 C C . LEU B 1 88 ? 2.242 6.184 19.969 1 98.88 88 LEU B C 1
ATOM 3218 O O . LEU B 1 88 ? 3.359 6.621 20.266 1 98.88 88 LEU B O 1
ATOM 3222 N N . ILE B 1 89 ? 1.463 5.574 20.875 1 98.75 89 ILE B N 1
ATOM 3223 C CA . ILE B 1 89 ? 1.833 5.449 22.281 1 98.75 89 ILE B CA 1
ATOM 3224 C C . ILE B 1 89 ? 3.031 4.516 22.422 1 98.75 89 ILE B C 1
ATOM 3226 O O . ILE B 1 89 ? 3.967 4.801 23.172 1 98.75 89 ILE B O 1
ATOM 3230 N N . GLU B 1 90 ? 2.996 3.404 21.688 1 98.81 90 GLU B N 1
ATOM 3231 C CA . GLU B 1 90 ? 4.117 2.471 21.703 1 98.81 90 GLU B CA 1
ATOM 3232 C C . GLU B 1 90 ? 5.41 3.15 21.25 1 98.81 90 GLU B C 1
ATOM 3234 O O . GLU B 1 90 ? 6.465 2.953 21.859 1 98.81 90 GLU B O 1
ATOM 3239 N N . ASN B 1 91 ? 5.309 3.918 20.188 1 98.88 91 ASN B N 1
ATOM 3240 C CA . ASN B 1 91 ? 6.484 4.645 19.719 1 98.88 91 ASN B CA 1
ATOM 3241 C C . ASN B 1 91 ? 7.012 5.605 20.766 1 98.88 91 ASN B C 1
ATOM 3243 O O . ASN B 1 91 ? 8.219 5.656 21.016 1 98.88 91 ASN B O 1
ATOM 3247 N N . THR B 1 92 ? 6.094 6.301 21.344 1 98.56 92 THR B N 1
ATOM 3248 C CA . THR B 1 92 ? 6.473 7.258 22.375 1 98.56 92 THR B CA 1
ATOM 3249 C C . THR B 1 92 ? 7.156 6.559 23.531 1 98.56 92 THR B C 1
ATOM 3251 O O . THR B 1 92 ? 8.18 7.027 24.031 1 98.56 92 THR B O 1
ATOM 3254 N N . THR B 1 93 ? 6.637 5.43 23.938 1 98.25 93 THR B N 1
ATOM 3255 C CA . THR B 1 93 ? 7.191 4.656 25.047 1 98.25 93 THR B CA 1
ATOM 3256 C C . THR B 1 93 ? 8.578 4.133 24.703 1 98.25 93 THR B C 1
ATOM 3258 O O . THR B 1 93 ? 9.43 3.99 25.578 1 98.25 93 THR B O 1
ATOM 3261 N N . ASN B 1 94 ? 8.828 3.914 23.453 1 98.38 94 ASN B N 1
ATOM 3262 C CA . ASN B 1 94 ? 10.109 3.393 22.984 1 98.38 94 ASN B CA 1
ATOM 3263 C C . ASN B 1 94 ? 11.047 4.516 22.547 1 98.38 94 ASN B C 1
ATOM 3265 O O . ASN B 1 94 ? 12.023 4.27 21.844 1 98.38 94 ASN B O 1
ATOM 3269 N N . ASN B 1 95 ? 10.688 5.758 22.859 1 98.06 95 ASN B N 1
ATOM 3270 C CA . ASN B 1 95 ? 11.5 6.938 22.594 1 98.06 95 ASN B CA 1
ATOM 3271 C C . ASN B 1 95 ? 11.688 7.16 21.094 1 98.06 95 ASN B C 1
ATOM 3273 O O . ASN B 1 95 ? 12.789 7.449 20.625 1 98.06 95 ASN B O 1
ATOM 3277 N N . LYS B 1 96 ? 10.641 6.867 20.344 1 98.75 96 LYS B N 1
ATOM 3278 C CA . LYS B 1 96 ? 10.594 7.145 18.922 1 98.75 96 LYS B CA 1
ATOM 3279 C C . LYS B 1 96 ? 9.547 8.203 18.594 1 98.75 96 LYS B C 1
ATOM 3281 O O . LYS B 1 96 ? 8.477 8.234 19.219 1 98.75 96 LYS B O 1
ATOM 3286 N N . ILE B 1 97 ? 9.883 9.047 17.688 1 98.94 97 ILE B N 1
ATOM 3287 C CA . ILE B 1 97 ? 8.922 10.008 17.156 1 98.94 97 ILE B CA 1
ATOM 3288 C C . ILE B 1 97 ? 8.039 9.336 16.109 1 98.94 97 ILE B C 1
ATOM 3290 O O . ILE B 1 97 ? 8.539 8.68 15.188 1 98.94 97 ILE B O 1
ATOM 3294 N N . SER B 1 98 ? 6.727 9.43 16.266 1 98.94 98 SER B N 1
ATOM 3295 C CA . SER B 1 98 ? 5.797 8.844 15.312 1 98.94 98 SER B CA 1
ATOM 3296 C C . SER B 1 98 ? 5.73 9.664 14.023 1 98.94 98 SER B C 1
ATOM 3298 O O . SER B 1 98 ? 5.547 10.883 14.07 1 98.94 98 SER B O 1
ATOM 3300 N N . ALA B 1 99 ? 5.93 9.047 12.922 1 98.94 99 ALA B N 1
ATOM 3301 C CA . ALA B 1 99 ? 5.699 9.641 11.609 1 98.94 99 ALA B CA 1
ATOM 3302 C C . ALA B 1 99 ? 4.348 9.211 11.047 1 98.94 99 ALA B C 1
ATOM 3304 O O . ALA B 1 99 ? 4.121 8.031 10.781 1 98.94 99 ALA B O 1
ATOM 3305 N N . PHE B 1 100 ? 3.422 10.141 10.93 1 98.94 100 PHE B N 1
ATOM 3306 C CA . PHE B 1 100 ? 2.154 9.898 10.258 1 98.94 100 PHE B CA 1
ATOM 3307 C C . PHE B 1 100 ? 2.23 10.32 8.797 1 98.94 100 PHE B C 1
ATOM 3309 O O . PHE B 1 100 ? 2.82 11.352 8.469 1 98.94 100 PHE B O 1
ATOM 3316 N N . LEU B 1 101 ? 1.652 9.516 7.957 1 98.94 101 LEU B N 1
ATOM 3317 C CA . LEU B 1 101 ? 1.632 9.781 6.52 1 98.94 101 LEU B CA 1
ATOM 3318 C C . LEU B 1 101 ? 0.292 10.375 6.098 1 98.94 101 LEU B C 1
ATOM 3320 O O . LEU B 1 101 ? -0.765 9.852 6.457 1 98.94 101 LEU B O 1
ATOM 3324 N N . THR B 1 102 ? 0.31 11.492 5.387 1 98.94 102 THR B N 1
ATOM 3325 C CA . THR B 1 102 ? -0.906 12.156 4.938 1 98.94 102 THR B CA 1
ATOM 3326 C C . THR B 1 102 ? -0.803 12.523 3.459 1 98.94 102 THR B C 1
ATOM 3328 O O . THR B 1 102 ? 0.28 12.461 2.873 1 98.94 102 THR B O 1
ATOM 3331 N N . VAL B 1 103 ? -1.92 12.766 2.832 1 98.94 103 VAL B N 1
ATOM 3332 C CA . VAL B 1 103 ? -1.977 13.273 1.467 1 98.94 103 VAL B CA 1
ATOM 3333 C C . VAL B 1 103 ? -2.572 14.68 1.463 1 98.94 103 VAL B C 1
ATOM 3335 O O . VAL B 1 103 ? -3.572 14.938 2.137 1 98.94 103 VAL B O 1
ATOM 3338 N N . GLU B 1 104 ? -1.85 15.609 0.86 1 98.94 104 GLU B N 1
ATOM 3339 C CA . GLU B 1 104 ? -2.422 16.922 0.626 1 98.94 104 GLU B CA 1
ATOM 3340 C C . GLU B 1 104 ? -2.783 17.125 -0.843 1 98.94 104 GLU B C 1
ATOM 3342 O O . GLU B 1 104 ? -1.902 17.281 -1.689 1 98.94 104 GLU B O 1
ATOM 3347 N N . GLU B 1 105 ? -4.082 17.234 -1.179 1 98.75 105 GLU B N 1
ATOM 3348 C CA . GLU B 1 105 ? -4.711 17.266 -2.498 1 98.75 105 GLU B CA 1
ATOM 3349 C C . GLU B 1 105 ? -5.336 15.914 -2.834 1 98.75 105 GLU B C 1
ATOM 3351 O O . GLU B 1 105 ? -4.684 15.047 -3.43 1 98.75 105 GLU B O 1
ATOM 3356 N N . GLY B 1 106 ? -6.637 15.797 -2.537 1 98.81 106 GLY B N 1
ATOM 3357 C CA . GLY B 1 106 ? -7.375 14.562 -2.744 1 98.81 106 GLY B CA 1
ATOM 3358 C C . GLY B 1 106 ? -7.512 14.188 -4.207 1 98.81 106 GLY B C 1
ATOM 3359 O O . GLY B 1 106 ? -7.848 13.039 -4.531 1 98.81 106 GLY B O 1
ATOM 3360 N N . GLY B 1 107 ? -7.172 15.133 -5.113 1 98.69 107 GLY B N 1
ATOM 3361 C CA . GLY B 1 107 ? -7.195 14.844 -6.539 1 98.69 107 GLY B CA 1
ATOM 3362 C C . GLY B 1 107 ? -6.277 13.703 -6.934 1 98.69 107 GLY B C 1
ATOM 3363 O O . GLY B 1 107 ? -6.406 13.141 -8.023 1 98.69 107 GLY B O 1
ATOM 3364 N N . VAL B 1 108 ? -5.391 13.289 -6.082 1 98.75 108 VAL B N 1
ATOM 3365 C CA . VAL B 1 108 ? -4.43 12.227 -6.352 1 98.75 108 VAL B CA 1
ATOM 3366 C C . VAL B 1 108 ? -5.164 10.891 -6.492 1 98.75 108 VAL B C 1
ATOM 3368 O O . VAL B 1 108 ? -4.672 9.969 -7.152 1 98.75 108 VAL B O 1
ATOM 3371 N N . ILE B 1 109 ? -6.379 10.773 -5.891 1 98.75 109 ILE B N 1
ATOM 3372 C CA . ILE B 1 109 ? -7.074 9.492 -5.945 1 98.75 109 ILE B CA 1
ATOM 3373 C C . ILE B 1 109 ? -7.906 9.414 -7.223 1 98.75 109 ILE B C 1
ATOM 3375 O O . ILE B 1 109 ? -8.516 8.383 -7.512 1 98.75 109 ILE B O 1
ATOM 3379 N N . GLN B 1 110 ? -7.992 10.516 -8.008 1 98.38 110 GLN B N 1
ATOM 3380 C CA . GLN B 1 110 ? -8.516 10.578 -9.367 1 98.38 110 GLN B CA 1
ATOM 3381 C C . GLN B 1 110 ? -9.945 10.047 -9.438 1 98.38 110 GLN B C 1
ATOM 3383 O O . GLN B 1 110 ? -10.281 9.266 -10.328 1 98.38 110 GLN B O 1
ATOM 3388 N N . GLY B 1 111 ? -10.742 10.43 -8.477 1 98.56 111 GLY B N 1
ATOM 3389 C CA . GLY B 1 111 ? -12.164 10.117 -8.477 1 98.56 111 GLY B CA 1
ATOM 3390 C C . GLY B 1 111 ? -12.453 8.648 -8.266 1 98.56 111 GLY B C 1
ATOM 3391 O O . GLY B 1 111 ? -13.5 8.148 -8.672 1 98.56 111 GLY B O 1
ATOM 3392 N N . LYS B 1 112 ? -11.523 7.891 -7.656 1 98.56 112 LYS B N 1
ATOM 3393 C CA . LYS B 1 112 ? -11.711 6.465 -7.41 1 98.56 112 LYS B CA 1
ATOM 3394 C C . LYS B 1 112 ? -11.523 6.133 -5.93 1 98.56 112 LYS B C 1
ATOM 3396 O O . LYS B 1 112 ? -10.438 6.328 -5.379 1 98.56 112 LYS B O 1
ATOM 3401 N N . LEU B 1 113 ? -12.516 5.512 -5.332 1 98.75 113 LEU B N 1
ATOM 3402 C CA . LEU B 1 113 ? -12.414 5.094 -3.938 1 98.75 113 LEU B CA 1
ATOM 3403 C C . LEU B 1 113 ? -11.398 3.973 -3.777 1 98.75 113 LEU B C 1
ATOM 3405 O O . LEU B 1 113 ? -10.789 3.826 -2.715 1 98.75 113 LEU B O 1
ATOM 3409 N N . SER B 1 114 ? -11.125 3.158 -4.84 1 98.75 114 SER B N 1
ATOM 3410 C CA . SER B 1 114 ? -10.102 2.125 -4.789 1 98.75 114 SER B CA 1
ATOM 3411 C C . SER B 1 114 ? -8.727 2.721 -4.496 1 98.75 114 SER B C 1
ATOM 3413 O O . SER B 1 114 ? -7.961 2.166 -3.705 1 98.75 114 SER B O 1
ATOM 3415 N N . ASN B 1 115 ? -8.461 3.902 -5.137 1 98.88 115 ASN B N 1
ATOM 3416 C CA . ASN B 1 115 ? -7.195 4.578 -4.867 1 98.88 115 ASN B CA 1
ATOM 3417 C C . ASN B 1 115 ? -7.117 5.078 -3.43 1 98.88 115 ASN B C 1
ATOM 3419 O O . ASN B 1 115 ? -6.062 5.004 -2.797 1 98.88 115 ASN B O 1
ATOM 3423 N N . LEU B 1 116 ? -8.242 5.578 -2.893 1 98.94 116 LEU B N 1
ATOM 3424 C CA . LEU B 1 116 ? -8.297 5.996 -1.494 1 98.94 116 LEU B CA 1
ATOM 3425 C C . LEU B 1 116 ? -7.961 4.832 -0.568 1 98.94 116 LEU B C 1
ATOM 3427 O O . LEU B 1 116 ? -7.121 4.965 0.327 1 98.94 116 LEU B O 1
ATOM 3431 N N . ARG B 1 117 ? -8.57 3.68 -0.799 1 98.94 117 ARG B N 1
ATOM 3432 C CA . ARG B 1 117 ? -8.352 2.496 0.025 1 98.94 117 ARG B CA 1
ATOM 3433 C C . ARG B 1 117 ? -6.91 2.008 -0.099 1 98.94 117 ARG B C 1
ATOM 3435 O O . ARG B 1 117 ? -6.312 1.562 0.884 1 98.94 117 ARG B O 1
ATOM 3442 N N . ASN B 1 118 ? -6.375 2.109 -1.299 1 98.94 118 ASN B N 1
ATOM 3443 C CA . ASN B 1 118 ? -4.988 1.702 -1.485 1 98.94 118 ASN B CA 1
ATOM 3444 C C . ASN B 1 118 ? -4.027 2.617 -0.728 1 98.94 118 ASN B C 1
ATOM 3446 O O . ASN B 1 118 ? -3.051 2.148 -0.141 1 98.94 118 ASN B O 1
ATOM 3450 N N . PHE B 1 119 ? -4.281 3.945 -0.721 1 98.94 119 PHE B N 1
ATOM 3451 C CA . PHE B 1 119 ? -3.457 4.855 0.065 1 98.94 119 PHE B CA 1
ATOM 3452 C C . PHE B 1 119 ? -3.592 4.559 1.554 1 98.94 119 PHE B C 1
ATOM 3454 O O . PHE B 1 119 ? -2.619 4.66 2.303 1 98.94 119 PHE B O 1
ATOM 3461 N N . TYR B 1 120 ? -4.828 4.188 1.98 1 98.94 120 TYR B N 1
ATOM 3462 C CA . TYR B 1 120 ? -5.016 3.77 3.365 1 98.94 120 TYR B CA 1
ATOM 3463 C C . TYR B 1 120 ? -4.16 2.551 3.688 1 98.94 120 TYR B C 1
ATOM 3465 O O . TYR B 1 120 ? -3.48 2.518 4.715 1 98.94 120 TYR B O 1
ATOM 3473 N N . ARG B 1 121 ? -4.145 1.558 2.771 1 98.81 121 ARG B N 1
ATOM 3474 C CA . ARG B 1 121 ? -3.352 0.347 2.961 1 98.81 121 ARG B CA 1
ATOM 3475 C C . ARG B 1 121 ? -1.86 0.668 3 1 98.81 121 ARG B C 1
ATOM 3477 O O . ARG B 1 121 ? -1.099 0.018 3.721 1 98.81 121 ARG B O 1
ATOM 3484 N N . LEU B 1 122 ? -1.492 1.74 2.295 1 98.94 122 LEU B N 1
ATOM 3485 C CA . LEU B 1 122 ? -0.095 2.152 2.223 1 98.94 122 LEU B CA 1
ATOM 3486 C C . LEU B 1 122 ? 0.294 2.971 3.449 1 98.94 122 LEU B C 1
ATOM 3488 O O . LEU B 1 122 ? 1.438 3.418 3.566 1 98.94 122 LEU B O 1
ATOM 3492 N N . GLY B 1 123 ? -0.654 3.305 4.359 1 98.81 123 GLY B N 1
ATOM 3493 C CA . GLY B 1 123 ? -0.31 3.887 5.648 1 98.81 123 GLY B CA 1
ATOM 3494 C C . GLY B 1 123 ? -0.838 5.297 5.824 1 98.81 123 GLY B C 1
ATOM 3495 O O . GLY B 1 123 ? -0.677 5.895 6.891 1 98.81 123 GLY B O 1
ATOM 3496 N N . VAL B 1 124 ? -1.499 5.828 4.754 1 98.94 124 VAL B N 1
ATOM 3497 C CA . VAL B 1 124 ? -2.023 7.184 4.848 1 98.94 124 VAL B CA 1
ATOM 3498 C C . VAL B 1 124 ? -3.182 7.223 5.844 1 98.94 124 VAL B C 1
ATOM 3500 O O . VAL B 1 124 ? -4.07 6.367 5.805 1 98.94 124 VAL B O 1
ATOM 3503 N N . ARG B 1 125 ? -3.195 8.18 6.719 1 98.94 125 ARG B N 1
ATOM 3504 C CA . ARG B 1 125 ? -4.223 8.195 7.754 1 98.94 125 ARG B CA 1
ATOM 3505 C C . ARG B 1 125 ? -4.91 9.555 7.828 1 98.94 125 ARG B C 1
ATOM 3507 O O . ARG B 1 125 ? -5.797 9.766 8.656 1 98.94 125 ARG B O 1
ATOM 3514 N N . LEU B 1 126 ? -4.48 10.531 7.008 1 98.94 126 LEU B N 1
ATOM 3515 C CA . LEU B 1 126 ? -5.109 11.836 6.852 1 98.94 126 LEU B CA 1
ATOM 3516 C C . LEU B 1 126 ? -5.031 12.305 5.402 1 98.94 126 LEU B C 1
ATOM 3518 O O . LEU B 1 126 ? -4.004 12.133 4.746 1 98.94 126 LEU B O 1
ATOM 3522 N N . MET B 1 127 ? -6.156 12.812 4.879 1 98.94 127 MET B N 1
ATOM 3523 C CA . MET B 1 127 ? -6.121 13.359 3.525 1 98.94 127 MET B CA 1
ATOM 3524 C C . MET B 1 127 ? -6.82 14.711 3.469 1 98.94 127 MET B C 1
ATOM 3526 O O . MET B 1 127 ? -7.973 14.836 3.885 1 98.94 127 MET B O 1
ATOM 3530 N N . THR B 1 128 ? -6.027 15.688 3.045 1 98.94 128 THR B N 1
ATOM 3531 C CA . THR B 1 128 ? -6.617 16.969 2.686 1 98.94 128 THR B CA 1
ATOM 3532 C C . THR B 1 128 ? -7.41 16.859 1.387 1 98.94 128 THR B C 1
ATOM 3534 O O . THR B 1 128 ? -6.879 16.422 0.366 1 98.94 128 THR B O 1
ATOM 3537 N N . LEU B 1 129 ? -8.617 17.297 1.378 1 98.88 129 LEU B N 1
ATOM 3538 C CA . LEU B 1 129 ? -9.562 16.969 0.31 1 98.88 129 LEU B CA 1
ATOM 3539 C C . LEU B 1 129 ? -9.227 17.75 -0.962 1 98.88 129 LEU B C 1
ATOM 3541 O O . LEU B 1 129 ? -9.359 17.219 -2.068 1 98.88 129 LEU B O 1
ATOM 3545 N N . THR B 1 130 ? -8.82 18.969 -0.751 1 98.69 130 THR B N 1
ATOM 3546 C CA . THR B 1 130 ? -8.398 19.828 -1.854 1 98.69 130 THR B CA 1
ATOM 3547 C C . THR B 1 130 ? -7.125 20.594 -1.488 1 98.69 130 THR B C 1
ATOM 3549 O O . THR B 1 130 ? -6.73 20.625 -0.322 1 98.69 130 THR B O 1
ATOM 3552 N N . TRP B 1 131 ? -6.523 21.078 -2.51 1 98.06 131 TRP B N 1
ATOM 3553 C CA . TRP B 1 131 ? -5.574 22.172 -2.328 1 98.06 131 TRP B CA 1
ATOM 3554 C C . TRP B 1 131 ? -6.066 23.438 -3.014 1 98.06 131 TRP B C 1
ATOM 3556 O O . TRP B 1 131 ? -7.117 23.969 -2.656 1 98.06 131 TRP B O 1
ATOM 3566 N N . ASN B 1 132 ? -5.453 23.844 -4.055 1 97.81 132 ASN B N 1
ATOM 3567 C CA . ASN B 1 132 ? -5.801 25.141 -4.617 1 97.81 132 ASN B CA 1
ATOM 3568 C C . ASN B 1 132 ? -6.535 25 -5.945 1 97.81 132 ASN B C 1
ATOM 3570 O O . ASN B 1 132 ? -6.715 25.984 -6.672 1 97.81 132 ASN B O 1
ATOM 3574 N N . TYR B 1 133 ? -6.945 23.75 -6.332 1 97.69 133 TYR B N 1
ATOM 3575 C CA . TYR B 1 133 ? -7.664 23.5 -7.574 1 97.69 133 TYR B CA 1
ATOM 3576 C C . TYR B 1 133 ? -8.938 22.703 -7.316 1 97.69 133 TYR B C 1
ATOM 3578 O O . TYR B 1 133 ? -9.031 21.969 -6.332 1 97.69 133 TYR B O 1
ATOM 3586 N N . THR B 1 134 ? -9.922 22.953 -8.234 1 98.31 134 THR B N 1
ATOM 3587 C CA . THR B 1 134 ? -11.07 22.062 -8.25 1 98.31 134 THR B CA 1
ATOM 3588 C C . THR B 1 134 ? -10.648 20.641 -8.602 1 98.31 134 THR B C 1
ATOM 3590 O O . THR B 1 134 ? -9.828 20.438 -9.492 1 98.31 134 THR B O 1
ATOM 3593 N N . ASN B 1 135 ? -11.133 19.641 -7.867 1 98.56 135 ASN B N 1
ATOM 3594 C CA . ASN B 1 135 ? -10.922 18.25 -8.203 1 98.56 135 ASN B CA 1
ATOM 3595 C C . ASN B 1 135 ? -12.203 17.438 -8.078 1 98.56 135 ASN B C 1
ATOM 3597 O O . ASN B 1 135 ? -13.297 18 -7.984 1 98.56 135 ASN B O 1
ATOM 3601 N N . GLU B 1 136 ? -12.164 16.141 -8.141 1 98.75 136 GLU B N 1
ATOM 3602 C CA . GLU B 1 136 ? -13.344 15.281 -8.156 1 98.75 136 GLU B CA 1
ATOM 3603 C C . GLU B 1 136 ? -14.094 15.352 -6.828 1 98.75 136 GLU B C 1
ATOM 3605 O O . GLU B 1 136 ? -15.273 14.992 -6.758 1 98.75 136 GLU B O 1
ATOM 3610 N N . ILE B 1 137 ? -13.438 15.867 -5.754 1 98.88 137 ILE B N 1
ATOM 3611 C CA . ILE B 1 137 ? -13.992 15.828 -4.406 1 98.88 137 ILE B CA 1
ATOM 3612 C C . ILE B 1 137 ? -14.75 17.125 -4.125 1 98.88 137 ILE B C 1
ATOM 3614 O O . ILE B 1 137 ? -15.812 17.109 -3.504 1 98.88 137 ILE B O 1
ATOM 3618 N N . GLY B 1 138 ? -14.102 18.219 -4.582 1 98.81 138 GLY B N 1
ATOM 3619 C CA . GLY B 1 138 ? -14.75 19.484 -4.281 1 98.81 138 GLY B CA 1
ATOM 3620 C C . GLY B 1 138 ? -13.977 20.688 -4.805 1 98.81 138 GLY B C 1
ATOM 3621 O O . GLY B 1 138 ? -13.352 20.625 -5.867 1 98.81 138 GLY B O 1
ATOM 3622 N N . PHE B 1 139 ? -14.18 21.828 -4.094 1 98.75 139 PHE B N 1
ATOM 3623 C CA . PHE B 1 139 ? -13.695 23.125 -4.559 1 98.75 139 PHE B CA 1
ATOM 3624 C C . PHE B 1 139 ? -12.789 23.766 -3.52 1 98.75 139 PHE B C 1
ATOM 3626 O O . PHE B 1 139 ? -13 23.609 -2.316 1 98.75 139 PHE B O 1
ATOM 3633 N N . PRO B 1 140 ? -11.766 24.453 -3.959 1 98.19 140 PRO B N 1
ATOM 3634 C CA . PRO B 1 140 ? -10.844 25.109 -3.033 1 98.19 140 PRO B CA 1
ATOM 3635 C C . PRO B 1 140 ? -11.383 26.438 -2.496 1 98.19 140 PRO B C 1
ATOM 3637 O O . PRO B 1 140 ? -12.383 26.953 -2.998 1 98.19 140 PRO B O 1
ATOM 3640 N N . ASN B 1 141 ? -10.719 26.938 -1.537 1 97.19 141 ASN B N 1
ATOM 3641 C CA . ASN B 1 141 ? -11.148 28.203 -0.944 1 97.19 141 ASN B CA 1
ATOM 3642 C C . ASN B 1 141 ? -10.414 29.391 -1.555 1 97.19 141 ASN B C 1
ATOM 3644 O O . ASN B 1 141 ? -10.773 30.547 -1.302 1 97.19 141 ASN B O 1
ATOM 3648 N N . CYS B 1 142 ? -9.438 29.188 -2.395 1 93.12 142 CYS B N 1
ATOM 3649 C CA . CYS B 1 142 ? -8.555 30.25 -2.848 1 93.12 142 CYS B CA 1
ATOM 3650 C C . CYS B 1 142 ? -9.234 31.094 -3.918 1 93.12 142 CYS B C 1
ATOM 3652 O O . CYS B 1 142 ? -8.727 32.156 -4.285 1 93.12 142 CYS B O 1
ATOM 3654 N N . LYS B 1 143 ? -10.344 30.641 -4.484 1 94.5 143 LYS B N 1
ATOM 3655 C CA . LYS B 1 143 ? -11.117 31.375 -5.48 1 94.5 143 LYS B CA 1
ATOM 3656 C C . LYS B 1 143 ? -12.477 31.797 -4.922 1 94.5 143 LYS B C 1
ATOM 3658 O O . LYS B 1 143 ? -13.297 30.953 -4.566 1 94.5 143 LYS B O 1
ATOM 3663 N N . SER B 1 144 ? -12.68 33 -4.965 1 94 144 SER B N 1
ATOM 3664 C CA . SER B 1 144 ? -13.883 33.562 -4.352 1 94 144 SER B CA 1
ATOM 3665 C C . SER B 1 144 ? -15.141 32.969 -4.973 1 94 144 SER B C 1
ATOM 3667 O O . SER B 1 144 ? -16.125 32.75 -4.277 1 94 144 SER B O 1
ATOM 3669 N N . GLU B 1 145 ? -15.141 32.719 -6.234 1 96.44 145 GLU B N 1
ATOM 3670 C CA . GLU B 1 145 ? -16.312 32.219 -6.941 1 96.44 145 GLU B CA 1
ATOM 3671 C C . GLU B 1 145 ? -16.641 30.781 -6.543 1 96.44 145 GLU B C 1
ATOM 3673 O O . GLU B 1 145 ? -17.734 30.281 -6.805 1 96.44 145 GLU B O 1
ATOM 3678 N N . LEU B 1 146 ? -15.656 30.156 -5.891 1 97.06 146 LEU B N 1
ATOM 3679 C CA . LEU B 1 146 ? -15.828 28.75 -5.539 1 97.06 146 LEU B CA 1
ATOM 3680 C C . LEU B 1 146 ? -16.062 28.578 -4.043 1 97.06 146 LEU B C 1
ATOM 3682 O O . LEU B 1 146 ? -16.359 27.484 -3.568 1 97.06 146 LEU B O 1
ATOM 3686 N N . GLN B 1 147 ? -15.953 29.609 -3.295 1 95.5 147 GLN B N 1
ATOM 3687 C CA . GLN B 1 147 ? -15.875 29.578 -1.838 1 95.5 147 GLN B CA 1
ATOM 3688 C C . GLN B 1 147 ? -17.125 28.938 -1.234 1 95.5 147 GLN B C 1
ATOM 3690 O O . GLN B 1 147 ? -17.047 28.234 -0.222 1 95.5 147 GLN B O 1
ATOM 3695 N N . ASN B 1 148 ? -18.266 29.125 -1.851 1 96.5 148 ASN B N 1
ATOM 3696 C CA . ASN B 1 148 ? -19.5 28.656 -1.25 1 96.5 148 ASN B CA 1
ATOM 3697 C C . ASN B 1 148 ? -19.953 27.328 -1.844 1 96.5 148 ASN B C 1
ATOM 3699 O O . ASN B 1 148 ? -20.969 26.766 -1.432 1 96.5 148 ASN B O 1
ATOM 3703 N N . LYS B 1 149 ? -19.188 26.844 -2.764 1 98.25 149 LYS B N 1
ATOM 3704 C CA . LYS B 1 149 ? -19.531 25.562 -3.371 1 98.25 149 LYS B CA 1
ATOM 3705 C C . LYS B 1 149 ? -19.234 24.406 -2.426 1 98.25 149 LYS B C 1
ATOM 3707 O O . LYS B 1 149 ? -18.219 24.422 -1.719 1 98.25 149 LYS B O 1
ATOM 3712 N N . GLY B 1 150 ? -20.125 23.422 -2.371 1 98.25 150 GLY B N 1
ATOM 3713 C CA . GLY B 1 150 ? -19.984 22.281 -1.492 1 98.25 150 GLY B CA 1
ATOM 3714 C C . GLY B 1 150 ? -19.25 21.125 -2.141 1 98.25 150 GLY B C 1
ATOM 3715 O O . GLY B 1 150 ? -18.656 21.266 -3.207 1 98.25 150 GLY B O 1
ATOM 3716 N N . LEU B 1 151 ? -19.25 20 -1.48 1 98.88 151 LEU B N 1
ATOM 3717 C CA . LEU B 1 151 ? -18.656 18.781 -2.01 1 98.88 151 LEU B CA 1
ATOM 3718 C C . LEU B 1 151 ? -19.438 18.281 -3.223 1 98.88 151 LEU B C 1
ATOM 3720 O O . LEU B 1 151 ? -20.641 18.484 -3.32 1 98.88 151 LEU B O 1
ATOM 3724 N N . THR B 1 152 ? -18.734 17.656 -4.141 1 98.88 152 THR B N 1
ATOM 3725 C CA . THR B 1 152 ? -19.406 16.906 -5.191 1 98.88 152 THR B CA 1
ATOM 3726 C C . THR B 1 152 ? -20.031 15.633 -4.625 1 98.88 152 THR B C 1
ATOM 3728 O O . THR B 1 152 ? -19.828 15.297 -3.453 1 98.88 152 THR B O 1
ATOM 3731 N N . GLU B 1 153 ? -20.812 14.922 -5.453 1 98.75 153 GLU B N 1
ATOM 3732 C CA . GLU B 1 153 ? -21.328 13.625 -5.035 1 98.75 153 GLU B CA 1
ATOM 3733 C C . GLU B 1 153 ? -20.203 12.656 -4.676 1 98.75 153 GLU B C 1
ATOM 3735 O O . GLU B 1 153 ? -20.281 11.945 -3.676 1 98.75 153 GLU B O 1
ATOM 3740 N N . PHE B 1 154 ? -19.172 12.641 -5.465 1 98.88 154 PHE B N 1
ATOM 3741 C CA . PHE B 1 154 ? -18.016 11.805 -5.168 1 98.88 154 PHE B CA 1
ATOM 3742 C C . PHE B 1 154 ? -17.359 12.234 -3.861 1 98.88 154 PHE B C 1
ATOM 3744 O O . PHE B 1 154 ? -16.875 11.398 -3.098 1 98.88 154 PHE B O 1
ATOM 3751 N N . GLY B 1 155 ? -17.312 13.57 -3.666 1 98.94 155 GLY B N 1
ATOM 3752 C CA . GLY B 1 155 ? -16.766 14.07 -2.416 1 98.94 155 GLY B CA 1
ATOM 3753 C C . GLY B 1 155 ? -17.484 13.539 -1.191 1 98.94 155 GLY B C 1
ATOM 3754 O O . GLY B 1 155 ? -16.844 13.203 -0.189 1 98.94 155 GLY B O 1
ATOM 3755 N N . ILE B 1 156 ? -18.781 13.453 -1.276 1 98.94 156 ILE B N 1
ATOM 3756 C CA . ILE B 1 156 ? -19.578 12.914 -0.176 1 98.94 156 ILE B CA 1
ATOM 3757 C C . ILE B 1 156 ? -19.25 11.438 0.024 1 98.94 156 ILE B C 1
ATOM 3759 O O . ILE B 1 156 ? -19.062 10.984 1.156 1 98.94 156 ILE B O 1
ATOM 3763 N N . ASP B 1 157 ? -19.125 10.672 -1.055 1 98.88 157 ASP B N 1
ATOM 3764 C CA . ASP B 1 157 ? -18.734 9.266 -0.986 1 98.88 157 ASP B CA 1
ATOM 3765 C C . ASP B 1 157 ? -17.344 9.117 -0.358 1 98.88 157 ASP B C 1
ATOM 3767 O O . ASP B 1 157 ? -17.109 8.18 0.406 1 98.88 157 ASP B O 1
ATOM 3771 N N . CYS B 1 158 ? -16.453 10.016 -0.696 1 98.88 158 CYS B N 1
ATOM 3772 C CA . CYS B 1 158 ? -15.109 10 -0.146 1 98.88 158 CYS B CA 1
ATOM 3773 C C . CYS B 1 158 ? -15.133 10.203 1.364 1 98.88 158 CYS B C 1
ATOM 3775 O O . CYS B 1 158 ? -14.453 9.484 2.102 1 98.88 158 CYS B O 1
ATOM 3777 N N . VAL B 1 159 ? -15.906 11.156 1.824 1 98.94 159 VAL B N 1
ATOM 3778 C CA . VAL B 1 159 ? -16.047 11.445 3.248 1 98.94 159 VAL B CA 1
ATOM 3779 C C . VAL B 1 159 ? -16.547 10.195 3.98 1 98.94 159 VAL B C 1
ATOM 3781 O O . VAL B 1 159 ? -15.969 9.797 4.992 1 98.94 159 VAL B O 1
ATOM 3784 N N . ARG B 1 160 ? -17.531 9.555 3.428 1 98.88 160 ARG B N 1
ATOM 3785 C CA . ARG B 1 160 ? -18.094 8.359 4.047 1 98.88 160 ARG B CA 1
ATOM 3786 C C . ARG B 1 160 ? -17.078 7.23 4.098 1 98.88 160 ARG B C 1
ATOM 3788 O O . ARG B 1 160 ? -16.938 6.551 5.117 1 98.88 160 ARG B O 1
ATOM 3795 N N . GLU B 1 161 ? -16.344 7.066 3.037 1 98.88 161 GLU B N 1
ATOM 3796 C CA . GLU B 1 161 ? -15.359 5.992 2.988 1 98.88 161 GLU B CA 1
ATOM 3797 C C . GLU B 1 161 ? -14.203 6.27 3.939 1 98.88 161 GLU B C 1
ATOM 3799 O O . GLU B 1 161 ? -13.68 5.348 4.574 1 98.88 161 GLU B O 1
ATOM 3804 N N . MET B 1 162 ? -13.766 7.516 4.008 1 98.94 162 MET B N 1
ATOM 3805 C CA . MET B 1 162 ? -12.711 7.867 4.949 1 98.94 162 MET B CA 1
ATOM 3806 C C . MET B 1 162 ? -13.133 7.574 6.383 1 98.94 162 MET B C 1
ATOM 3808 O O . MET B 1 162 ? -12.336 7.098 7.188 1 98.94 162 MET B O 1
ATOM 3812 N N . ASN B 1 163 ? -14.406 7.879 6.699 1 98.88 163 ASN B N 1
ATOM 3813 C CA . ASN B 1 163 ? -14.945 7.512 8.008 1 98.88 163 ASN B CA 1
ATOM 3814 C C . ASN B 1 163 ? -14.891 6.004 8.234 1 98.88 163 ASN B C 1
ATOM 3816 O O . ASN B 1 163 ? -14.469 5.543 9.297 1 98.88 163 ASN B O 1
ATOM 3820 N N . ASN B 1 164 ? -15.289 5.258 7.242 1 98.69 164 ASN B N 1
ATOM 3821 C CA . ASN B 1 164 ? -15.289 3.801 7.332 1 98.69 164 ASN B CA 1
ATOM 3822 C C . ASN B 1 164 ? -13.883 3.252 7.578 1 98.69 164 ASN B C 1
ATOM 3824 O O . ASN B 1 164 ? -13.711 2.301 8.344 1 98.69 164 ASN B O 1
ATOM 3828 N N . LEU B 1 165 ? -12.883 3.844 6.984 1 98.75 165 LEU B N 1
ATOM 3829 C CA . LEU B 1 165 ? -11.508 3.361 7.023 1 98.75 165 LEU B CA 1
ATOM 3830 C C . LEU B 1 165 ? -10.812 3.799 8.305 1 98.75 165 LEU B C 1
ATOM 3832 O O . LEU B 1 165 ? -9.805 3.209 8.703 1 98.75 165 LEU B O 1
ATOM 3836 N N . GLY B 1 166 ? -11.328 4.891 8.938 1 98.81 166 GLY B N 1
ATOM 3837 C CA . GLY B 1 166 ? -10.625 5.492 10.062 1 98.81 166 GLY B CA 1
ATOM 3838 C C . GLY B 1 166 ? -9.531 6.453 9.641 1 98.81 166 GLY B C 1
ATOM 3839 O O . GLY B 1 166 ? -8.461 6.48 10.242 1 98.81 166 GLY B O 1
ATOM 3840 N N . MET B 1 167 ? -9.789 7.176 8.594 1 98.81 167 MET B N 1
ATOM 3841 C CA . MET B 1 167 ? -8.898 8.227 8.109 1 98.81 167 MET B CA 1
ATOM 3842 C C . MET B 1 167 ? -9.391 9.602 8.562 1 98.81 167 MET B C 1
ATOM 3844 O O . MET B 1 167 ? -10.594 9.883 8.516 1 98.81 167 MET B O 1
ATOM 3848 N N . ILE B 1 168 ? -8.492 10.422 8.961 1 98.94 168 ILE B N 1
ATOM 3849 C CA . ILE B 1 168 ? -8.859 11.781 9.336 1 98.94 168 ILE B CA 1
ATOM 3850 C C . ILE B 1 168 ? -9.141 12.602 8.078 1 98.94 168 ILE B C 1
ATOM 3852 O O . ILE B 1 168 ? -8.359 12.586 7.125 1 98.94 168 ILE B O 1
ATOM 3856 N N . ILE B 1 169 ? -10.289 13.227 8.094 1 99 169 ILE B N 1
ATOM 3857 C CA . ILE B 1 169 ? -10.672 14.141 7.027 1 99 169 ILE B CA 1
ATOM 3858 C C . ILE B 1 169 ? -10.117 15.539 7.32 1 99 169 ILE B C 1
ATOM 3860 O O . ILE B 1 169 ? -10.352 16.094 8.398 1 99 169 ILE B O 1
ATOM 3864 N N . ASP B 1 170 ? -9.336 16.094 6.418 1 99 170 ASP B N 1
ATOM 3865 C CA . ASP B 1 170 ? -8.734 17.406 6.555 1 99 170 ASP B CA 1
ATOM 3866 C C . ASP B 1 170 ? -9.398 18.422 5.621 1 99 170 ASP B C 1
ATOM 3868 O O . ASP B 1 170 ? -9.328 18.281 4.398 1 99 170 ASP B O 1
ATOM 3872 N N . VAL B 1 171 ? -9.945 19.484 6.152 1 98.94 171 VAL B N 1
ATOM 3873 C CA . VAL B 1 171 ? -10.742 20.438 5.383 1 98.94 171 VAL B CA 1
ATOM 3874 C C . VAL B 1 171 ? -9.906 21.672 5.066 1 98.94 171 VAL B C 1
ATOM 3876 O O . VAL B 1 171 ? -10.422 22.656 4.539 1 98.94 171 VAL B O 1
ATOM 3879 N N . SER B 1 172 ? -8.594 21.594 5.438 1 98.75 172 SER B N 1
ATOM 3880 C CA . SER B 1 172 ? -7.73 22.688 5.004 1 98.75 172 SER B CA 1
ATOM 3881 C C . SER B 1 172 ? -7.801 22.891 3.49 1 98.75 172 SER B C 1
ATOM 3883 O O . SER B 1 172 ? -7.902 21.906 2.74 1 98.75 172 SER B O 1
ATOM 3885 N N . HIS B 1 173 ? -7.777 24.172 2.996 1 98.69 173 HIS B N 1
ATOM 3886 C CA . HIS B 1 173 ? -7.82 24.547 1.588 1 98.69 173 HIS B CA 1
ATOM 3887 C C . HIS B 1 173 ? -9.227 24.406 1.022 1 98.69 173 HIS B C 1
ATOM 3889 O O . HIS B 1 173 ? -9.523 24.906 -0.067 1 98.69 173 HIS B O 1
ATOM 3895 N N . LEU B 1 174 ? -10.156 23.766 1.719 1 98.81 174 LEU B N 1
ATOM 3896 C CA . LEU B 1 174 ? -11.484 23.453 1.205 1 98.81 174 LEU B CA 1
ATOM 3897 C C . LEU B 1 174 ? -12.383 24.688 1.228 1 98.81 174 LEU B C 1
ATOM 3899 O O . LEU B 1 174 ? -12.281 25.516 2.133 1 98.81 174 LEU B O 1
ATOM 3903 N N . SER B 1 175 ? -13.266 24.828 0.283 1 98.75 175 SER B N 1
ATOM 3904 C CA . SER B 1 175 ? -14.258 25.891 0.277 1 98.75 175 SER B CA 1
ATOM 3905 C C . SER B 1 175 ? -15.094 25.891 1.557 1 98.75 175 SER B C 1
ATOM 3907 O O . SER B 1 175 ? -15.203 24.859 2.225 1 98.75 175 SER B O 1
ATOM 3909 N N . ASP B 1 176 ? -15.672 27.094 1.881 1 98.69 176 ASP B N 1
ATOM 3910 C CA . ASP B 1 176 ? -16.547 27.156 3.041 1 98.69 176 ASP B CA 1
ATOM 3911 C C . ASP B 1 176 ? -17.734 26.188 2.896 1 98.69 176 ASP B C 1
ATOM 3913 O O . ASP B 1 176 ? -18.094 25.5 3.852 1 98.69 176 ASP B O 1
ATOM 3917 N N . GLY B 1 177 ? -18.328 26.203 1.688 1 98.81 177 GLY B N 1
ATOM 3918 C CA . GLY B 1 177 ? -19.406 25.25 1.446 1 98.81 177 GLY B CA 1
ATOM 3919 C C . GLY B 1 177 ? -18.984 23.812 1.673 1 98.81 177 GLY B C 1
ATOM 3920 O O . GLY B 1 177 ? -19.734 23.016 2.227 1 98.81 177 GLY B O 1
ATOM 3921 N N . GLY B 1 178 ? -17.781 23.453 1.197 1 98.88 178 GLY B N 1
ATOM 3922 C CA . GLY B 1 178 ? -17.234 22.125 1.423 1 98.88 178 GLY B CA 1
ATOM 3923 C C . GLY B 1 178 ? -17.031 21.797 2.893 1 98.88 178 GLY B C 1
ATOM 3924 O O . GLY B 1 178 ? -17.297 20.672 3.326 1 98.88 178 GLY B O 1
ATOM 3925 N N . PHE B 1 179 ? -16.562 22.797 3.662 1 98.88 179 PHE B N 1
ATOM 3926 C CA . PHE B 1 179 ? -16.422 22.641 5.102 1 98.88 179 PHE B CA 1
ATOM 3927 C C . PHE B 1 179 ? -17.734 22.219 5.746 1 98.88 179 PHE B C 1
ATOM 3929 O O . PHE B 1 179 ? -17.781 21.266 6.508 1 98.88 179 PHE B O 1
ATOM 3936 N N . TYR B 1 180 ? -18.734 22.891 5.43 1 98.94 180 TYR B N 1
ATOM 3937 C CA . TYR B 1 180 ? -20.031 22.625 6.051 1 98.94 180 TYR B CA 1
ATOM 3938 C C . TYR B 1 180 ? -20.594 21.297 5.586 1 98.94 180 TYR B C 1
ATOM 3940 O O . TYR B 1 180 ? -21.281 20.609 6.348 1 98.94 180 TYR B O 1
ATOM 3948 N N . ASP B 1 181 ? -20.312 20.922 4.332 1 98.94 181 ASP B N 1
ATOM 3949 C CA . ASP B 1 181 ? -20.719 19.594 3.867 1 98.94 181 ASP B CA 1
ATOM 3950 C C . ASP B 1 181 ? -20.016 18.5 4.645 1 98.94 181 ASP B C 1
ATOM 3952 O O . ASP B 1 181 ? -20.625 17.484 5.016 1 98.94 181 ASP B O 1
ATOM 3956 N N . VAL B 1 182 ? -18.688 18.641 4.891 1 98.94 182 VAL B N 1
ATOM 3957 C CA . VAL B 1 182 ? -17.969 17.656 5.691 1 98.94 182 VAL B CA 1
ATOM 3958 C C . VAL B 1 182 ? -18.594 17.562 7.082 1 98.94 182 VAL B C 1
ATOM 3960 O O . VAL B 1 182 ? -18.797 16.469 7.613 1 98.94 182 VAL B O 1
ATOM 3963 N N . ALA B 1 183 ? -18.922 18.719 7.664 1 98.94 183 ALA B N 1
ATOM 3964 C CA . ALA B 1 183 ? -19.578 18.734 8.977 1 98.94 183 ALA B CA 1
ATOM 3965 C C . ALA B 1 183 ? -20.891 17.984 8.945 1 98.94 183 ALA B C 1
ATOM 3967 O O . ALA B 1 183 ? -21.25 17.281 9.898 1 98.94 183 ALA B O 1
ATOM 3968 N N . LYS B 1 184 ? -21.562 18.172 7.879 1 98.88 184 LYS B N 1
ATOM 3969 C CA . LYS B 1 184 ? -22.875 17.562 7.723 1 98.88 184 LYS B CA 1
ATOM 3970 C C . LYS B 1 184 ? -22.75 16.047 7.547 1 98.88 184 LYS B C 1
ATOM 3972 O O . LYS B 1 184 ? -23.547 15.289 8.117 1 98.88 184 LYS B O 1
ATOM 3977 N N . TYR B 1 185 ? -21.734 15.539 6.82 1 98.88 185 TYR B N 1
ATOM 3978 C CA . TYR B 1 185 ? -21.766 14.164 6.344 1 98.88 185 TYR B CA 1
ATOM 3979 C C . TYR B 1 185 ? -20.797 13.297 7.125 1 98.88 185 TYR B C 1
ATOM 3981 O O . TYR B 1 185 ? -20.891 12.062 7.105 1 98.88 185 TYR B O 1
ATOM 3989 N N . SER B 1 186 ? -19.797 13.875 7.77 1 98.88 186 SER B N 1
ATOM 3990 C CA . SER B 1 186 ? -18.859 13.062 8.531 1 98.88 186 SER B CA 1
ATOM 3991 C C . SER B 1 186 ? -19.469 12.594 9.852 1 98.88 186 SER B C 1
ATOM 3993 O O . SER B 1 186 ? -20.109 13.383 10.555 1 98.88 186 SER B O 1
ATOM 3995 N N . ASN B 1 187 ? -19.25 11.406 10.18 1 98.62 187 ASN B N 1
ATOM 3996 C CA . ASN B 1 187 ? -19.75 10.891 11.453 1 98.62 187 ASN B CA 1
ATOM 3997 C C . ASN B 1 187 ? -18.625 10.75 12.477 1 98.62 187 ASN B C 1
ATOM 3999 O O . ASN B 1 187 ? -18.812 10.133 13.523 1 98.62 187 ASN B O 1
ATOM 4003 N N . LYS B 1 188 ? -17.469 11.219 12.18 1 98.81 188 LYS B N 1
ATOM 4004 C CA . LYS B 1 188 ? -16.297 11.297 13.047 1 98.81 188 LYS B CA 1
ATOM 4005 C C . LYS B 1 188 ? -15.734 12.719 13.07 1 98.81 188 LYS B C 1
ATOM 4007 O O . LYS B 1 188 ? -16 13.516 12.18 1 98.81 188 LYS B O 1
ATOM 4012 N N . PRO B 1 189 ? -14.938 13.008 14.102 1 98.94 189 PRO B N 1
ATOM 4013 C CA . PRO B 1 189 ? -14.242 14.297 14.094 1 98.94 189 PRO B CA 1
ATOM 4014 C C . PRO B 1 189 ? -13.375 14.492 12.844 1 98.94 189 PRO B C 1
ATOM 4016 O O . PRO B 1 189 ? -12.75 13.539 12.375 1 98.94 189 PRO B O 1
ATOM 4019 N N . PHE B 1 190 ? -13.469 15.641 12.242 1 98.94 190 PHE B N 1
ATOM 4020 C CA . PHE B 1 190 ? -12.57 16.047 11.172 1 98.94 190 PHE B CA 1
ATOM 4021 C C . PHE B 1 190 ? -11.695 17.219 11.609 1 98.94 190 PHE B C 1
ATOM 4023 O O . PHE B 1 190 ? -11.883 17.766 12.703 1 98.94 190 PHE B O 1
ATOM 4030 N N . VAL B 1 191 ? -10.672 17.562 10.766 1 99 191 VAL B N 1
ATOM 4031 C CA . VAL B 1 191 ? -9.734 18.578 11.219 1 99 191 VAL B CA 1
ATOM 4032 C C . VAL B 1 191 ? -9.547 19.641 10.133 1 99 191 VAL B C 1
ATOM 4034 O O . VAL B 1 191 ? -9.844 19.391 8.961 1 99 191 VAL B O 1
ATOM 4037 N N . ALA B 1 192 ? -9.188 20.781 10.484 1 98.94 192 ALA B N 1
ATOM 4038 C CA . ALA B 1 192 ? -8.398 21.703 9.688 1 98.94 192 ALA B CA 1
ATOM 4039 C C . ALA B 1 192 ? -6.926 21.656 10.086 1 98.94 192 ALA B C 1
ATOM 4041 O O . ALA B 1 192 ? -6.5 22.359 11.008 1 98.94 192 ALA B O 1
ATOM 4042 N N . SER B 1 193 ? -6.16 20.859 9.398 1 98.94 193 SER B N 1
ATOM 4043 C CA . SER B 1 193 ? -4.832 20.484 9.867 1 98.94 193 SER B CA 1
ATOM 4044 C C . SER B 1 193 ? -3.926 21.703 10.016 1 98.94 193 SER B C 1
ATOM 4046 O O . SER B 1 193 ? -2.982 21.688 10.805 1 98.94 193 SER B O 1
ATOM 4048 N N . HIS B 1 194 ? -4.195 22.766 9.188 1 98.88 194 HIS B N 1
ATOM 4049 C CA . HIS B 1 194 ? -3.357 23.953 9.258 1 98.88 194 HIS B CA 1
ATOM 4050 C C . HIS B 1 194 ? -4.125 25.188 8.812 1 98.88 194 HIS B C 1
ATOM 4052 O O . HIS B 1 194 ? -3.943 25.672 7.691 1 98.88 194 HIS B O 1
ATOM 4058 N N . SER B 1 195 ? -4.879 25.703 9.711 1 98.81 195 SER B N 1
ATOM 4059 C CA . SER B 1 195 ? -5.711 26.875 9.492 1 98.81 195 SER B CA 1
ATOM 4060 C C . SER B 1 195 ? -5.754 27.766 10.734 1 98.81 195 SER B C 1
ATOM 4062 O O . SER B 1 195 ? -5.605 27.281 11.859 1 98.81 195 SER B O 1
ATOM 4064 N N . ASN B 1 196 ? -5.977 29.062 10.539 1 98.81 196 ASN B N 1
ATOM 4065 C CA . ASN B 1 196 ? -6.055 30.047 11.617 1 98.81 196 ASN B CA 1
ATOM 4066 C C . ASN B 1 196 ? -7.438 30.688 11.68 1 98.81 196 ASN B C 1
ATOM 4068 O O . ASN B 1 196 ? -8.445 30.047 11.359 1 98.81 196 ASN B O 1
ATOM 4072 N N . SER B 1 197 ? -7.527 31.891 12.344 1 98.81 197 SER B N 1
ATOM 4073 C CA . SER B 1 197 ? -8.805 32.594 12.516 1 98.81 197 SER B CA 1
ATOM 4074 C C . SER B 1 197 ? -8.969 33.719 11.492 1 98.81 197 SER B C 1
ATOM 4076 O O . SER B 1 197 ? -8.125 34.594 11.406 1 98.81 197 SER B O 1
ATOM 4078 N N . ARG B 1 198 ? -10.078 33.656 10.789 1 98.44 198 ARG B N 1
ATOM 4079 C CA . ARG B 1 198 ? -10.367 34.688 9.781 1 98.44 198 ARG B CA 1
ATOM 4080 C C . ARG B 1 198 ? -10.688 36 10.445 1 98.44 198 ARG B C 1
ATOM 4082 O O . ARG B 1 198 ? -10.508 37.062 9.836 1 98.44 198 ARG B O 1
ATOM 4089 N N . GLN B 1 199 ? -11.18 36 11.688 1 98.44 199 GLN B N 1
ATOM 4090 C CA . GLN B 1 199 ? -11.461 37.219 12.445 1 98.44 199 GLN B CA 1
ATOM 4091 C C . GLN B 1 199 ? -10.18 38 12.742 1 98.44 199 GLN B C 1
ATOM 4093 O O . GLN B 1 199 ? -10.172 39.219 12.695 1 98.44 199 GLN B O 1
ATOM 4098 N N . ILE B 1 200 ? -9.109 37.344 13.078 1 98.56 200 ILE B N 1
ATOM 4099 C CA . ILE B 1 200 ? -7.836 37.969 13.414 1 98.56 200 ILE B CA 1
ATOM 4100 C C . ILE B 1 200 ? -7.117 38.406 12.141 1 98.56 200 ILE B C 1
ATOM 4102 O O . ILE B 1 200 ? -6.555 39.5 12.078 1 98.56 200 ILE B O 1
ATOM 4106 N N . CYS B 1 201 ? -7.074 37.562 11.18 1 98.31 201 CYS B N 1
ATOM 4107 C CA . CYS B 1 201 ? -6.484 37.844 9.867 1 98.31 201 CYS B CA 1
ATOM 4108 C C . CYS B 1 201 ? -7.398 37.375 8.75 1 98.31 201 CYS B C 1
ATOM 4110 O O . CYS B 1 201 ? -7.555 36.156 8.539 1 98.31 201 CYS B O 1
ATOM 4112 N N . HIS B 1 202 ? -7.887 38.344 7.953 1 96.94 202 HIS B N 1
ATOM 4113 C CA . HIS B 1 202 ? -8.875 38.031 6.922 1 96.94 202 HIS B CA 1
ATOM 4114 C C . HIS B 1 202 ? -8.211 37.438 5.691 1 96.94 202 HIS B C 1
ATOM 4116 O O . HIS B 1 202 ? -7.887 38.156 4.738 1 96.94 202 HIS B O 1
ATOM 4122 N N . HIS B 1 203 ? -8.102 36.156 5.68 1 96.62 203 HIS B N 1
ATOM 4123 C CA . HIS B 1 203 ? -7.594 35.344 4.594 1 96.62 203 HIS B CA 1
ATOM 4124 C C . HIS B 1 203 ? -8.492 34.125 4.352 1 96.62 203 HIS B C 1
ATOM 4126 O O . HIS B 1 203 ? -8.992 33.531 5.301 1 96.62 203 HIS B O 1
ATOM 4132 N N . PRO B 1 204 ? -8.773 33.75 3.1 1 96.06 204 PRO B N 1
ATOM 4133 C CA . PRO B 1 204 ? -9.695 32.656 2.82 1 96.06 204 PRO B CA 1
ATOM 4134 C C . PRO B 1 204 ? -9.219 31.312 3.4 1 96.06 204 PRO B C 1
ATOM 4136 O O . PRO B 1 204 ? -10.031 30.422 3.639 1 96.06 204 PRO B O 1
ATOM 4139 N N . ARG B 1 205 ? -7.996 31.141 3.697 1 97.56 205 ARG B N 1
ATOM 4140 C CA . ARG B 1 205 ? -7.41 29.922 4.27 1 97.56 205 ARG B CA 1
ATOM 4141 C C . ARG B 1 205 ? -7.762 29.797 5.746 1 97.56 205 ARG B C 1
ATOM 4143 O O . ARG B 1 205 ? -7.59 28.734 6.34 1 97.56 205 ARG B O 1
ATOM 4150 N N . ASN B 1 206 ? -8.148 30.891 6.359 1 98.62 206 ASN B N 1
ATOM 4151 C CA . ASN B 1 206 ? -8.5 30.891 7.777 1 98.62 206 ASN B CA 1
ATOM 4152 C C . ASN B 1 206 ? -9.984 30.594 7.984 1 98.62 206 ASN B C 1
ATOM 4154 O O . ASN B 1 206 ? -10.789 30.797 7.078 1 98.62 206 ASN B O 1
ATOM 4158 N N . LEU B 1 207 ? -10.305 30.109 9.156 1 98.81 207 LEU B N 1
ATOM 4159 C CA . LEU B 1 207 ? -11.664 29.719 9.508 1 98.81 207 LEU B CA 1
ATOM 4160 C C . LEU B 1 207 ? -12.438 30.906 10.078 1 98.81 207 LEU B C 1
ATOM 4162 O O . LEU B 1 207 ? -11.898 31.688 10.859 1 98.81 207 LEU B O 1
ATOM 4166 N N . ASN B 1 208 ? -13.695 31.094 9.672 1 98.56 208 ASN B N 1
ATOM 4167 C CA . ASN B 1 208 ? -14.531 32.062 10.359 1 98.56 208 ASN B CA 1
ATOM 4168 C C . ASN B 1 208 ? -15.039 31.531 11.695 1 98.56 208 ASN B C 1
ATOM 4170 O O . ASN B 1 208 ? -14.859 30.359 12.008 1 98.56 208 ASN B O 1
ATOM 4174 N N . ASP B 1 209 ? -15.633 32.406 12.5 1 98.88 209 ASP B N 1
ATOM 4175 C CA . ASP B 1 209 ? -16.016 32.062 13.859 1 98.88 209 ASP B CA 1
ATOM 4176 C C . ASP B 1 209 ? -17.031 30.922 13.867 1 98.88 209 ASP B C 1
ATOM 4178 O O . ASP B 1 209 ? -17 30.047 14.734 1 98.88 209 ASP B O 1
ATOM 4182 N N . ASP B 1 210 ? -17.953 30.938 12.953 1 98.88 210 ASP B N 1
ATOM 4183 C CA . ASP B 1 210 ? -18.953 29.875 12.875 1 98.88 210 ASP B CA 1
ATOM 4184 C C . ASP B 1 210 ? -18.297 28.531 12.562 1 98.88 210 ASP B C 1
ATOM 4186 O O . ASP B 1 210 ? -18.656 27.516 13.156 1 98.88 210 ASP B O 1
ATOM 4190 N N . MET B 1 211 ? -17.359 28.5 11.648 1 98.88 211 MET B N 1
ATOM 4191 C CA . MET B 1 211 ? -16.625 27.281 11.312 1 98.88 211 MET B CA 1
ATOM 4192 C C . MET B 1 211 ? -15.875 26.75 12.531 1 98.88 211 MET B C 1
ATOM 4194 O O . MET B 1 211 ? -15.844 25.531 12.766 1 98.88 211 MET B O 1
ATOM 4198 N N . ILE B 1 212 ? -15.289 27.625 13.297 1 98.94 212 ILE B N 1
ATOM 4199 C CA . ILE B 1 212 ? -14.57 27.234 14.5 1 98.94 212 ILE B CA 1
ATOM 4200 C C . ILE B 1 212 ? -15.531 26.547 15.484 1 98.94 212 ILE B C 1
ATOM 4202 O O . ILE B 1 212 ? -15.211 25.5 16.047 1 98.94 212 ILE B O 1
ATOM 4206 N N . ARG B 1 213 ? -16.703 27.156 15.664 1 98.88 213 ARG B N 1
ATOM 4207 C CA . ARG B 1 213 ? -17.703 26.578 16.562 1 98.88 213 ARG B CA 1
ATOM 4208 C C . ARG B 1 213 ? -18.141 25.203 16.078 1 98.88 213 ARG B C 1
ATOM 4210 O O . ARG B 1 213 ? -18.219 24.266 16.875 1 98.88 213 ARG B O 1
ATOM 4217 N N . VAL B 1 214 ? -18.422 25.109 14.773 1 98.94 214 VAL B N 1
ATOM 4218 C CA . VAL B 1 214 ? -18.891 23.844 14.195 1 98.94 214 VAL B CA 1
ATOM 4219 C C . VAL B 1 214 ? -17.797 22.781 14.352 1 98.94 214 VAL B C 1
ATOM 4221 O O . VAL B 1 214 ? -18.094 21.641 14.719 1 98.94 214 VAL B O 1
ATOM 4224 N N . LEU B 1 215 ? -16.578 23.156 14.07 1 98.94 215 LEU B N 1
ATOM 4225 C CA . LEU B 1 215 ? -15.453 22.234 14.211 1 98.94 215 LEU B CA 1
ATOM 4226 C C . LEU B 1 215 ? -15.352 21.719 15.641 1 98.94 215 LEU B C 1
ATOM 4228 O O . LEU B 1 215 ? -15.172 20.516 15.859 1 98.94 215 LEU B O 1
ATOM 4232 N N . ALA B 1 216 ? -15.453 22.609 16.578 1 98.88 216 ALA B N 1
ATOM 4233 C CA . ALA B 1 216 ? -15.391 22.25 18 1 98.88 216 ALA B CA 1
ATOM 4234 C C . ALA B 1 216 ? -16.531 21.312 18.375 1 98.88 216 ALA B C 1
ATOM 4236 O O . ALA B 1 216 ? -16.312 20.312 19.078 1 98.88 216 ALA B O 1
ATOM 4237 N N . GLU B 1 217 ? -17.703 21.656 17.922 1 98.69 217 GLU B N 1
ATOM 4238 C CA . GLU B 1 217 ? -18.891 20.859 18.219 1 98.69 217 GLU B CA 1
ATOM 4239 C C . GLU B 1 217 ? -18.766 19.438 17.672 1 98.69 217 GLU B C 1
ATOM 4241 O O . GLU B 1 217 ? -19.266 18.484 18.266 1 98.69 217 GLU B O 1
ATOM 4246 N N . LYS B 1 218 ? -18.078 19.297 16.578 1 98.81 218 LYS B N 1
ATOM 4247 C CA . LYS B 1 218 ? -17.922 18 15.914 1 98.81 218 LYS B CA 1
ATOM 4248 C C . LYS B 1 218 ? -16.734 17.234 16.5 1 98.81 218 LYS B C 1
ATOM 4250 O O . LYS B 1 218 ? -16.422 16.125 16.047 1 98.81 218 LYS B O 1
ATOM 4255 N N . GLY B 1 219 ? -16.047 17.828 17.438 1 98.81 219 GLY B N 1
ATOM 4256 C CA . GLY B 1 219 ? -14.953 17.141 18.125 1 98.81 219 GLY B CA 1
ATOM 4257 C C . GLY B 1 219 ? -13.625 17.266 17.391 1 98.81 219 GLY B C 1
ATOM 4258 O O . GLY B 1 219 ? -12.672 16.547 17.703 1 98.81 219 GLY B O 1
ATOM 4259 N N . GLY B 1 220 ? -13.562 18.109 16.359 1 98.88 220 GLY B N 1
ATOM 4260 C CA . GLY B 1 220 ? -12.359 18.281 15.555 1 98.88 220 GLY B CA 1
ATOM 4261 C C . GLY B 1 220 ? -11.391 19.281 16.141 1 98.88 220 GLY B C 1
ATOM 4262 O O . GLY B 1 220 ? -11.586 19.766 17.266 1 98.88 220 GLY B O 1
ATOM 4263 N N . VAL B 1 221 ? -10.289 19.516 15.43 1 98.94 221 VAL B N 1
ATOM 4264 C CA . VAL B 1 221 ? -9.289 20.5 15.852 1 98.94 221 VAL B CA 1
ATOM 4265 C C . VAL B 1 221 ? -8.805 21.281 14.633 1 98.94 221 VAL B C 1
ATOM 4267 O O . VAL B 1 221 ? -8.93 20.828 13.5 1 98.94 221 VAL B O 1
ATOM 4270 N N . THR B 1 222 ? -8.32 22.438 14.852 1 98.94 222 THR B N 1
ATOM 4271 C CA . THR B 1 222 ? -7.566 23.219 13.867 1 98.94 222 THR B CA 1
ATOM 4272 C C . THR B 1 222 ? -6.113 23.375 14.305 1 98.94 222 THR B C 1
ATOM 4274 O O . THR B 1 222 ? -5.844 23.844 15.414 1 98.94 222 THR B O 1
ATOM 4277 N N . GLY B 1 223 ? -5.195 22.891 13.469 1 98.94 223 GLY B N 1
ATOM 4278 C CA . GLY B 1 223 ? -3.781 23.156 13.68 1 98.94 223 GLY B CA 1
ATOM 4279 C C . GLY B 1 223 ? -3.375 24.562 13.266 1 98.94 223 GLY B C 1
ATOM 4280 O O . GLY B 1 223 ? -3.629 24.984 12.133 1 98.94 223 GLY B O 1
ATOM 4281 N N . ILE B 1 224 ? -2.734 25.281 14.125 1 98.88 224 ILE B N 1
ATOM 4282 C CA . ILE B 1 224 ? -2.355 26.656 13.852 1 98.88 224 ILE B CA 1
ATOM 4283 C C . ILE B 1 224 ? -1.257 26.688 12.789 1 98.88 224 ILE B C 1
ATOM 4285 O O . ILE B 1 224 ? -0.201 26.078 12.961 1 98.88 224 ILE B O 1
ATOM 4289 N N . ASN B 1 225 ? -1.54 27.391 11.734 1 98.75 225 ASN B N 1
ATOM 4290 C CA . ASN B 1 225 ? -0.625 27.562 10.609 1 98.75 225 ASN B CA 1
ATOM 4291 C C . ASN B 1 225 ? 0.342 28.719 10.836 1 98.75 225 ASN B C 1
ATOM 4293 O O . ASN B 1 225 ? -0.063 29.781 11.289 1 98.75 225 ASN B O 1
ATOM 4297 N N . PHE B 1 226 ? 1.589 28.562 10.453 1 98.62 226 PHE B N 1
ATOM 4298 C CA . PHE B 1 226 ? 2.617 29.531 10.805 1 98.62 226 PHE B CA 1
ATOM 4299 C C . PHE B 1 226 ? 2.906 30.469 9.641 1 98.62 226 PHE B C 1
ATOM 4301 O O . PHE B 1 226 ? 3.754 31.359 9.742 1 98.62 226 PHE B O 1
ATOM 4308 N N . GLU B 1 227 ? 2.23 30.297 8.516 1 98.06 227 GLU B N 1
ATOM 4309 C CA . GLU B 1 227 ? 2.393 31.219 7.387 1 98.06 227 GLU B CA 1
ATOM 4310 C C . GLU B 1 227 ? 2.08 32.656 7.789 1 98.06 227 GLU B C 1
ATOM 4312 O O . GLU B 1 227 ? 0.962 32.969 8.211 1 98.06 227 GLU B O 1
ATOM 4317 N N . LYS B 1 228 ? 2.994 33.531 7.566 1 97.5 228 LYS B N 1
ATOM 4318 C CA . LYS B 1 228 ? 2.893 34.906 8.062 1 97.5 228 LYS B CA 1
ATOM 4319 C C . LYS B 1 228 ? 1.659 35.594 7.5 1 97.5 228 LYS B C 1
ATOM 4321 O O . LYS B 1 228 ? 0.998 36.375 8.203 1 97.5 228 LYS B O 1
ATOM 4326 N N . SER B 1 229 ? 1.291 35.344 6.242 1 97 229 SER B N 1
ATOM 4327 C CA . SER B 1 229 ? 0.164 36.031 5.609 1 97 229 SER B CA 1
ATOM 4328 C C . SER B 1 229 ? -1.165 35.531 6.16 1 97 229 SER B C 1
ATOM 4330 O O . SER B 1 229 ? -2.207 36.156 5.949 1 97 229 SER B O 1
ATOM 4332 N N . PHE B 1 230 ? -1.16 34.375 6.844 1 97.94 230 PHE B N 1
ATOM 4333 C CA . PHE B 1 230 ? -2.355 33.844 7.496 1 97.94 230 PHE B CA 1
ATOM 4334 C C . PHE B 1 230 ? -2.449 34.344 8.938 1 97.94 230 PHE B C 1
ATOM 4336 O O . PHE B 1 230 ? -3.506 34.25 9.562 1 97.94 230 PHE B O 1
ATOM 4343 N N . LEU B 1 231 ? -1.322 34.844 9.445 1 98.25 231 LEU B N 1
ATOM 4344 C CA . LEU B 1 231 ? -1.243 35.312 10.828 1 98.25 231 LEU B CA 1
ATOM 4345 C C . LEU B 1 231 ? -1.52 36.812 10.93 1 98.25 231 LEU B C 1
ATOM 4347 O O . LEU B 1 231 ? -2.193 37.25 11.852 1 98.25 231 LEU B O 1
ATOM 4351 N N . ASN B 1 232 ? -0.925 37.531 9.969 1 96.56 232 ASN B N 1
ATOM 4352 C CA . ASN B 1 232 ? -1.122 38.969 9.945 1 96.56 232 ASN B CA 1
ATOM 4353 C C . ASN B 1 232 ? -0.824 39.562 8.562 1 96.56 232 ASN B C 1
ATOM 4355 O O . ASN B 1 232 ? -0.535 38.812 7.621 1 96.56 232 ASN B O 1
ATOM 4359 N N . ASN B 1 233 ? -1.009 40.781 8.391 1 92.62 233 ASN B N 1
ATOM 4360 C CA . ASN B 1 233 ? -0.779 41.469 7.117 1 92.62 233 ASN B CA 1
ATOM 4361 C C . ASN B 1 233 ? 0.455 42.375 7.168 1 92.62 233 ASN B C 1
ATOM 4363 O O . ASN B 1 233 ? 0.476 43.438 6.559 1 92.62 233 ASN B O 1
ATOM 4367 N N . LYS B 1 234 ? 1.58 41.969 7.84 1 94.62 234 LYS B N 1
ATOM 4368 C CA . LYS B 1 234 ? 2.707 42.844 8.078 1 94.62 234 LYS B CA 1
ATOM 4369 C C . LYS B 1 234 ? 3.975 42.344 7.398 1 94.62 234 LYS B C 1
ATOM 4371 O O . LYS B 1 234 ? 5.023 42.969 7.457 1 94.62 234 LYS B O 1
ATOM 4376 N N . GLY B 1 235 ? 3.938 41.156 6.809 1 92.38 235 GLY B N 1
ATOM 4377 C CA . GLY B 1 235 ? 5.082 40.625 6.098 1 92.38 235 GLY B CA 1
ATOM 4378 C C . GLY B 1 235 ? 6.066 39.906 7.012 1 92.38 235 GLY B C 1
ATOM 4379 O O . GLY B 1 235 ? 7.059 39.344 6.543 1 92.38 235 GLY B O 1
ATOM 4380 N N . ARG B 1 236 ? 5.875 39.938 8.258 1 96.06 236 ARG B N 1
ATOM 4381 C CA . ARG B 1 236 ? 6.617 39.188 9.273 1 96.06 236 ARG B CA 1
ATOM 4382 C C . ARG B 1 236 ? 5.688 38.688 10.375 1 96.06 236 ARG B C 1
ATOM 4384 O O . ARG B 1 236 ? 4.617 39.25 10.594 1 96.06 236 ARG B O 1
ATOM 4391 N N . SER B 1 237 ? 6.055 37.594 10.977 1 95.06 237 SER B N 1
ATOM 4392 C CA . SER B 1 237 ? 5.23 37.062 12.062 1 95.06 237 SER B CA 1
ATOM 4393 C C . SER B 1 237 ? 6.082 36.688 13.273 1 95.06 237 SER B C 1
ATOM 4395 O O . SER B 1 237 ? 7.25 36.312 13.133 1 95.06 237 SER B O 1
ATOM 4397 N N . PHE B 1 238 ? 5.508 36.906 14.43 1 97.19 238 PHE B N 1
ATOM 4398 C CA . PHE B 1 238 ? 6.105 36.562 15.719 1 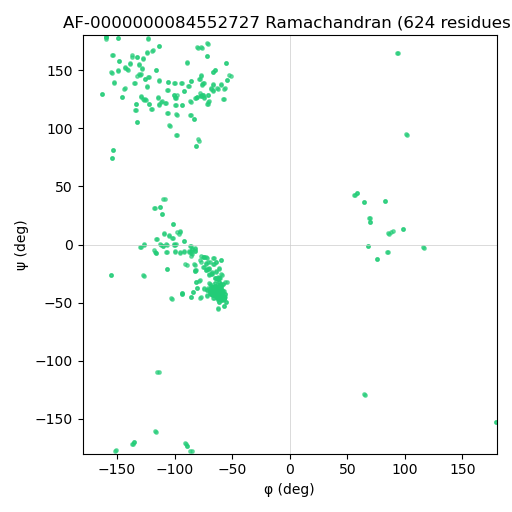97.19 238 PHE B CA 1
ATOM 4399 C C . PHE B 1 238 ? 5.246 35.562 16.469 1 97.19 238 PHE B C 1
ATOM 4401 O O . PHE B 1 238 ? 4.09 35.312 16.109 1 97.19 238 PHE B O 1
ATOM 4408 N N . ALA B 1 239 ? 5.84 35 17.531 1 98.19 239 ALA B N 1
ATOM 4409 C CA . ALA B 1 239 ? 5.117 34.062 18.375 1 98.19 239 ALA B CA 1
ATOM 4410 C C . ALA B 1 239 ? 3.834 34.688 18.922 1 98.19 239 ALA B C 1
ATOM 4412 O O . ALA B 1 239 ? 2.814 34 19.047 1 98.19 239 ALA B O 1
ATOM 4413 N N . GLN B 1 240 ? 3.918 35.938 19.125 1 97.81 240 GLN B N 1
ATOM 4414 C CA . GLN B 1 240 ? 2.775 36.656 19.688 1 97.81 240 GLN B CA 1
ATOM 4415 C C . GLN B 1 240 ? 1.597 36.656 18.719 1 97.81 240 GLN B C 1
ATOM 4417 O O . GLN B 1 240 ? 0.439 36.625 19.141 1 97.81 240 GLN B O 1
ATOM 4422 N N . ASP B 1 241 ? 1.838 36.75 17.438 1 98.38 241 ASP B N 1
ATOM 4423 C CA . ASP B 1 241 ? 0.772 36.688 16.438 1 98.38 241 ASP B CA 1
ATOM 4424 C C . ASP B 1 241 ? 0.071 35.344 16.469 1 98.38 241 ASP B C 1
ATOM 4426 O O . ASP B 1 241 ? -1.146 35.281 16.281 1 98.38 241 ASP B O 1
ATOM 4430 N N . ILE B 1 242 ? 0.846 34.281 16.656 1 98.75 242 ILE B N 1
ATOM 4431 C CA . ILE B 1 242 ? 0.307 32.938 16.766 1 98.75 242 ILE B CA 1
ATOM 4432 C C . ILE B 1 242 ? -0.599 32.844 17.984 1 98.75 242 ILE B C 1
ATOM 4434 O O . ILE B 1 242 ? -1.721 32.344 17.906 1 98.75 242 ILE B O 1
ATOM 4438 N N . VAL B 1 243 ? -0.163 33.406 19.078 1 98.75 243 VAL B N 1
ATOM 4439 C CA . VAL B 1 243 ? -0.883 33.375 20.344 1 98.75 243 VAL B CA 1
ATOM 4440 C C . VAL B 1 243 ? -2.217 34.125 20.203 1 98.75 243 VAL B C 1
ATOM 4442 O O . VAL B 1 243 ? -3.227 33.688 20.781 1 98.75 243 VAL B O 1
ATOM 4445 N N . LYS B 1 244 ? -2.225 35.219 19.438 1 98.62 244 LYS B N 1
ATOM 4446 C CA . LYS B 1 244 ? -3.457 35.969 19.219 1 98.62 244 LYS B CA 1
ATOM 4447 C C . LYS B 1 244 ? -4.52 35.094 18.562 1 98.62 244 LYS B C 1
ATOM 4449 O O . LYS B 1 244 ? -5.691 35.156 18.953 1 98.62 244 LYS B O 1
ATOM 4454 N N . HIS B 1 245 ? -4.164 34.344 17.547 1 98.88 245 HIS B N 1
ATOM 4455 C CA . HIS B 1 245 ? -5.09 33.438 16.891 1 98.88 245 HIS B CA 1
ATOM 4456 C C . HIS B 1 245 ? -5.566 32.344 17.844 1 98.88 245 HIS B C 1
ATOM 4458 O O . HIS B 1 245 ? -6.762 32.031 17.906 1 98.88 245 HIS B O 1
ATOM 4464 N N . ILE B 1 246 ? -4.648 31.766 18.625 1 98.88 246 ILE B N 1
ATOM 4465 C CA . ILE B 1 246 ? -4.973 30.703 19.578 1 98.88 246 ILE B CA 1
ATOM 4466 C C . ILE B 1 246 ? -6 31.203 20.578 1 98.88 246 ILE B C 1
ATOM 4468 O O . ILE B 1 246 ? -7.008 30.547 20.844 1 98.88 246 ILE B O 1
ATOM 4472 N N . LYS B 1 247 ? -5.734 32.406 21.109 1 98.69 247 LYS B N 1
ATOM 4473 C CA . LYS B 1 247 ? -6.621 33 22.094 1 98.69 247 LYS B CA 1
ATOM 4474 C C . LYS B 1 247 ? -8.031 33.188 21.531 1 98.69 247 LYS B C 1
ATOM 4476 O O . LYS B 1 247 ? -9.016 32.844 22.188 1 98.69 247 LYS B O 1
ATOM 4481 N N . HIS B 1 248 ? -8.102 33.719 20.375 1 98.88 248 HIS B N 1
ATOM 4482 C CA . HIS B 1 248 ? -9.406 33.938 19.75 1 98.88 248 HIS B CA 1
ATOM 4483 C C . HIS B 1 248 ? -10.133 32.625 19.5 1 98.88 248 HIS B C 1
ATOM 4485 O O . HIS B 1 248 ? -11.328 32.5 19.797 1 98.88 248 HIS B O 1
ATOM 4491 N N . ILE B 1 249 ? -9.469 31.609 18.953 1 98.94 249 ILE B N 1
ATOM 4492 C CA . ILE B 1 249 ? -10.078 30.328 18.625 1 98.94 249 ILE B CA 1
ATOM 4493 C C . ILE B 1 249 ? -10.57 29.641 19.906 1 98.94 249 ILE B C 1
ATOM 4495 O O . ILE B 1 249 ? -11.656 29.062 19.922 1 98.94 249 ILE B O 1
ATOM 4499 N N . ILE B 1 250 ? -9.789 29.75 20.984 1 98.88 250 ILE B N 1
ATOM 4500 C CA . ILE B 1 250 ? -10.211 29.188 22.266 1 98.88 250 ILE B CA 1
ATOM 4501 C C . ILE B 1 250 ? -11.461 29.906 22.766 1 98.88 250 ILE B C 1
ATOM 4503 O O . ILE B 1 250 ? -12.383 29.281 23.281 1 98.88 250 ILE B O 1
ATOM 4507 N N . ASN B 1 251 ? -11.422 31.234 22.562 1 98.75 251 ASN B N 1
ATOM 4508 C CA . ASN B 1 251 ? -12.578 32 22.984 1 98.75 251 ASN B CA 1
ATOM 4509 C C . ASN B 1 251 ? -13.844 31.594 22.25 1 98.75 251 ASN B C 1
ATOM 4511 O O . ASN B 1 251 ? -14.93 31.578 22.828 1 98.75 251 ASN B O 1
ATOM 4515 N N . ILE B 1 252 ? -13.758 31.25 21.047 1 98.81 252 ILE B N 1
ATOM 4516 C CA . ILE B 1 252 ? -14.898 30.938 20.188 1 98.81 252 ILE B CA 1
ATOM 4517 C C . ILE B 1 252 ? -15.289 29.469 20.359 1 98.81 252 ILE B C 1
ATOM 4519 O O . ILE B 1 252 ? -16.469 29.141 20.469 1 98.81 252 ILE B O 1
ATOM 4523 N N . GLY B 1 253 ? -14.289 28.578 20.359 1 98.75 253 GLY B N 1
ATOM 4524 C CA . GLY B 1 253 ? -14.57 27.156 20.234 1 98.75 253 GLY B CA 1
ATOM 4525 C C . GLY B 1 253 ? -14.164 26.344 21.453 1 98.75 253 GLY B C 1
ATOM 4526 O O . GLY B 1 253 ? -14.43 25.141 21.531 1 98.75 253 GLY B O 1
ATOM 4527 N N . GLY B 1 254 ? -13.484 26.953 22.391 1 98.69 254 GLY B N 1
ATOM 4528 C CA . GLY B 1 254 ? -12.992 26.219 23.547 1 98.69 254 GLY B CA 1
ATOM 4529 C C . GLY B 1 254 ? -11.562 25.719 23.375 1 98.69 254 GLY B C 1
ATOM 4530 O O . GLY B 1 254 ? -11.047 25.688 22.25 1 98.69 254 GLY B O 1
ATOM 4531 N N . SER B 1 255 ? -10.984 25.344 24.469 1 98.62 255 SER B N 1
ATOM 4532 C CA . SER B 1 255 ? -9.57 24.969 24.469 1 98.62 255 SER B CA 1
ATOM 4533 C C . SER B 1 255 ? -9.344 23.625 23.781 1 98.62 255 SER B C 1
ATOM 4535 O O . SER B 1 255 ? -8.211 23.281 23.453 1 98.62 255 SER B O 1
ATOM 4537 N N . GLU B 1 256 ? -10.414 22.844 23.484 1 98.75 256 GLU B N 1
ATOM 4538 C CA . GLU B 1 256 ? -10.281 21.484 22.938 1 98.75 256 GLU B CA 1
ATOM 4539 C C . GLU B 1 256 ? -10.133 21.516 21.422 1 98.75 256 GLU B C 1
ATOM 4541 O O . GLU B 1 256 ? -9.844 20.5 20.797 1 98.75 256 GLU B O 1
ATOM 4546 N N . VAL B 1 257 ? -10.227 22.703 20.781 1 98.88 257 VAL B N 1
ATOM 4547 C CA . VAL B 1 257 ? -10.328 22.719 19.328 1 98.88 257 VAL B CA 1
ATOM 4548 C C . VAL B 1 257 ? -9.016 23.203 18.734 1 98.88 257 VAL B C 1
ATOM 4550 O O . VAL B 1 257 ? -8.836 23.172 17.5 1 98.88 257 VAL B O 1
ATOM 4553 N N . VAL B 1 258 ? -7.984 23.531 19.531 1 98.88 258 VAL B N 1
ATOM 4554 C CA . VAL B 1 258 ? -6.75 24.109 19 1 98.88 258 VAL B CA 1
ATOM 4555 C C . VAL B 1 258 ? -5.641 23.047 19.031 1 98.88 258 VAL B C 1
ATOM 4557 O O . VAL B 1 258 ? -5.496 22.328 20.031 1 98.88 258 VAL B O 1
ATOM 4560 N N . ALA B 1 259 ? -4.949 22.906 18.016 1 98.94 259 ALA B N 1
ATOM 4561 C CA . ALA B 1 259 ? -3.764 22.062 17.875 1 98.94 259 ALA B CA 1
ATOM 4562 C C . ALA B 1 259 ? -2.656 22.797 17.125 1 98.94 259 ALA B C 1
ATOM 4564 O O . ALA B 1 259 ? -2.697 24.016 16.969 1 98.94 259 ALA B O 1
ATOM 4565 N N . LEU B 1 260 ? -1.593 22.062 16.797 1 98.88 260 LEU B N 1
ATOM 4566 C CA . LEU B 1 260 ? -0.513 22.625 15.992 1 98.88 260 LEU B CA 1
ATOM 4567 C C . LEU B 1 260 ? -0.561 22.078 14.57 1 98.88 260 LEU B C 1
ATOM 4569 O O . LEU B 1 260 ? -0.866 20.891 14.367 1 98.88 260 LEU B O 1
ATOM 4573 N N . GLY B 1 261 ? -0.34 22.797 13.609 1 98.88 261 GLY B N 1
ATOM 4574 C CA . GLY B 1 261 ? -0.219 22.531 12.188 1 98.88 261 GLY B CA 1
ATOM 4575 C C . GLY B 1 261 ? 0.64 23.547 11.461 1 98.88 261 GLY B C 1
ATOM 4576 O O . GLY B 1 261 ? 0.126 24.375 10.703 1 98.88 261 GLY B O 1
ATOM 4577 N N . THR B 1 262 ? 1.87 23.453 11.641 1 98.81 262 THR B N 1
ATOM 4578 C CA . THR B 1 262 ? 2.801 24.547 11.352 1 98.81 262 THR B CA 1
ATOM 4579 C C . THR B 1 262 ? 2.828 24.859 9.859 1 98.81 262 THR B C 1
ATOM 4581 O O . THR B 1 262 ? 3.035 26 9.461 1 98.81 262 THR B O 1
ATOM 4584 N N . ASP B 1 263 ? 2.645 23.812 9.07 1 98.81 263 ASP B N 1
ATOM 4585 C CA . ASP B 1 263 ? 2.738 23.906 7.617 1 98.81 263 ASP B CA 1
ATOM 4586 C C . ASP B 1 263 ? 4.18 24.156 7.176 1 98.81 263 ASP B C 1
ATOM 4588 O O . ASP B 1 263 ? 4.422 24.672 6.078 1 98.81 263 ASP B O 1
ATOM 4592 N N . PHE B 1 264 ? 5.18 23.859 8.055 1 98.75 264 PHE B N 1
ATOM 4593 C CA . PHE B 1 264 ? 6.59 24.016 7.73 1 98.75 264 PHE B CA 1
ATOM 4594 C C . PHE B 1 264 ? 6.93 23.328 6.414 1 98.75 264 PHE B C 1
ATOM 4596 O O . PHE B 1 264 ? 6.395 22.266 6.113 1 98.75 264 PHE B O 1
ATOM 4603 N N . ASP B 1 265 ? 7.852 23.969 5.707 1 98.5 265 ASP B N 1
ATOM 4604 C CA . ASP B 1 265 ? 8.359 23.531 4.41 1 98.5 265 ASP B CA 1
ATOM 4605 C C . ASP B 1 265 ? 7.285 23.641 3.332 1 98.5 265 ASP B C 1
ATOM 4607 O O . ASP B 1 265 ? 7.512 23.266 2.18 1 98.5 265 ASP B O 1
ATOM 4611 N N . GLY B 1 266 ? 6.062 24.078 3.705 1 97.69 266 GLY B N 1
ATOM 4612 C CA . GLY B 1 266 ? 5.012 24.453 2.77 1 97.69 266 GLY B CA 1
ATOM 4613 C C . GLY B 1 266 ? 4.727 25.938 2.758 1 97.69 266 GLY B C 1
ATOM 4614 O O . GLY B 1 266 ? 3.848 26.406 2.027 1 97.69 266 GLY B O 1
ATOM 4615 N N . ILE B 1 267 ? 5.422 26.703 3.59 1 96.62 267 ILE B N 1
ATOM 4616 C CA . ILE B 1 267 ? 5.23 28.141 3.711 1 96.62 267 ILE B CA 1
ATOM 4617 C C . ILE B 1 267 ? 6.551 28.859 3.465 1 96.62 267 ILE B C 1
ATOM 4619 O O . ILE B 1 267 ? 7.613 28.234 3.426 1 96.62 267 ILE B O 1
ATOM 4623 N N . ASP B 1 268 ? 6.457 30.188 3.25 1 90.69 268 ASP B N 1
ATOM 4624 C CA . ASP B 1 268 ? 7.637 31.031 3.098 1 90.69 268 ASP B CA 1
ATOM 4625 C C . ASP B 1 268 ? 8.359 31.219 4.43 1 90.69 268 ASP B C 1
ATOM 4627 O O . ASP B 1 268 ? 7.789 31.75 5.383 1 90.69 268 ASP B O 1
ATOM 4631 N N . ASP B 1 269 ? 9.602 30.828 4.496 1 86.81 269 ASP B N 1
ATOM 4632 C CA . ASP B 1 269 ? 10.297 30.812 5.777 1 86.81 269 ASP B CA 1
ATOM 4633 C C . ASP B 1 269 ? 10.914 32.188 6.09 1 86.81 269 ASP B C 1
ATOM 4635 O O . ASP B 1 269 ? 11.469 32.375 7.168 1 86.81 269 ASP B O 1
ATOM 4639 N N . LYS B 1 270 ? 10.875 33.094 5.188 1 92.94 270 LYS B N 1
ATOM 4640 C CA . LYS B 1 270 ? 11.422 34.438 5.426 1 92.94 270 LYS B CA 1
ATOM 4641 C C . LYS B 1 270 ? 10.477 35.281 6.289 1 92.94 270 LYS B C 1
ATOM 4643 O O . LYS B 1 270 ? 9.266 35.281 6.062 1 92.94 270 LYS B O 1
ATOM 4648 N N . GLY B 1 271 ? 11.047 35.844 7.324 1 95 271 GLY B N 1
ATOM 4649 C CA . GLY B 1 271 ? 10.273 36.781 8.133 1 95 271 GLY B CA 1
ATOM 4650 C C . GLY B 1 271 ? 9.516 36.094 9.266 1 95 271 GLY B C 1
ATOM 4651 O O . GLY B 1 271 ? 8.578 36.656 9.82 1 95 271 GLY B O 1
ATOM 4652 N N . LEU B 1 272 ? 9.797 34.875 9.539 1 97.12 272 LEU B N 1
ATOM 4653 C CA . LEU B 1 272 ? 9.156 34.125 10.617 1 97.12 272 LEU B CA 1
ATOM 4654 C C . LEU B 1 272 ? 10.047 34.094 11.859 1 97.12 272 LEU B C 1
ATOM 4656 O O . LEU B 1 272 ? 11.234 33.812 11.766 1 97.12 272 LEU B O 1
ATOM 4660 N N . GLU B 1 273 ? 9.523 34.469 12.961 1 97.81 273 GLU B N 1
ATOM 4661 C CA . GLU B 1 273 ? 10.266 34.312 14.211 1 97.81 273 GLU B CA 1
ATOM 4662 C C . GLU B 1 273 ? 10.547 32.844 14.5 1 97.81 273 GLU B C 1
ATOM 4664 O O . GLU B 1 273 ? 11.633 32.5 14.961 1 97.81 273 GLU B O 1
ATOM 4669 N N . ILE B 1 274 ? 9.516 32 14.312 1 98.12 274 ILE B N 1
ATOM 4670 C CA . ILE B 1 274 ? 9.648 30.547 14.406 1 98.12 274 ILE B CA 1
ATOM 4671 C C . ILE B 1 274 ? 9.625 29.938 13.016 1 98.12 274 ILE B C 1
ATOM 4673 O O . ILE B 1 274 ? 8.562 29.766 12.422 1 98.12 274 ILE B O 1
ATOM 4677 N N . ASP B 1 275 ? 10.828 29.562 12.531 1 96.81 275 ASP B N 1
ATOM 4678 C CA . ASP B 1 275 ? 10.875 29.172 11.125 1 96.81 275 ASP B CA 1
ATOM 4679 C C . ASP B 1 275 ? 11.25 27.703 10.969 1 96.81 275 ASP B C 1
ATOM 4681 O O . ASP B 1 275 ? 11.445 27.234 9.844 1 96.81 275 ASP B O 1
ATOM 4685 N N . ASN B 1 276 ? 11.375 27 12.055 1 98.19 276 ASN B N 1
ATOM 4686 C CA . ASN B 1 276 ? 11.609 25.547 12 1 98.19 276 ASN B CA 1
ATOM 4687 C C . ASN B 1 276 ? 11.102 24.859 13.266 1 98.19 276 ASN B C 1
ATOM 4689 O O . ASN B 1 276 ? 10.891 25.5 14.289 1 98.19 276 ASN B O 1
ATOM 4693 N N . ILE B 1 277 ? 10.93 23.562 13.242 1 98.62 277 ILE B N 1
ATOM 4694 C CA . ILE B 1 277 ? 10.258 22.766 14.266 1 98.62 277 ILE B CA 1
ATOM 4695 C C . ILE B 1 277 ? 11.117 22.719 15.523 1 98.62 277 ILE B C 1
ATOM 4697 O O . ILE B 1 277 ? 10.609 22.453 16.625 1 98.62 277 ILE B O 1
ATOM 4701 N N . GLY B 1 278 ? 12.406 22.984 15.461 1 98.31 278 GLY B N 1
ATOM 4702 C CA . GLY B 1 278 ? 13.32 22.938 16.594 1 98.31 278 GLY B CA 1
ATOM 4703 C C . GLY B 1 278 ? 13.188 24.141 17.5 1 98.31 278 GLY B C 1
ATOM 4704 O O . GLY B 1 278 ? 13.688 24.141 18.625 1 98.31 278 GLY B O 1
ATOM 4705 N N . ASP B 1 279 ? 12.453 25.156 17.078 1 97.31 279 ASP B N 1
ATOM 4706 C CA . ASP B 1 279 ? 12.367 26.406 17.812 1 97.31 279 ASP B CA 1
ATOM 4707 C C . ASP B 1 279 ? 10.984 26.609 18.422 1 97.31 279 ASP B C 1
ATOM 4709 O O . ASP B 1 279 ? 10.586 27.734 18.734 1 97.31 279 ASP B O 1
ATOM 4713 N N . MET B 1 280 ? 10.281 25.516 18.688 1 98.19 280 MET B N 1
ATOM 4714 C CA . MET B 1 280 ? 8.906 25.594 19.156 1 98.19 280 MET B CA 1
ATOM 4715 C C . MET B 1 280 ? 8.852 26.031 20.609 1 98.19 280 MET B C 1
ATOM 4717 O O . MET B 1 280 ? 7.785 26.406 21.109 1 98.19 280 MET B O 1
ATOM 4721 N N . ASP B 1 281 ? 10.008 26.062 21.297 1 97.56 281 ASP B N 1
ATOM 4722 C CA . ASP B 1 281 ? 10.078 26.594 22.656 1 97.56 281 ASP B CA 1
ATOM 4723 C C . ASP B 1 281 ? 9.688 28.078 22.672 1 97.56 281 ASP B C 1
ATOM 4725 O O . ASP B 1 281 ? 9.164 28.562 23.688 1 97.56 281 ASP B O 1
ATOM 4729 N N . LYS B 1 282 ? 9.922 28.75 21.594 1 98.12 282 LYS B N 1
ATOM 4730 C CA . LYS B 1 282 ? 9.539 30.156 21.516 1 98.12 282 LYS B CA 1
ATOM 4731 C C . LYS B 1 282 ? 8.031 30.328 21.641 1 98.12 282 LYS B C 1
ATOM 4733 O O . LYS B 1 282 ? 7.559 31.312 22.234 1 98.12 282 LYS B O 1
ATOM 4738 N N . LEU B 1 283 ? 7.258 29.406 21.078 1 98.62 283 LEU B N 1
ATOM 4739 C CA . LEU B 1 283 ? 5.809 29.453 21.219 1 98.62 283 LEU B CA 1
ATOM 4740 C C . LEU B 1 283 ? 5.391 29.156 22.656 1 98.62 283 LEU B C 1
ATOM 4742 O O . LEU B 1 283 ? 4.473 29.781 23.188 1 98.62 283 LEU B O 1
ATOM 4746 N N . LEU B 1 284 ? 6.074 28.172 23.266 1 98.12 284 LEU B N 1
ATOM 4747 C CA . LEU B 1 284 ? 5.805 27.828 24.656 1 98.12 284 LEU B CA 1
ATOM 4748 C C . LEU B 1 284 ? 5.988 29.031 25.562 1 98.12 284 LEU B C 1
ATOM 4750 O O . LEU B 1 284 ? 5.137 29.312 26.406 1 98.12 284 LEU B O 1
ATOM 4754 N N . VAL B 1 285 ? 7.047 29.719 25.328 1 98.06 285 VAL B N 1
ATOM 4755 C CA . VAL B 1 285 ? 7.367 30.891 26.125 1 98.06 285 VAL B CA 1
ATOM 4756 C C . VAL B 1 285 ? 6.289 31.969 25.922 1 98.06 285 VAL B C 1
ATOM 4758 O O . VAL B 1 285 ? 5.816 32.562 26.891 1 98.06 285 VAL B O 1
ATOM 4761 N N . ALA B 1 286 ? 5.898 32.156 24.703 1 98.56 286 ALA B N 1
ATOM 4762 C CA . ALA B 1 286 ? 4.887 33.188 24.391 1 98.56 286 ALA B CA 1
ATOM 4763 C C . ALA B 1 286 ? 3.553 32.844 25.047 1 98.56 286 ALA B C 1
ATOM 4765 O O . ALA B 1 286 ? 2.863 33.719 25.562 1 98.56 286 ALA B O 1
ATOM 4766 N N . LEU B 1 287 ? 3.164 31.578 25.016 1 98.69 287 LEU B N 1
ATOM 4767 C CA . LEU B 1 287 ? 1.917 31.141 25.625 1 98.69 287 LEU B CA 1
ATOM 4768 C C . LEU B 1 287 ? 1.965 31.328 27.141 1 98.69 287 LEU B C 1
ATOM 4770 O O . LEU B 1 287 ? 0.994 31.781 27.75 1 98.69 287 LEU B O 1
ATOM 4774 N N . ASN B 1 288 ? 3.105 30.984 27.719 1 98 288 ASN B N 1
ATOM 4775 C CA . ASN B 1 288 ? 3.293 31.172 29.156 1 98 288 ASN B CA 1
ATOM 4776 C C . ASN B 1 288 ? 3.193 32.625 29.547 1 98 288 ASN B C 1
ATOM 4778 O O . ASN B 1 288 ? 2.562 32.969 30.547 1 98 288 ASN B O 1
ATOM 4782 N N . ASN B 1 289 ? 3.809 33.438 28.766 1 97.75 289 ASN B N 1
ATOM 4783 C CA . ASN B 1 289 ? 3.816 34.875 29.031 1 97.75 289 ASN B CA 1
ATOM 4784 C C . ASN B 1 289 ? 2.408 35.469 28.984 1 97.75 289 ASN B C 1
ATOM 4786 O O . ASN B 1 289 ? 2.119 36.438 29.656 1 97.75 289 ASN B O 1
ATOM 4790 N N . GLU B 1 290 ? 1.571 34.844 28.219 1 97.38 290 GLU B N 1
ATOM 4791 C CA . GLU B 1 290 ? 0.194 35.312 28.078 1 97.38 290 GLU B CA 1
ATOM 4792 C C . GLU B 1 290 ? -0.691 34.75 29.188 1 97.38 290 GLU B C 1
ATOM 4794 O O . GLU B 1 290 ? -1.868 35.094 29.297 1 97.38 290 GLU B O 1
ATOM 4799 N N . GLY B 1 291 ? -0.183 33.812 29.969 1 97.38 291 GLY B N 1
ATOM 4800 C CA . GLY B 1 291 ? -0.887 33.344 31.141 1 97.38 291 GLY B CA 1
ATOM 4801 C C . GLY B 1 291 ? -1.646 32.062 30.906 1 97.38 291 GLY B C 1
ATOM 4802 O O . GLY B 1 291 ? -2.504 31.672 31.703 1 97.38 291 GLY B O 1
ATOM 4803 N N . PHE B 1 292 ? -1.394 31.359 29.812 1 98.06 292 PHE B N 1
ATOM 4804 C CA . PHE B 1 292 ? -2.039 30.078 29.578 1 98.06 292 PHE B CA 1
ATOM 4805 C C . PHE B 1 292 ? -1.564 29.047 30.594 1 98.06 292 PHE B C 1
ATOM 4807 O O . PHE B 1 292 ? -0.381 29 30.938 1 98.06 292 PHE B O 1
ATOM 4814 N N . SER B 1 293 ? -2.484 28.266 31.109 1 98 293 SER B N 1
ATOM 4815 C CA . SER B 1 293 ? -2.129 27.219 32.031 1 98 293 SER B CA 1
ATOM 4816 C C . SER B 1 293 ? -1.416 26.062 31.344 1 98 293 SER B C 1
ATOM 4818 O O . SER B 1 293 ? -1.546 25.906 30.125 1 98 293 SER B O 1
ATOM 4820 N N . ASP B 1 294 ? -0.756 25.281 32.125 1 97.69 294 ASP B N 1
ATOM 4821 C CA . ASP B 1 294 ? -0.062 24.125 31.578 1 97.69 294 ASP B CA 1
ATOM 4822 C C . ASP B 1 294 ? -1.04 23.172 30.906 1 97.69 294 ASP B C 1
ATOM 4824 O O . ASP B 1 294 ? -0.719 22.562 29.875 1 97.69 294 ASP B O 1
ATOM 4828 N N . ASP B 1 295 ? -2.154 23.062 31.484 1 98.25 295 ASP B N 1
ATOM 4829 C CA . ASP B 1 295 ? -3.164 22.156 30.938 1 98.25 295 ASP B CA 1
ATOM 4830 C C . ASP B 1 295 ? -3.576 22.578 29.531 1 98.25 295 ASP B C 1
ATOM 4832 O O . ASP B 1 295 ? -3.666 21.75 28.625 1 98.25 295 ASP B O 1
ATOM 4836 N N . ILE B 1 296 ? -3.814 23.828 29.359 1 98.62 296 ILE B N 1
ATOM 4837 C CA . ILE B 1 296 ? -4.227 24.344 28.062 1 98.62 296 ILE B CA 1
ATOM 4838 C C . ILE B 1 296 ? -3.074 24.219 27.078 1 98.62 296 ILE B C 1
ATOM 4840 O O . ILE B 1 296 ? -3.281 23.844 25.922 1 98.62 296 ILE B O 1
ATOM 4844 N N . ILE B 1 297 ? -1.901 24.547 27.531 1 98.69 297 ILE B N 1
ATOM 4845 C CA . ILE B 1 297 ? -0.731 24.469 26.672 1 98.69 297 ILE B CA 1
ATOM 4846 C C . ILE B 1 297 ? -0.531 23.031 26.203 1 98.69 297 ILE B C 1
ATOM 4848 O O . ILE B 1 297 ? -0.25 22.781 25.016 1 98.69 297 ILE B O 1
ATOM 4852 N N . GLU B 1 298 ? -0.733 22.047 27.047 1 98.69 298 GLU B N 1
ATOM 4853 C CA . GLU B 1 298 ? -0.604 20.641 26.672 1 98.69 298 GLU B CA 1
ATOM 4854 C C . GLU B 1 298 ? -1.675 20.234 25.656 1 98.69 298 GLU B C 1
ATOM 4856 O O . GLU B 1 298 ? -1.412 19.453 24.734 1 98.69 298 GLU B O 1
ATOM 4861 N N . LYS B 1 299 ? -2.85 20.734 25.859 1 98.88 299 LYS B N 1
ATOM 4862 C CA . LYS B 1 299 ? -3.908 20.5 24.875 1 98.88 299 LYS B CA 1
ATOM 4863 C C . LYS B 1 299 ? -3.5 20.984 23.5 1 98.88 299 LYS B C 1
ATOM 4865 O O . LYS B 1 299 ? -3.621 20.25 22.516 1 98.88 299 LYS B O 1
ATOM 4870 N N . ILE B 1 300 ? -2.98 22.172 23.453 1 98.88 300 ILE B N 1
ATOM 4871 C CA . ILE B 1 300 ? -2.584 22.812 22.203 1 98.88 300 ILE B CA 1
ATOM 4872 C C . ILE B 1 300 ? -1.441 22.016 21.562 1 98.88 300 ILE B C 1
ATOM 4874 O O . ILE B 1 300 ? -1.469 21.734 20.375 1 98.88 300 ILE B O 1
ATOM 4878 N N . PHE B 1 301 ? -0.539 21.594 22.391 1 98.81 301 PHE B N 1
ATOM 4879 C CA . PHE B 1 301 ? 0.705 21.031 21.875 1 98.81 301 PHE B CA 1
ATOM 4880 C C . PHE B 1 301 ? 0.506 19.578 21.453 1 98.81 301 PHE B C 1
ATOM 4882 O O . PHE B 1 301 ? 1.106 19.125 20.484 1 98.81 301 PHE B O 1
ATOM 4889 N N . TYR B 1 302 ? -0.337 18.781 22.234 1 98.75 302 TYR B N 1
ATOM 4890 C CA . TYR B 1 302 ? -0.368 17.406 21.75 1 98.75 302 TYR B CA 1
ATOM 4891 C C . TYR B 1 302 ? -1.664 16.719 22.156 1 98.75 302 TYR B C 1
ATOM 4893 O O . TYR B 1 302 ? -2.137 15.812 21.453 1 98.75 302 TYR B O 1
ATOM 4901 N N . LYS B 1 303 ? -2.348 17.109 23.234 1 98.88 303 LYS B N 1
ATOM 4902 C CA . LYS B 1 303 ? -3.436 16.312 23.781 1 98.88 303 LYS B CA 1
ATOM 4903 C C . LYS B 1 303 ? -4.664 16.359 22.875 1 98.88 303 LYS B C 1
ATOM 4905 O O . LYS B 1 303 ? -5.371 15.352 22.719 1 98.88 303 LYS B O 1
ATOM 4910 N N . ASN B 1 304 ? -4.965 17.5 22.312 1 98.94 304 ASN B N 1
ATOM 4911 C CA . ASN B 1 304 ? -6.125 17.594 21.438 1 98.94 304 ASN B CA 1
ATOM 4912 C C . ASN B 1 304 ? -5.941 16.766 20.156 1 98.94 304 ASN B C 1
ATOM 4914 O O . ASN B 1 304 ? -6.859 16.062 19.734 1 98.94 304 ASN B O 1
ATOM 4918 N N . ALA B 1 305 ? -4.77 16.906 19.562 1 98.94 305 ALA B N 1
ATOM 4919 C CA . ALA B 1 305 ? -4.484 16.062 18.391 1 98.94 305 ALA B CA 1
ATOM 4920 C C . ALA B 1 305 ? -4.535 14.586 18.75 1 98.94 305 ALA B C 1
ATOM 4922 O O . ALA B 1 305 ? -5.062 13.766 18 1 98.94 305 ALA B O 1
ATOM 4923 N N . LEU B 1 306 ? -4.012 14.297 19.906 1 98.81 306 LEU B N 1
ATOM 4924 C CA . LEU B 1 306 ? -4.004 12.922 20.406 1 98.81 306 LEU B CA 1
ATOM 4925 C C . LEU B 1 306 ? -5.426 12.383 20.531 1 98.81 306 LEU B C 1
ATOM 4927 O O . LEU B 1 306 ? -5.691 11.234 20.188 1 98.81 306 LEU B O 1
ATOM 4931 N N . ARG B 1 307 ? -6.293 13.156 21.047 1 98.81 307 ARG B N 1
ATOM 4932 C CA . ARG B 1 307 ? -7.695 12.789 21.203 1 98.81 307 ARG B CA 1
ATOM 4933 C C . ARG B 1 307 ? -8.32 12.445 19.844 1 98.81 307 ARG B C 1
ATOM 4935 O O . ARG B 1 307 ? -9.016 11.438 19.719 1 98.81 307 ARG B O 1
ATOM 4942 N N . VAL B 1 308 ? -8.086 13.258 18.844 1 98.94 308 VAL B N 1
ATOM 4943 C CA . VAL B 1 308 ? -8.648 13.039 17.516 1 98.94 308 VAL B CA 1
ATOM 4944 C C . VAL B 1 308 ? -8.078 11.758 16.922 1 98.94 308 VAL B C 1
ATOM 4946 O O . VAL B 1 308 ? -8.82 10.953 16.344 1 98.94 308 VAL B O 1
ATOM 4949 N N . ILE B 1 309 ? -6.773 11.555 17.078 1 98.94 309 ILE B N 1
ATOM 4950 C CA . ILE B 1 309 ? -6.125 10.344 16.594 1 98.94 309 ILE B CA 1
ATOM 4951 C C . ILE B 1 309 ? -6.789 9.117 17.219 1 98.94 309 ILE B C 1
ATOM 4953 O O . ILE B 1 309 ? -7.141 8.172 16.5 1 98.94 309 ILE B O 1
ATOM 4957 N N . LYS B 1 310 ? -7 9.172 18.469 1 98.81 310 LYS B N 1
ATOM 4958 C CA . LYS B 1 310 ? -7.586 8.062 19.219 1 98.81 310 LYS B CA 1
ATOM 4959 C C . LYS B 1 310 ? -9.023 7.801 18.766 1 98.81 310 LYS B C 1
ATOM 4961 O O . LYS B 1 310 ? -9.438 6.645 18.641 1 98.81 310 LYS B O 1
ATOM 4966 N N . GLU B 1 311 ? -9.727 8.852 18.516 1 98.75 311 GLU B N 1
ATOM 4967 C CA . GLU B 1 311 ? -11.148 8.742 18.219 1 98.75 311 GLU B CA 1
ATOM 4968 C C . GLU B 1 311 ? -11.383 8.297 16.781 1 98.75 311 GLU B C 1
ATOM 4970 O O . GLU B 1 311 ? -12.352 7.594 16.484 1 98.75 311 GLU B O 1
ATOM 4975 N N . VAL B 1 312 ? -10.516 8.648 15.883 1 98.88 312 VAL B N 1
ATOM 4976 C CA . VAL B 1 312 ? -10.805 8.477 14.461 1 98.88 312 VAL B CA 1
ATOM 4977 C C . VAL B 1 312 ? -10.062 7.254 13.93 1 98.88 312 VAL B C 1
ATOM 4979 O O . VAL B 1 312 ? -10.648 6.422 13.227 1 98.88 312 VAL B O 1
ATOM 4982 N N . MET B 1 313 ? -8.773 7.152 14.266 1 98.5 313 MET B N 1
ATOM 4983 C CA . MET B 1 313 ? -7.934 6.16 13.609 1 98.5 313 MET B CA 1
ATOM 4984 C C . MET B 1 313 ? -8.172 4.77 14.188 1 98.5 313 MET B C 1
ATOM 4986 O O . MET B 1 313 ? -8.367 4.625 15.398 1 98.5 313 MET B O 1
ATOM 4990 N N . LYS B 1 314 ? -8.125 3.768 13.242 1 88.56 314 LYS B N 1
ATOM 4991 C CA . LYS B 1 314 ? -8.328 2.363 13.586 1 88.56 314 LYS B CA 1
ATOM 4992 C C . LYS B 1 314 ? -7.035 1.566 13.422 1 88.56 314 LYS B C 1
ATOM 4994 O O . LYS B 1 314 ? -6.18 1.924 12.602 1 88.56 314 LYS B O 1
#

pLDDT: mean 98.13, std 1.76, range [86.44, 99.0]

Organism: NCBI:txid1418104

Secondary structure (DSSP, 8-state):
--EEEEEE-HHHHHHHHTTSS-SSS-SSS--HHHHHHTTEEEEEEEEE--TTS-S-HHHHHHHHHHHHHHHHHHTTTTEEE--SHHHHHHHHHTT-EEEEEEEE-GGGGTT-HHHHHHHHHTTEEEEES-SSS--SS--BSSSGGGTT----HHHHHHHHHHHHHTPEEE-TTB-HHHHHHHHHH-SS--EETT--BTTTS--TTSBPHHHHHHHHHTT-EEEEP--HHHH-SSS-B-HHHHHHHHHHHHHHH-GGGEEE---BTSS--TTBSS-SGGGTHHHHHHHHHTT--HHHHHIIIIIHHHHHHHHH--/--EEEEEE-HHHHHHHHTTSS-SSS-SSS--HHHHHHTTEEEEEEEEE--TTS-S-HHHHHHHHHHHHHHHHHHTTTTEEE--SHHHHHHHHHTT-EEEEEEEE-GGGGTT-HHHHHHHHHTTEEEEES-SSS--SS--BSSSGGGTT----HHHHHHHHHHHHHTPEEE-TTB-HHHHHHHHHH-SS--EETT--BTTTS--TTSBPHHHHHHHHHTT-EEEEP--HHHH-SSS-B-HHHHHHHHHHHHHHH-GGGEEE---BTSS--TTBSS-SGGGTHHHHHHHHHTT--HHHHHIIIIIHHHHHHHHH--

Radius of gyration: 27.68 Å; Cα contacts (8 Å, |Δi|>4): 1498; chains: 2; bounding box: 46×88×64 Å

Solvent-accessible surface area (backbone atoms only — not comparable to full-atom values): 30242 Å² total; per-residue (Å²): 110,61,25,35,35,52,29,24,24,48,57,47,55,36,63,77,49,51,89,80,47,57,53,58,65,62,94,63,25,65,28,47,56,31,36,57,67,34,42,40,44,30,40,25,41,22,44,59,58,60,73,89,76,45,95,49,48,45,62,51,44,48,48,47,49,40,52,48,52,53,45,38,61,77,35,51,86,47,29,40,79,27,62,30,43,67,47,36,51,52,27,47,74,68,66,20,26,18,38,30,40,28,37,32,27,43,52,37,34,67,79,35,70,46,44,48,52,48,42,41,65,66,40,36,38,33,40,19,48,23,39,85,47,74,46,60,35,32,29,13,21,83,40,77,92,32,21,68,37,44,49,35,75,58,22,52,52,47,46,49,48,32,56,74,66,20,31,39,44,23,47,32,39,31,1,59,26,25,45,53,42,48,64,69,65,42,91,54,45,41,29,26,36,46,25,42,34,21,83,78,19,87,35,71,66,26,39,46,69,67,54,42,34,51,37,29,74,50,56,12,37,30,6,41,37,64,37,30,75,51,47,32,94,74,75,43,35,46,48,62,46,55,47,52,38,51,52,51,48,28,71,64,31,33,66,65,20,36,27,33,1,42,32,42,58,68,46,73,61,70,50,40,68,65,54,37,52,46,46,50,61,54,45,53,50,43,41,49,74,73,63,55,49,70,68,54,50,42,22,28,28,28,50,33,54,47,49,45,38,50,72,38,29,95,111,62,25,35,35,53,30,24,23,48,57,47,56,35,62,77,49,51,90,80,47,56,53,59,66,62,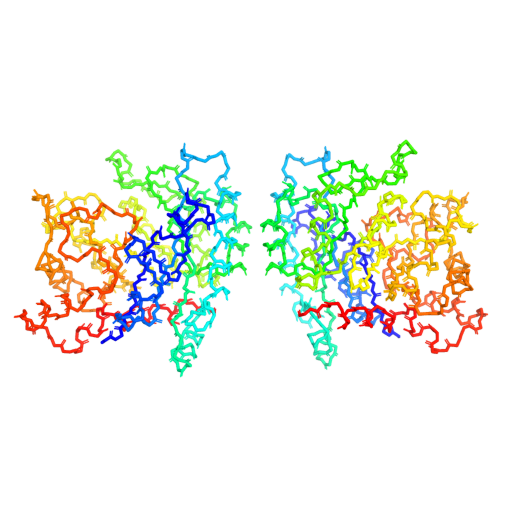94,64,24,65,28,48,57,31,36,56,67,32,41,40,45,30,41,26,41,22,44,57,60,61,73,88,78,44,94,48,47,45,62,51,45,49,48,46,49,40,52,48,53,54,46,39,60,76,35,51,85,46,29,40,77,27,62,30,43,67,46,36,51,51,29,46,75,67,65,21,26,19,37,31,38,27,36,33,26,44,51,38,34,66,79,36,70,47,46,49,52,49,43,41,65,67,41,39,38,33,40,18,48,24,36,85,48,74,44,60,34,31,31,12,22,82,42,77,92,32,22,70,38,42,50,36,74,57,21,52,53,47,46,49,48,31,55,75,66,20,32,37,45,23,47,32,39,31,1,61,26,25,44,53,43,48,64,70,64,42,91,54,48,41,29,25,35,46,26,41,34,21,82,78,17,86,35,70,65,24,39,44,68,66,52,41,34,51,36,28,74,51,56,10,36,31,6,41,37,63,37,30,74,51,47,33,93,72,76,44,35,47,48,62,46,55,48,53,37,52,52,52,49,30,71,67,32,34,67,66,20,38,26,33,1,42,31,42,58,69,48,74,60,73,51,42,69,64,52,37,53,47,46,50,62,54,45,54,50,44,41,47,74,73,63,54,50,70,67,56,51,43,22,29,28,28,49,30,52,46,50,44,38,50,72,40,28,96